Protein AF-0000000080645584 (afdb_homodimer)

Nearest PDB structures (foldseek):
  4xck-assembly1_A  TM=9.547E-01  e=3.231E-33  Vibrio cholerae O395
  1rk2-assembly2_C  TM=9.601E-01  e=2.303E-32  Escherichia coli
  5c3z-assembly1_B  TM=9.159E-01  e=7.939E-29  Homo sapiens
  3go6-assembly1_A  TM=9.053E-01  e=1.710E-26  Mycobacterium tuberculosis
  3kzh-assembly1_A  TM=8.005E-01  e=9.663E-19  Clostridium perfringens

InterPro domains:
  IPR002139 Ribokinase/fructokinase [PR00990] (19-40)
  IPR002139 Ribokinase/fructokinase [PR00990] (46-65)
  IPR002139 Ribokinase/fructokinase [PR00990] (117-130)
  IPR002139 Ribokinase/fructokinase [PR00990] (186-201)
  IPR002139 Ribokinase/fructokinase [PR00990] (230-241)
  IPR011611 Carbohydrate kinase PfkB [PF00294] (16-304)
  IPR011877 Ribokinase [MF_01987] (15-313)
  IPR011877 Ribokinase [cd01174] (16-305)
  IPR029056 Ribokinase-like [G3DSA:3.40.1190.20] (7-315)
  IPR029056 Ribokinase-like [SSF53613] (16-310)

Sequence (634 aa):
MQLNSLLETLTATPGKVAVVGSLNADLTVRTADFPRPGQTVTGQDLVILPGGKSANQAVQAGLLGAHVSMVGAVGRDANGQLLLDSLDQAGVDTAAIERIDTPTGTAIITVNDQGENTIVVSPGANGSVDAATVSKHAHLIEEADALGICLEVSLEAACAAAAIARAAGTVVFFNNSPFRPDLPTELMQNVDVLIVNEHELRDMLAHQDLEFSDWEQAGRALSTLGVARAVITLGAEGSLVLAGEQITKVAPYPVNAVDTTGAGDSFFATLLAATAAGLDLAEGAHVASAVSAFSTQKLGAQASYAEAGTVSAAFCRMQLNSLLETLTATPGKVAVVGSLNADLTVRTADFPRPGQTVTGQDLVILPGGKSANQAVQAGLLGAHVSMVGAVGRDANGQLLLDSLDQAGVDTAAIERIDTPTGTAIITVNDQGENTIVVSPGANGSVDAATVSKHAHLIEEADALGICLEVSLEAACAAAAIARAAGTVVFFNNSPFRPDLPTELMQNVDVLIVNEHELRDMLAHQDLEFSDWEQAGRALSTLGVARAVITLGAEGSLVLAGEQITKVAPYPVNAVDTTGAGDSFFATLLAATAAGLDLA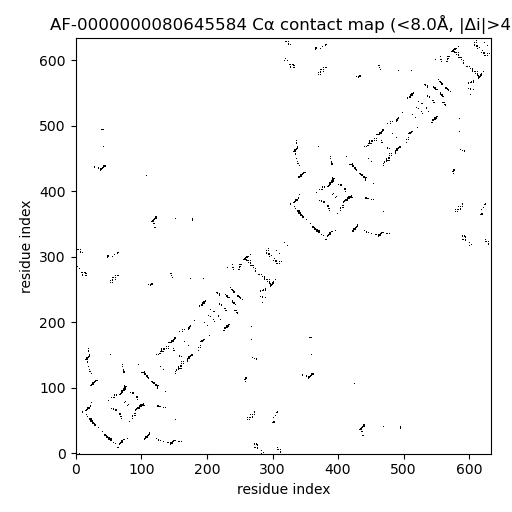EGAHVASAVSAFSTQKLGAQASYAEAGTVSAAFCR

Structure (mmCIF, N/CA/C/O backbone):
data_AF-0000000080645584-model_v1
#
loop_
_entity.id
_entity.type
_entity.pdbx_description
1 polymer Ribokinase
#
loop_
_atom_site.group_PDB
_atom_site.id
_atom_site.type_symbol
_atom_site.label_atom_id
_atom_site.label_alt_id
_atom_site.label_comp_id
_atom_site.label_asym_id
_atom_site.label_entity_id
_atom_site.label_seq_id
_atom_site.pdbx_PDB_ins_code
_atom_site.Cartn_x
_atom_site.Cartn_y
_atom_site.Cartn_z
_atom_site.occupancy
_atom_site.B_iso_or_equiv
_atom_site.auth_seq_id
_atom_site.auth_comp_id
_atom_site.auth_asym_id
_atom_site.auth_atom_id
_atom_site.pdbx_PDB_model_num
ATOM 1 N N . MET A 1 1 ? -16.169 -32.53 -21.201 1 73.31 1 MET A N 1
ATOM 2 C CA . MET A 1 1 ? -16.728 -33.042 -19.953 1 73.31 1 MET A CA 1
ATOM 3 C C . MET A 1 1 ? -17.373 -31.921 -19.146 1 73.31 1 MET A C 1
ATOM 5 O O . MET A 1 1 ? -16.969 -30.761 -19.252 1 73.31 1 MET A O 1
ATOM 9 N N . GLN A 1 2 ? -18.339 -32.294 -18.418 1 90.26 2 GLN A N 1
ATOM 10 C CA . GLN A 1 2 ? -19.037 -31.331 -17.572 1 90.26 2 GLN A CA 1
ATOM 11 C C . GLN A 1 2 ? -18.178 -30.923 -16.379 1 90.26 2 GLN A C 1
ATOM 13 O O . GLN A 1 2 ? -17.352 -31.706 -15.905 1 90.26 2 GLN A O 1
ATOM 18 N N . LEU A 1 3 ? -18.316 -29.758 -15.987 1 95.45 3 LEU A N 1
ATOM 19 C CA . LEU A 1 3 ? -17.523 -29.188 -14.903 1 95.45 3 LEU A CA 1
ATOM 20 C C . LEU A 1 3 ? -17.539 -30.099 -13.68 1 95.45 3 LEU A C 1
ATOM 22 O O . LEU A 1 3 ? -16.494 -30.358 -13.08 1 95.45 3 LEU A O 1
ATOM 26 N N . ASN A 1 4 ? -18.722 -30.637 -13.314 1 95.5 4 ASN A N 1
ATOM 27 C CA . ASN A 1 4 ? -18.852 -31.473 -12.125 1 95.5 4 ASN A CA 1
ATOM 28 C C . ASN A 1 4 ? -17.974 -32.718 -12.216 1 95.5 4 ASN A C 1
ATOM 30 O O . ASN A 1 4 ? -17.319 -33.093 -11.242 1 95.5 4 ASN A O 1
ATOM 34 N N . SER A 1 5 ? -17.961 -33.352 -13.321 1 95.91 5 SER A N 1
ATOM 35 C CA . SER A 1 5 ? -17.157 -34.55 -13.537 1 95.91 5 SER A CA 1
ATOM 36 C C . SER A 1 5 ? -15.667 -34.236 -13.467 1 95.91 5 SER A C 1
ATOM 38 O O . SER A 1 5 ? -14.882 -35.034 -12.951 1 95.91 5 SER A O 1
ATOM 40 N N . LEU A 1 6 ? -15.286 -33.148 -13.959 1 96.31 6 LEU A N 1
ATOM 41 C CA . LEU A 1 6 ? -13.886 -32.736 -13.939 1 96.31 6 LEU A CA 1
ATOM 42 C C . LEU A 1 6 ? -13.425 -32.45 -12.514 1 96.31 6 LEU A C 1
ATOM 44 O O . LEU A 1 6 ? -12.335 -32.867 -12.114 1 96.31 6 LEU A O 1
ATOM 48 N N . LEU A 1 7 ? -14.266 -31.786 -11.757 1 97.11 7 LEU A N 1
ATOM 49 C CA . LEU A 1 7 ? -13.951 -31.494 -10.362 1 97.11 7 LEU A CA 1
ATOM 50 C C . LEU A 1 7 ? -13.846 -32.779 -9.548 1 97.11 7 LEU A C 1
ATOM 52 O O . LEU A 1 7 ? -12.977 -32.9 -8.682 1 97.11 7 LEU A O 1
ATOM 56 N N . GLU A 1 8 ? -14.715 -33.716 -9.828 1 95.96 8 GLU A N 1
ATOM 57 C CA . GLU A 1 8 ? -14.673 -35.009 -9.152 1 95.96 8 GLU A CA 1
ATOM 58 C C . GLU A 1 8 ? -13.38 -35.756 -9.467 1 95.96 8 GLU A C 1
ATOM 60 O O . GLU A 1 8 ? -12.847 -36.47 -8.616 1 95.96 8 GLU A O 1
ATOM 65 N N . THR A 1 9 ? -12.908 -35.611 -10.645 1 96.1 9 THR A N 1
ATOM 66 C CA . THR A 1 9 ? -11.671 -36.266 -11.058 1 96.1 9 THR A CA 1
ATOM 67 C C . THR A 1 9 ? -10.493 -35.772 -10.223 1 96.1 9 THR A C 1
ATOM 69 O O . THR A 1 9 ? -9.594 -36.546 -9.89 1 96.1 9 THR A O 1
ATOM 72 N N . LEU A 1 10 ? -10.405 -34.501 -9.847 1 96.38 10 LEU A N 1
ATOM 73 C CA . LEU A 1 10 ? -9.32 -33.936 -9.052 1 96.38 10 LEU A CA 1
ATOM 74 C C . LEU A 1 10 ? -9.217 -34.634 -7.7 1 96.38 10 LEU A C 1
ATOM 76 O O . LEU A 1 10 ? -8.114 -34.88 -7.206 1 96.38 10 LEU A O 1
ATOM 80 N N . THR A 1 11 ? -10.39 -34.937 -7.137 1 94.42 11 THR A N 1
ATOM 81 C CA . THR A 1 11 ? -10.417 -35.521 -5.801 1 94.42 11 THR A CA 1
ATOM 82 C C . THR A 1 11 ? -10.277 -37.039 -5.871 1 94.42 11 THR A C 1
ATOM 84 O O . THR A 1 11 ? -9.72 -37.659 -4.962 1 94.42 11 THR A O 1
ATOM 87 N N . ALA A 1 12 ? -10.738 -37.622 -6.925 1 94.74 12 ALA A N 1
ATOM 88 C CA . ALA A 1 12 ? -10.765 -39.075 -7.073 1 94.74 12 ALA A CA 1
ATOM 89 C C . ALA A 1 12 ? -9.391 -39.612 -7.465 1 94.74 12 ALA A C 1
ATOM 91 O O . ALA A 1 12 ? -9.026 -40.73 -7.095 1 94.74 12 ALA A O 1
ATOM 92 N N . THR A 1 13 ? -8.597 -38.849 -8.173 1 93.69 13 THR A N 1
ATOM 93 C CA . THR A 1 13 ? -7.284 -39.269 -8.651 1 93.69 13 THR A CA 1
ATOM 94 C C . THR A 1 13 ? -6.239 -38.192 -8.373 1 93.69 13 THR A C 1
ATOM 96 O O . THR A 1 13 ? -5.601 -37.685 -9.298 1 93.69 13 THR A O 1
ATOM 99 N N . PRO A 1 14 ? -6.053 -37.965 -7.138 1 92.72 14 PRO A N 1
ATOM 100 C CA . PRO A 1 14 ? -5.11 -36.895 -6.807 1 92.72 14 PRO A CA 1
ATOM 101 C C . PRO A 1 14 ? -3.673 -37.233 -7.198 1 92.72 14 PRO A C 1
ATOM 103 O O . PRO A 1 14 ? -3.248 -38.383 -7.065 1 92.72 14 PRO A O 1
ATOM 106 N N . GLY A 1 15 ? -3.001 -36.241 -7.771 1 97.61 15 GLY A N 1
ATOM 107 C CA . GLY A 1 15 ? -1.592 -36.381 -8.099 1 97.61 15 GLY A CA 1
ATOM 108 C C . GLY A 1 15 ? -0.684 -35.587 -7.179 1 97.61 15 GLY A C 1
ATOM 109 O O . GLY A 1 15 ? -1.123 -35.097 -6.136 1 97.61 15 GLY A O 1
ATOM 110 N N . LYS A 1 16 ? 0.608 -35.607 -7.526 1 98.73 16 LYS A N 1
ATOM 111 C CA . LYS A 1 16 ? 1.626 -34.913 -6.743 1 98.73 16 LYS A CA 1
ATOM 112 C C . LYS A 1 16 ? 2.026 -33.597 -7.404 1 98.73 16 LYS A C 1
ATOM 114 O O . LYS A 1 16 ? 2.37 -33.571 -8.588 1 98.73 16 LYS A O 1
ATOM 119 N N . VAL A 1 17 ? 1.929 -32.536 -6.669 1 98.85 17 VAL A N 1
ATOM 120 C CA . VAL A 1 17 ? 2.284 -31.202 -7.143 1 98.85 17 VAL A CA 1
ATOM 121 C C . VAL A 1 17 ? 3.423 -30.639 -6.297 1 98.85 17 VAL A C 1
ATOM 123 O O . VAL A 1 17 ? 3.417 -30.769 -5.07 1 98.85 17 VAL A O 1
ATOM 126 N N . ALA A 1 18 ? 4.406 -30.091 -6.893 1 98.9 18 ALA A N 1
ATOM 127 C CA . ALA A 1 18 ? 5.44 -29.313 -6.217 1 98.9 18 ALA A CA 1
ATOM 128 C C . ALA A 1 18 ? 5.361 -27.839 -6.606 1 98.9 18 ALA A C 1
ATOM 130 O O . ALA A 1 18 ? 5.095 -27.51 -7.764 1 98.9 18 ALA A O 1
ATOM 131 N N . VAL A 1 19 ? 5.555 -27.013 -5.67 1 98.85 19 VAL A N 1
ATOM 132 C CA . VAL A 1 19 ? 5.649 -25.579 -5.92 1 98.85 19 VAL A CA 1
ATOM 133 C C . VAL A 1 19 ? 6.927 -25.027 -5.294 1 98.85 19 VAL A C 1
ATOM 135 O O . VAL A 1 19 ? 7.307 -25.424 -4.19 1 98.85 19 VAL A O 1
ATOM 138 N N . VAL A 1 20 ? 7.629 -24.168 -6.025 1 98.65 20 VAL A N 1
ATOM 139 C CA . VAL A 1 20 ? 8.81 -23.459 -5.544 1 98.65 20 VAL A CA 1
ATOM 140 C C . VAL A 1 20 ? 8.558 -21.953 -5.578 1 98.65 20 VAL A C 1
ATOM 142 O O . VAL A 1 20 ? 8.26 -21.391 -6.635 1 98.65 20 VAL A O 1
ATOM 145 N N . GLY A 1 21 ? 8.647 -21.396 -4.349 1 98.06 21 GLY A N 1
ATOM 146 C CA . GLY A 1 21 ? 8.469 -19.963 -4.513 1 98.06 21 GLY A CA 1
ATOM 147 C C . GLY A 1 21 ? 8.153 -19.248 -3.212 1 98.06 21 GLY A C 1
ATOM 148 O O . GLY A 1 21 ? 8.761 -19.532 -2.178 1 98.06 21 GLY A O 1
ATOM 149 N N . SER A 1 22 ? 7.255 -18.339 -3.279 1 98.67 22 SER A N 1
ATOM 150 C CA . SER A 1 22 ? 7.153 -17.288 -2.272 1 98.67 22 SER A CA 1
ATOM 151 C C . SER A 1 22 ? 6.015 -17.565 -1.296 1 98.67 22 SER A C 1
ATOM 153 O O . SER A 1 22 ? 4.999 -18.155 -1.671 1 98.67 22 SER A O 1
ATOM 155 N N . LEU A 1 23 ? 6.211 -17.157 -0.073 1 98.78 23 LEU A N 1
ATOM 156 C CA . LEU A 1 23 ? 5.245 -17.003 1.01 1 98.78 23 LEU A CA 1
ATOM 157 C C . LEU A 1 23 ? 5.24 -15.571 1.535 1 98.78 23 LEU A C 1
ATOM 159 O O . LEU A 1 23 ? 6.281 -15.052 1.943 1 98.78 23 LEU A O 1
ATOM 163 N N . ASN A 1 24 ? 4.095 -14.935 1.509 1 98.68 24 ASN A N 1
ATOM 164 C CA . ASN A 1 24 ? 3.996 -13.55 1.957 1 98.68 24 ASN A CA 1
ATOM 165 C C . ASN A 1 24 ? 2.841 -13.359 2.935 1 98.68 24 ASN A C 1
ATOM 167 O O . ASN A 1 24 ? 1.768 -13.938 2.757 1 98.68 24 ASN A O 1
ATOM 171 N N . ALA A 1 25 ? 3.05 -12.648 3.965 1 98.53 25 ALA A N 1
ATOM 172 C CA . ALA A 1 25 ? 1.913 -12.066 4.674 1 98.53 25 ALA A CA 1
ATOM 173 C C . ALA A 1 25 ? 1.338 -10.878 3.909 1 98.53 25 ALA A C 1
ATOM 175 O O . ALA A 1 25 ? 2.049 -9.911 3.626 1 98.53 25 ALA A O 1
ATOM 176 N N . ASP A 1 26 ? 0.088 -10.966 3.572 1 98.21 26 ASP A N 1
ATOM 177 C CA . ASP A 1 26 ? -0.587 -9.923 2.806 1 98.21 26 ASP A CA 1
ATOM 178 C C . ASP A 1 26 ? -1.152 -8.843 3.727 1 98.21 26 ASP A C 1
ATOM 180 O O . ASP A 1 26 ? -2.087 -9.097 4.489 1 98.21 26 ASP A O 1
ATOM 184 N N . LEU A 1 27 ? -0.568 -7.689 3.677 1 97.69 27 LEU A N 1
ATOM 185 C CA . LEU A 1 27 ? -1.127 -6.511 4.33 1 97.69 27 LEU A CA 1
ATOM 186 C C . LEU A 1 27 ? -2.125 -5.805 3.418 1 97.69 27 LEU A C 1
ATOM 188 O O . LEU A 1 27 ? -1.731 -5.077 2.505 1 97.69 27 LEU A O 1
ATOM 192 N N . THR A 1 28 ? -3.431 -5.979 3.739 1 97.31 28 THR A N 1
ATOM 193 C CA . THR A 1 28 ? -4.467 -5.609 2.781 1 97.31 28 THR A CA 1
ATOM 194 C C . THR A 1 28 ? -5.324 -4.469 3.325 1 97.31 28 THR A C 1
ATOM 196 O O . THR A 1 28 ? -5.773 -4.516 4.473 1 97.31 28 THR A O 1
ATOM 199 N N . VAL A 1 29 ? -5.507 -3.471 2.496 1 96.78 29 VAL A N 1
ATOM 200 C CA . VAL A 1 29 ? -6.418 -2.377 2.816 1 96.78 29 VAL A CA 1
ATOM 201 C C . VAL A 1 29 ? -7.379 -2.147 1.652 1 96.78 29 VAL A C 1
ATOM 203 O O . VAL A 1 29 ? -6.979 -2.209 0.487 1 96.78 29 VAL A O 1
ATOM 206 N N . ARG A 1 30 ? -8.613 -1.933 1.941 1 96.72 30 ARG A N 1
ATOM 207 C CA . ARG A 1 30 ? -9.614 -1.581 0.94 1 96.72 30 ARG A CA 1
ATOM 208 C C . ARG A 1 30 ? -9.846 -0.074 0.905 1 96.72 30 ARG A C 1
ATOM 210 O O . ARG A 1 30 ? -9.827 0.587 1.945 1 96.72 30 ARG A O 1
ATOM 217 N N . THR A 1 31 ? -10.051 0.434 -0.243 1 96 31 THR A N 1
ATOM 218 C CA . THR A 1 31 ? -10.332 1.852 -0.438 1 96 31 THR A CA 1
ATOM 219 C C . THR A 1 31 ? -11.336 2.054 -1.57 1 96 31 THR A C 1
ATOM 221 O O . THR A 1 31 ? -11.584 1.138 -2.357 1 96 31 THR A O 1
ATOM 224 N N . ALA A 1 32 ? -11.97 3.205 -1.598 1 94.24 32 ALA A N 1
ATOM 225 C CA . ALA A 1 32 ? -12.921 3.485 -2.67 1 94.24 32 ALA A CA 1
ATOM 226 C C . ALA A 1 32 ? -12.226 3.507 -4.029 1 94.24 32 ALA A C 1
ATOM 228 O O . ALA A 1 32 ? -12.68 2.86 -4.975 1 94.24 32 ALA A O 1
ATOM 229 N N . ASP A 1 33 ? -11.09 4.25 -4.107 1 92.57 33 ASP A N 1
ATOM 230 C CA . ASP A 1 33 ? -10.256 4.323 -5.303 1 92.57 33 ASP A CA 1
ATOM 231 C C . ASP A 1 33 ? -8.773 4.293 -4.941 1 92.57 33 ASP A C 1
ATOM 233 O O . ASP A 1 33 ? -8.397 4.614 -3.811 1 92.57 33 ASP A O 1
ATOM 237 N N . PHE A 1 34 ? -7.934 3.946 -5.923 1 94.66 34 PHE A N 1
ATOM 238 C CA . PHE A 1 34 ? -6.493 3.982 -5.703 1 94.66 34 PHE A CA 1
ATOM 239 C C . PHE A 1 34 ? -6.008 5.415 -5.522 1 94.66 34 PHE A C 1
ATOM 241 O O . PHE A 1 34 ? -6.477 6.326 -6.208 1 94.66 34 PHE A O 1
ATOM 248 N N . PRO A 1 35 ? -5.038 5.636 -4.611 1 92.65 35 PRO A N 1
ATOM 249 C CA . PRO A 1 35 ? -4.467 6.98 -4.49 1 92.65 35 PRO A CA 1
ATOM 250 C C . PRO A 1 35 ? -3.609 7.366 -5.693 1 92.65 35 PRO A C 1
ATOM 252 O O . PRO A 1 35 ? -2.902 6.521 -6.249 1 92.65 35 PRO A O 1
ATOM 255 N N . ARG A 1 36 ? -3.672 8.595 -6.133 1 91.09 36 ARG A N 1
ATOM 256 C CA . ARG A 1 36 ? -2.739 9.164 -7.101 1 91.09 36 ARG A CA 1
ATOM 257 C C . ARG A 1 36 ? -1.425 9.554 -6.431 1 91.09 36 ARG A C 1
ATOM 259 O O . ARG A 1 36 ? -1.367 9.707 -5.209 1 91.09 36 ARG A O 1
ATOM 266 N N . PRO A 1 37 ? -0.351 9.713 -7.176 1 89.21 37 PRO A N 1
ATOM 267 C CA . PRO A 1 37 ? 0.897 10.189 -6.574 1 89.21 37 PRO A CA 1
ATOM 268 C C . PRO A 1 37 ? 0.713 11.478 -5.776 1 89.21 37 PRO A C 1
ATOM 270 O O . PRO A 1 37 ? 0.1 12.429 -6.266 1 89.21 37 PRO A O 1
ATOM 273 N N . GLY A 1 38 ? 1.131 11.491 -4.545 1 87.99 38 GLY A N 1
ATOM 274 C CA . GLY A 1 38 ? 1.049 12.657 -3.681 1 87.99 38 GLY A CA 1
ATOM 275 C C . GLY A 1 38 ? -0.263 12.748 -2.924 1 87.99 38 GLY A C 1
ATOM 276 O O . GLY A 1 38 ? -0.478 13.687 -2.155 1 87.99 38 GLY A O 1
ATOM 277 N N . GLN A 1 39 ? -1.116 11.751 -3.141 1 90.54 39 GLN A N 1
ATOM 278 C CA . GLN A 1 39 ? -2.443 11.816 -2.536 1 90.54 39 GLN A CA 1
ATOM 279 C C . GLN A 1 39 ? -2.552 10.868 -1.346 1 90.54 39 GLN A C 1
ATOM 281 O O . GLN A 1 39 ? -2.002 9.764 -1.371 1 90.54 39 GLN A O 1
ATOM 286 N N . THR A 1 40 ? -3.262 11.327 -0.342 1 92.39 40 THR A N 1
ATOM 287 C CA . THR A 1 40 ? -3.685 10.502 0.784 1 92.39 40 THR A CA 1
ATOM 288 C C . THR A 1 40 ? -5.179 10.199 0.702 1 92.39 40 THR A C 1
ATOM 290 O O . THR A 1 40 ? -5.994 11.111 0.544 1 92.39 40 THR A O 1
ATOM 293 N N . VAL A 1 41 ? -5.478 8.913 0.775 1 94.48 41 VAL A N 1
ATOM 294 C CA . VAL A 1 41 ? -6.886 8.531 0.788 1 94.48 41 VAL A CA 1
ATOM 295 C C . VAL A 1 41 ? -7.182 7.692 2.029 1 94.48 41 VAL A C 1
ATOM 297 O O . VAL A 1 41 ? -6.278 7.078 2.601 1 94.48 41 VAL A O 1
ATOM 300 N N . THR A 1 42 ? -8.415 7.715 2.44 1 94.99 42 THR A N 1
ATOM 301 C CA . THR A 1 42 ? -8.845 6.904 3.574 1 94.99 42 THR A CA 1
ATOM 302 C C . THR A 1 42 ? -9.263 5.51 3.113 1 94.99 42 THR A C 1
ATOM 304 O O . THR A 1 42 ? -9.996 5.369 2.132 1 94.99 42 THR A O 1
ATOM 307 N N . GLY A 1 43 ? -8.726 4.558 3.8 1 96.13 43 GLY A N 1
ATOM 308 C CA . GLY A 1 43 ? -9.132 3.18 3.575 1 96.13 43 GLY A CA 1
ATOM 309 C C . GLY A 1 43 ? -9.884 2.58 4.748 1 96.13 43 GLY A C 1
ATOM 310 O O . GLY A 1 43 ? -10.163 3.269 5.731 1 96.13 43 GLY A O 1
ATOM 311 N N . GLN A 1 44 ? -10.246 1.296 4.599 1 95.46 44 GLN A N 1
ATOM 312 C CA . GLN A 1 44 ? -10.835 0.504 5.674 1 95.46 44 GLN A CA 1
ATOM 313 C C . GLN A 1 44 ? -9.758 -0.067 6.591 1 95.46 44 GLN A C 1
ATOM 315 O O . GLN A 1 44 ? -8.607 0.373 6.555 1 95.46 44 GLN A O 1
ATOM 320 N N . ASP A 1 45 ? -10.13 -0.977 7.383 1 94.85 45 ASP A N 1
ATOM 321 C CA . ASP A 1 45 ? -9.201 -1.582 8.332 1 94.85 45 ASP A CA 1
ATOM 322 C C . ASP A 1 45 ? -8.136 -2.404 7.61 1 94.85 45 ASP A C 1
ATOM 324 O O . ASP A 1 45 ? -8.433 -3.092 6.631 1 94.85 45 ASP A O 1
ATOM 328 N N . LEU A 1 46 ? -6.929 -2.316 8.164 1 95.97 46 LEU A N 1
ATOM 329 C CA . LEU A 1 46 ? -5.843 -3.166 7.689 1 95.97 46 LEU A CA 1
ATOM 330 C C . LEU A 1 46 ? -6.039 -4.606 8.152 1 95.97 46 LEU A C 1
ATOM 332 O O . LEU A 1 46 ? -6.247 -4.857 9.341 1 95.97 46 LEU A O 1
ATOM 336 N N . VAL A 1 47 ? -5.933 -5.526 7.193 1 95.73 47 VAL A N 1
ATOM 337 C CA . VAL A 1 47 ? -6.047 -6.943 7.519 1 95.73 47 VAL A CA 1
ATOM 338 C C . VAL A 1 47 ? -4.796 -7.683 7.052 1 95.73 47 VAL A C 1
ATOM 340 O O . VAL A 1 47 ? -4.269 -7.404 5.972 1 95.73 47 VAL A O 1
ATOM 343 N N . ILE A 1 48 ? -4.296 -8.551 7.874 1 96.41 48 ILE A N 1
ATOM 344 C CA . ILE A 1 48 ? -3.155 -9.388 7.521 1 96.41 48 ILE A CA 1
ATOM 345 C C . ILE A 1 48 ? -3.634 -10.8 7.191 1 96.41 48 ILE A C 1
ATOM 347 O O . ILE A 1 48 ? -4.243 -11.468 8.03 1 96.41 48 ILE A O 1
ATOM 351 N N . LEU A 1 49 ? -3.428 -11.249 6.021 1 97.89 49 LEU A N 1
ATOM 352 C CA . LEU A 1 49 ? -3.881 -12.544 5.526 1 97.89 49 LEU A CA 1
ATOM 353 C C . LEU A 1 49 ? -2.717 -13.341 4.947 1 97.89 49 LEU A C 1
ATOM 355 O O . LEU A 1 49 ? -1.731 -12.762 4.484 1 97.89 49 LEU A O 1
ATOM 359 N N . PRO A 1 50 ? -2.768 -14.634 4.992 1 98.58 50 PRO A N 1
ATOM 360 C CA . PRO A 1 50 ? -1.731 -15.425 4.325 1 98.58 50 PRO A CA 1
ATOM 361 C C . PRO A 1 50 ? -1.778 -15.297 2.804 1 98.58 50 PRO A C 1
ATOM 363 O O . PRO A 1 50 ? -2.862 -15.218 2.221 1 98.58 50 PRO A O 1
ATOM 366 N N . GLY A 1 51 ? -0.626 -15.19 2.234 1 98.36 51 GLY A N 1
ATOM 367 C CA . GLY A 1 51 ? -0.527 -15.067 0.788 1 98.36 51 GLY A CA 1
ATOM 368 C C . GLY A 1 51 ? 0.83 -15.475 0.246 1 98.36 51 GLY A C 1
ATOM 369 O O . GLY A 1 51 ? 1.488 -16.354 0.804 1 98.36 51 GLY A O 1
ATOM 370 N N . GLY A 1 52 ? 1.181 -14.842 -0.891 1 98.15 52 GLY A N 1
ATOM 371 C CA . GLY A 1 52 ? 2.321 -15.268 -1.687 1 98.15 52 GLY A CA 1
ATOM 372 C C . GLY A 1 52 ? 1.932 -16.134 -2.87 1 98.15 52 GLY A C 1
ATOM 373 O O . GLY A 1 52 ? 1.197 -17.112 -2.715 1 98.15 52 GLY A O 1
ATOM 374 N N . LYS A 1 53 ? 2.455 -15.798 -3.961 1 98.04 53 LYS A N 1
ATOM 375 C CA . LYS A 1 53 ? 2.01 -16.473 -5.177 1 98.04 53 LYS A CA 1
ATOM 376 C C . LYS A 1 53 ? 2.107 -17.989 -5.031 1 98.04 53 LYS A C 1
ATOM 378 O O . LYS A 1 53 ? 1.133 -18.705 -5.271 1 98.04 53 LYS A O 1
ATOM 383 N N . SER A 1 54 ? 3.226 -18.475 -4.663 1 98.7 54 SER A N 1
ATOM 384 C CA . SER A 1 54 ? 3.442 -19.917 -4.602 1 98.7 54 SER A CA 1
ATOM 385 C C . SER A 1 54 ? 2.677 -20.542 -3.44 1 98.7 54 SER A C 1
ATOM 387 O O . SER A 1 54 ? 2.156 -21.652 -3.559 1 98.7 54 SER A O 1
ATOM 389 N N . ALA A 1 55 ? 2.68 -19.835 -2.314 1 98.85 55 ALA A N 1
ATOM 390 C CA . ALA A 1 55 ? 1.882 -20.329 -1.196 1 98.85 55 ALA A CA 1
ATOM 391 C C . ALA A 1 55 ? 0.399 -20.37 -1.556 1 98.85 55 ALA A C 1
ATOM 393 O O . ALA A 1 55 ? -0.316 -21.294 -1.163 1 98.85 55 ALA A O 1
ATOM 394 N N . ASN A 1 56 ? -0.111 -19.356 -2.223 1 98.81 56 ASN A N 1
ATOM 395 C CA . ASN A 1 56 ? -1.479 -19.366 -2.731 1 98.81 56 ASN A CA 1
ATOM 396 C C . ASN A 1 56 ? -1.745 -20.591 -3.601 1 98.81 56 ASN A C 1
ATOM 398 O O . ASN A 1 56 ? -2.769 -21.258 -3.444 1 98.81 56 ASN A O 1
ATOM 402 N N . GLN A 1 57 ? -0.848 -20.838 -4.536 1 98.86 57 GLN A N 1
ATOM 403 C CA . GLN A 1 57 ? -0.979 -21.982 -5.433 1 98.86 57 GLN A CA 1
ATOM 404 C C . GLN A 1 57 ? -1.007 -23.292 -4.652 1 98.86 57 GLN A C 1
ATOM 406 O O . GLN A 1 57 ? -1.834 -24.166 -4.924 1 98.86 57 GLN A O 1
ATOM 411 N N . ALA A 1 58 ? -0.108 -23.395 -3.68 1 98.9 58 ALA A N 1
ATOM 412 C CA . ALA A 1 58 ? -0.043 -24.597 -2.853 1 98.9 58 ALA A CA 1
ATOM 413 C C . ALA A 1 58 ? -1.36 -24.829 -2.118 1 98.9 58 ALA A C 1
ATOM 415 O O . ALA A 1 58 ? -1.894 -25.941 -2.124 1 98.9 58 ALA A O 1
ATOM 416 N N . VAL A 1 59 ? -1.883 -23.789 -1.501 1 98.9 5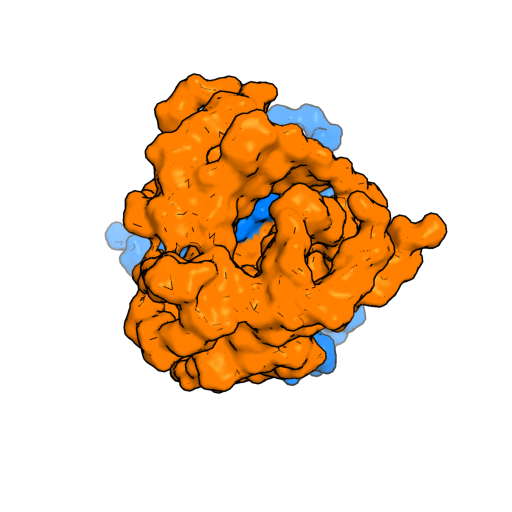9 VAL A N 1
ATOM 417 C CA . VAL A 1 59 ? -3.105 -23.9 -0.711 1 98.9 59 VAL A CA 1
ATOM 418 C C . VAL A 1 59 ? -4.266 -24.316 -1.612 1 98.9 59 VAL A C 1
ATOM 420 O O . VAL A 1 59 ? -4.997 -25.258 -1.297 1 98.9 59 VAL A O 1
ATOM 423 N N . GLN A 1 60 ? -4.447 -23.628 -2.77 1 98.87 60 GLN A N 1
ATOM 424 C CA . GLN A 1 60 ? -5.572 -23.963 -3.636 1 98.87 60 GLN A CA 1
ATOM 425 C C . GLN A 1 60 ? -5.451 -25.388 -4.169 1 98.87 60 GLN A C 1
ATOM 427 O O . GLN A 1 60 ? -6.437 -26.127 -4.209 1 98.87 60 GLN A O 1
ATOM 432 N N . ALA A 1 61 ? -4.265 -25.79 -4.624 1 98.84 61 ALA A N 1
ATOM 433 C CA . ALA A 1 61 ? -4.069 -27.151 -5.115 1 98.84 61 ALA A CA 1
ATOM 434 C C . ALA A 1 61 ? -4.39 -28.176 -4.031 1 98.84 61 ALA A C 1
ATOM 436 O O . ALA A 1 61 ? -5.028 -29.197 -4.302 1 98.84 61 ALA A O 1
ATOM 437 N N . GLY A 1 62 ? -3.933 -27.876 -2.803 1 98.69 62 GLY A N 1
ATOM 438 C CA . GLY A 1 62 ? -4.247 -28.756 -1.689 1 98.69 62 GLY A CA 1
ATOM 439 C C . GLY A 1 62 ? -5.737 -28.892 -1.438 1 98.69 62 GLY A C 1
ATOM 440 O O . GLY A 1 62 ? -6.242 -30.002 -1.257 1 98.69 62 GLY A O 1
ATOM 441 N N . LEU A 1 63 ? -6.458 -27.825 -1.459 1 98.61 63 LEU A N 1
ATOM 442 C CA . LEU A 1 63 ? -7.9 -27.823 -1.239 1 98.61 63 LEU A CA 1
ATOM 443 C C . LEU A 1 63 ? -8.618 -28.61 -2.329 1 98.61 63 LEU A C 1
ATOM 445 O O . LEU A 1 63 ? -9.691 -29.17 -2.093 1 98.61 63 LEU A O 1
ATOM 449 N N . LEU A 1 64 ? -7.991 -28.673 -3.489 1 98.4 64 LEU A N 1
ATOM 450 C CA . LEU A 1 64 ? -8.596 -29.389 -4.607 1 98.4 64 LEU A CA 1
ATOM 451 C C . LEU A 1 64 ? -8.248 -30.873 -4.555 1 98.4 64 LEU A C 1
ATOM 453 O O . LEU A 1 64 ? -8.676 -31.646 -5.415 1 98.4 64 LEU A O 1
ATOM 457 N N . GLY A 1 65 ? -7.369 -31.277 -3.568 1 97.49 65 GLY A N 1
ATOM 458 C CA . GLY A 1 65 ? -7.168 -32.695 -3.316 1 97.49 65 GLY A CA 1
ATOM 459 C C . GLY A 1 65 ? -5.776 -33.174 -3.682 1 97.49 65 GLY A C 1
ATOM 460 O O . GLY A 1 65 ? -5.408 -34.313 -3.386 1 97.49 65 GLY A O 1
ATOM 461 N N . ALA A 1 66 ? -4.936 -32.338 -4.271 1 98.63 66 ALA A N 1
ATOM 462 C CA . ALA A 1 66 ? -3.594 -32.74 -4.684 1 98.63 66 ALA A CA 1
ATOM 463 C C . ALA A 1 66 ? -2.688 -32.955 -3.475 1 98.63 66 ALA A C 1
ATOM 465 O O . ALA A 1 66 ? -2.922 -32.382 -2.407 1 98.63 66 ALA A O 1
ATOM 466 N N . HIS A 1 67 ? -1.735 -33.833 -3.609 1 98.66 67 HIS A N 1
ATOM 467 C CA . HIS A 1 67 ? -0.626 -33.921 -2.667 1 98.66 67 HIS A CA 1
ATOM 468 C C . HIS A 1 67 ? 0.444 -32.878 -2.976 1 98.66 67 HIS A C 1
ATOM 470 O O . HIS A 1 67 ? 1.22 -33.041 -3.919 1 98.66 67 HIS A O 1
ATOM 476 N N . VAL A 1 68 ? 0.517 -31.861 -2.13 1 98.86 68 VAL A N 1
ATOM 477 C CA . VAL A 1 68 ? 1.332 -30.705 -2.49 1 98.86 68 VAL A CA 1
ATOM 478 C C . VAL A 1 68 ? 2.548 -30.623 -1.569 1 98.86 68 VAL A C 1
ATOM 480 O O . VAL A 1 68 ? 2.426 -30.796 -0.354 1 98.86 68 VAL A O 1
ATOM 483 N N . SER A 1 69 ? 3.675 -30.417 -2.149 1 98.79 69 SER A N 1
ATOM 484 C CA . SER A 1 69 ? 4.89 -30.037 -1.436 1 98.79 69 SER A CA 1
AT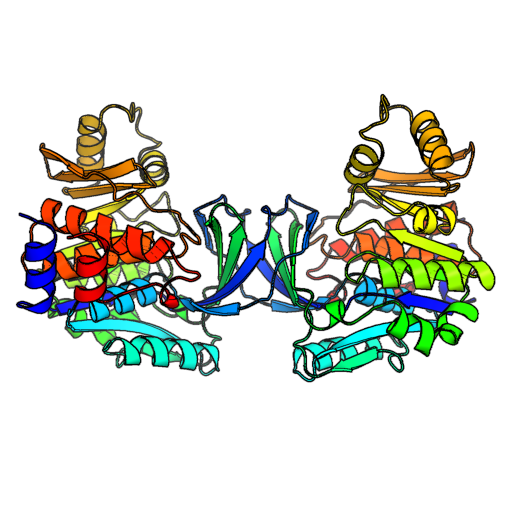OM 485 C C . SER A 1 69 ? 5.365 -28.649 -1.852 1 98.79 69 SER A C 1
ATOM 487 O O . SER A 1 69 ? 5.303 -28.293 -3.03 1 98.79 69 SER A O 1
ATOM 489 N N . MET A 1 70 ? 5.858 -27.897 -0.926 1 98.65 70 MET A N 1
ATOM 490 C CA . MET A 1 70 ? 6.304 -26.54 -1.228 1 98.65 70 MET A CA 1
ATOM 491 C C . MET A 1 70 ? 7.732 -26.315 -0.742 1 98.65 70 MET A C 1
ATOM 493 O O . MET A 1 70 ? 8.075 -26.687 0.382 1 98.65 70 MET A O 1
ATOM 497 N N . VAL A 1 71 ? 8.551 -25.778 -1.597 1 98.79 71 VAL A N 1
ATOM 498 C CA . VAL A 1 71 ? 9.897 -25.324 -1.262 1 98.79 71 VAL A CA 1
ATOM 499 C C . VAL A 1 71 ? 9.91 -23.803 -1.126 1 98.79 71 VAL A C 1
ATOM 501 O O . VAL A 1 71 ? 9.515 -23.088 -2.05 1 98.79 71 VAL A O 1
ATOM 504 N N . GLY A 1 72 ? 10.302 -23.33 -0.016 1 98.67 72 GLY A N 1
ATOM 505 C CA . GLY A 1 72 ? 10.315 -21.896 0.227 1 98.67 72 GLY A CA 1
ATOM 506 C C . GLY A 1 72 ? 10.973 -21.519 1.54 1 98.67 72 GLY A C 1
ATOM 507 O O . GLY A 1 72 ? 11.745 -22.3 2.1 1 98.67 72 GLY A O 1
ATOM 508 N N . ALA A 1 73 ? 10.744 -20.242 2.005 1 98.86 73 ALA A N 1
ATOM 509 C CA . ALA A 1 73 ? 11.332 -19.745 3.246 1 98.86 73 ALA A CA 1
ATOM 510 C C . ALA A 1 73 ? 10.419 -18.719 3.913 1 98.86 73 ALA A C 1
ATOM 512 O O . ALA A 1 73 ? 9.729 -17.957 3.231 1 98.86 73 ALA A O 1
ATOM 513 N N . VAL A 1 74 ? 10.389 -18.731 5.231 1 98.82 74 VAL A N 1
ATOM 514 C CA . VAL A 1 74 ? 9.706 -17.73 6.044 1 98.82 74 VAL A CA 1
ATOM 515 C C . VAL A 1 74 ? 10.621 -17.273 7.178 1 98.82 74 VAL A C 1
ATOM 517 O O . VAL A 1 74 ? 11.621 -17.929 7.48 1 98.82 74 VAL A O 1
ATOM 520 N N . GLY A 1 75 ? 10.363 -16.13 7.715 1 98.69 75 GLY A N 1
ATOM 521 C CA . GLY A 1 75 ? 11.061 -15.688 8.912 1 98.69 75 GLY A CA 1
ATOM 522 C C . GLY A 1 75 ? 10.607 -16.408 10.168 1 98.69 75 GLY A C 1
ATOM 523 O O . GLY A 1 75 ? 9.585 -17.097 10.159 1 98.69 75 GLY A O 1
ATOM 524 N N . ARG A 1 76 ? 11.412 -16.311 11.23 1 98.28 76 ARG A N 1
ATOM 525 C CA . ARG A 1 76 ? 11.014 -16.762 12.559 1 98.28 76 ARG A CA 1
ATOM 526 C C . ARG A 1 76 ? 10.176 -15.704 13.269 1 98.28 76 ARG A C 1
ATOM 528 O O . ARG A 1 76 ? 10.59 -15.162 14.296 1 98.28 76 ARG A O 1
ATOM 535 N N . ASP A 1 77 ? 9.04 -15.382 12.74 1 97.39 77 ASP A N 1
ATOM 536 C CA . ASP A 1 77 ? 8.158 -14.332 13.241 1 97.39 77 ASP A CA 1
ATOM 537 C C . ASP A 1 77 ? 6.692 -14.744 13.125 1 97.39 77 ASP A C 1
ATOM 539 O O . ASP A 1 77 ? 6.388 -15.869 12.724 1 97.39 77 ASP A O 1
ATOM 543 N N . ALA A 1 78 ? 5.795 -13.884 13.546 1 96.65 78 ALA A N 1
ATOM 544 C CA . ALA A 1 78 ? 4.367 -14.191 13.584 1 96.65 78 ALA A CA 1
ATOM 545 C C . ALA A 1 78 ? 3.814 -14.406 12.178 1 96.65 78 ALA A C 1
ATOM 547 O O . ALA A 1 78 ? 2.915 -15.226 11.977 1 96.65 78 ALA A O 1
ATOM 548 N N . ASN A 1 79 ? 4.347 -13.669 11.25 1 97.9 79 ASN A N 1
ATOM 549 C CA . ASN A 1 79 ? 3.899 -13.839 9.872 1 97.9 79 ASN A CA 1
ATOM 550 C C . ASN A 1 79 ? 4.272 -15.214 9.327 1 97.9 79 ASN A C 1
ATOM 552 O O . ASN A 1 79 ? 3.478 -15.846 8.628 1 97.9 79 ASN A O 1
ATOM 556 N N . GLY A 1 80 ? 5.525 -15.581 9.622 1 98.7 80 GLY A N 1
ATOM 557 C CA . GLY A 1 80 ? 5.924 -16.921 9.223 1 98.7 80 GLY A CA 1
ATOM 558 C C . GLY A 1 80 ? 5.007 -18.002 9.764 1 98.7 80 GLY A C 1
ATOM 559 O O . GLY A 1 80 ? 4.618 -18.916 9.033 1 98.7 80 GLY A O 1
ATOM 560 N N . GLN A 1 81 ? 4.642 -17.902 11.04 1 98.66 81 GLN A N 1
ATOM 561 C CA . GLN A 1 81 ? 3.743 -18.876 11.651 1 98.66 81 GLN A CA 1
ATOM 562 C C . GLN A 1 81 ? 2.367 -18.844 10.991 1 98.66 81 GLN A C 1
ATOM 564 O O . GLN A 1 81 ? 1.769 -19.892 10.74 1 98.66 81 GLN A O 1
ATOM 569 N N . LEU A 1 82 ? 1.884 -17.644 10.743 1 98.42 82 LEU A N 1
ATOM 570 C CA . LEU A 1 82 ? 0.608 -17.466 10.059 1 98.42 82 LEU A CA 1
ATOM 571 C C . LEU A 1 82 ? 0.586 -18.232 8.741 1 98.42 82 LEU A C 1
ATOM 573 O O . LEU A 1 82 ? -0.4 -18.902 8.424 1 98.42 82 LEU A O 1
ATOM 577 N N . LEU A 1 83 ? 1.632 -18.116 7.996 1 98.82 83 LEU A N 1
ATOM 578 C CA . LEU A 1 83 ? 1.727 -18.739 6.681 1 98.82 83 LEU A CA 1
ATOM 579 C C . LEU A 1 83 ? 1.804 -20.258 6.803 1 98.82 83 LEU A C 1
ATOM 581 O O . LEU A 1 83 ? 1.13 -20.979 6.063 1 98.82 83 LEU A O 1
ATOM 585 N N . LEU A 1 84 ? 2.608 -20.741 7.708 1 98.82 84 LEU A N 1
ATOM 586 C CA . LEU A 1 84 ? 2.747 -22.179 7.906 1 98.82 84 LEU A CA 1
ATOM 587 C C . LEU A 1 84 ? 1.427 -22.795 8.358 1 98.82 84 LEU A C 1
ATOM 589 O O . LEU A 1 84 ? 1.064 -23.888 7.916 1 98.82 84 LEU A O 1
ATOM 593 N N . ASP A 1 85 ? 0.71 -22.096 9.236 1 98.75 85 ASP A N 1
ATOM 594 C CA . ASP A 1 85 ? -0.589 -22.58 9.693 1 98.75 85 ASP A CA 1
ATOM 595 C C . ASP A 1 85 ? -1.567 -22.712 8.528 1 98.75 85 ASP A C 1
ATOM 597 O O . ASP A 1 85 ? -2.321 -23.684 8.451 1 98.75 85 ASP A O 1
ATOM 601 N N . SER A 1 86 ? -1.581 -21.751 7.658 1 98.71 86 SER A N 1
ATOM 602 C CA . SER A 1 86 ? -2.476 -21.773 6.505 1 98.71 86 SER A CA 1
ATOM 603 C C . SER A 1 86 ? -2.175 -22.959 5.595 1 98.71 86 SER A C 1
ATOM 605 O O . SER A 1 86 ? -3.091 -23.639 5.128 1 98.71 86 SER A O 1
ATOM 607 N N . LEU A 1 87 ? -0.912 -23.162 5.318 1 98.8 87 LEU A N 1
ATOM 608 C CA . LEU A 1 87 ? -0.501 -24.289 4.488 1 98.8 87 LEU A CA 1
ATOM 609 C C . LEU A 1 87 ? -0.894 -25.613 5.136 1 98.8 87 LEU A C 1
ATOM 611 O O . LEU A 1 87 ? -1.407 -26.51 4.463 1 98.8 87 LEU A O 1
ATOM 615 N N . ASP A 1 88 ? -0.681 -25.708 6.416 1 98.37 88 ASP A N 1
ATOM 616 C CA . ASP A 1 88 ? -1.01 -26.923 7.155 1 98.37 88 ASP A CA 1
ATOM 617 C C . ASP A 1 88 ? -2.505 -27.224 7.08 1 98.37 88 ASP A C 1
ATOM 619 O O . ASP A 1 88 ? -2.903 -28.376 6.896 1 98.37 88 ASP A O 1
ATOM 623 N N . GLN A 1 89 ? -3.276 -26.246 7.193 1 98.15 89 GLN A N 1
ATOM 624 C CA . GLN A 1 89 ? -4.726 -26.402 7.152 1 98.15 89 GLN A CA 1
ATOM 625 C C . GLN A 1 89 ? -5.185 -26.921 5.792 1 98.15 89 GLN A C 1
ATOM 627 O O . GLN A 1 89 ? -6.204 -27.608 5.696 1 98.15 89 GLN A O 1
ATOM 632 N N . ALA A 1 90 ? -4.402 -26.642 4.76 1 98.41 90 ALA A N 1
ATOM 633 C CA . ALA A 1 90 ? -4.746 -27.077 3.409 1 98.41 90 ALA A CA 1
ATOM 634 C C . ALA A 1 90 ? -4.1 -28.42 3.083 1 98.41 90 ALA A C 1
ATOM 636 O O . ALA A 1 90 ? -4.206 -28.91 1.956 1 98.41 90 ALA A O 1
ATOM 637 N N . GLY A 1 91 ? -3.317 -28.979 4.01 1 97.97 91 GLY A N 1
ATOM 638 C CA . GLY A 1 91 ? -2.697 -30.282 3.826 1 97.97 91 GLY A CA 1
ATOM 639 C C . GLY A 1 91 ? -1.401 -30.22 3.041 1 97.97 91 GLY A C 1
ATOM 640 O O . GLY A 1 91 ? -0.959 -31.226 2.481 1 97.97 91 GLY A O 1
ATOM 641 N N . VAL A 1 92 ? -0.77 -29.087 2.977 1 98.71 92 VAL A N 1
ATOM 642 C CA . VAL A 1 92 ? 0.465 -28.91 2.221 1 98.71 92 VAL A CA 1
ATOM 643 C C . VAL A 1 92 ? 1.655 -29.366 3.062 1 98.71 92 VAL A C 1
ATOM 645 O O . VAL A 1 92 ? 1.735 -29.061 4.254 1 98.71 92 VAL A O 1
ATOM 648 N N . ASP A 1 93 ? 2.516 -30.16 2.495 1 98.49 93 ASP A N 1
ATOM 649 C CA . ASP A 1 93 ? 3.772 -30.538 3.137 1 98.49 93 ASP A CA 1
ATOM 650 C C . ASP A 1 93 ? 4.728 -29.35 3.214 1 98.49 93 ASP A C 1
ATOM 652 O O . ASP A 1 93 ? 5.189 -28.85 2.185 1 98.49 93 ASP A O 1
ATOM 656 N N . THR A 1 94 ? 5.101 -28.952 4.423 1 98.19 94 THR A N 1
ATOM 657 C CA . THR A 1 94 ? 5.877 -27.734 4.627 1 98.19 94 THR A CA 1
ATOM 658 C C . THR A 1 94 ? 7.291 -28.065 5.096 1 98.19 94 THR A C 1
ATOM 660 O O . THR A 1 94 ? 8.024 -27.182 5.547 1 98.19 94 THR A O 1
ATOM 663 N N . ALA A 1 95 ? 7.713 -29.283 4.965 1 97.47 95 ALA A N 1
ATOM 664 C CA . ALA A 1 95 ? 8.995 -29.731 5.504 1 97.47 95 ALA A CA 1
ATOM 665 C C . ALA A 1 95 ? 10.158 -29.034 4.805 1 97.47 95 ALA A C 1
ATOM 667 O O . ALA A 1 95 ? 11.236 -28.881 5.383 1 97.47 95 ALA A O 1
ATOM 668 N N . ALA A 1 96 ? 9.952 -28.594 3.597 1 98.5 96 ALA A N 1
ATOM 669 C CA . ALA A 1 96 ? 11.022 -27.99 2.807 1 98.5 96 ALA A CA 1
ATOM 670 C C . ALA A 1 96 ? 10.952 -26.466 2.863 1 98.5 96 ALA A C 1
ATOM 672 O O . ALA A 1 96 ? 11.632 -25.779 2.098 1 98.5 96 ALA A O 1
ATOM 673 N N . ILE A 1 97 ? 10.135 -25.925 3.73 1 98.72 97 ILE A N 1
ATOM 674 C CA . ILE A 1 97 ? 10.116 -24.486 3.973 1 98.72 97 ILE A CA 1
ATOM 675 C C . ILE A 1 97 ? 11.088 -24.141 5.099 1 98.72 97 ILE A C 1
ATOM 677 O O . ILE A 1 97 ? 10.899 -24.563 6.242 1 98.72 97 ILE A O 1
ATOM 681 N N . GLU A 1 98 ? 12.049 -23.407 4.785 1 98.5 98 GLU A N 1
ATOM 682 C CA . GLU A 1 98 ? 13.061 -23.032 5.768 1 98.5 98 GLU A CA 1
ATOM 683 C C . GLU A 1 98 ? 12.588 -21.864 6.629 1 98.5 98 GLU A C 1
ATOM 685 O O . GLU A 1 98 ? 11.964 -20.928 6.125 1 98.5 98 GLU A O 1
ATOM 690 N N . ARG A 1 99 ? 12.845 -21.919 7.883 1 98.25 99 ARG A N 1
ATOM 691 C CA . ARG A 1 99 ? 12.659 -20.792 8.791 1 98.25 99 ARG A CA 1
ATOM 692 C C . ARG A 1 99 ? 13.985 -20.095 9.078 1 98.25 99 ARG A C 1
ATOM 694 O O . ARG A 1 99 ? 14.914 -20.709 9.606 1 98.25 99 ARG A O 1
ATOM 701 N N . ILE A 1 100 ? 14.095 -18.828 8.739 1 98.6 100 ILE A N 1
ATOM 702 C CA . ILE A 1 100 ? 15.381 -18.145 8.831 1 98.6 100 ILE A CA 1
ATOM 703 C C . ILE A 1 100 ? 15.224 -16.853 9.63 1 98.6 100 ILE A C 1
ATOM 705 O O . ILE A 1 100 ? 14.111 -16.485 10.014 1 98.6 100 ILE A O 1
ATOM 709 N N . ASP A 1 101 ? 16.326 -16.105 9.877 1 97.92 101 ASP A N 1
ATOM 710 C CA . ASP A 1 101 ? 16.307 -14.93 10.743 1 97.92 101 ASP A CA 1
ATOM 711 C C . ASP A 1 101 ? 15.897 -13.681 9.966 1 97.92 101 ASP A C 1
ATOM 713 O O . ASP A 1 101 ? 15.573 -12.652 10.562 1 97.92 101 ASP A O 1
ATOM 717 N N . THR A 1 102 ? 15.76 -13.785 8.701 1 97.54 102 THR A N 1
ATOM 718 C CA . THR A 1 102 ? 15.239 -12.7 7.878 1 97.54 102 THR A CA 1
ATOM 719 C C . THR A 1 102 ? 13.72 -12.614 7.993 1 97.54 102 THR A C 1
ATOM 721 O O . THR A 1 102 ? 13.033 -13.637 7.987 1 97.54 102 THR A O 1
ATOM 724 N N . PRO A 1 103 ? 13.162 -11.374 8.128 1 97.61 103 PRO A N 1
ATOM 725 C CA . PRO A 1 103 ? 11.707 -11.254 8.254 1 97.61 103 PRO A CA 1
ATOM 726 C C . PRO A 1 103 ? 10.957 -11.952 7.122 1 97.61 103 PRO A C 1
ATOM 728 O O . PRO A 1 103 ? 11.435 -11.978 5.985 1 97.61 103 PRO A O 1
ATOM 731 N N . THR A 1 104 ? 9.822 -12.506 7.433 1 98.55 104 THR A N 1
ATOM 732 C CA . THR A 1 104 ? 8.937 -13.099 6.437 1 98.55 104 THR A CA 1
ATOM 733 C C . THR A 1 104 ? 8.591 -12.087 5.349 1 98.55 104 THR A C 1
ATOM 735 O O . THR A 1 104 ? 8.398 -10.903 5.634 1 98.55 104 THR A O 1
ATOM 738 N N . GLY A 1 105 ? 8.552 -12.555 4.111 1 98.41 105 GLY A N 1
ATOM 739 C CA . GLY A 1 105 ? 8.103 -11.688 3.034 1 98.41 105 GLY A CA 1
ATOM 740 C C . GLY A 1 105 ? 6.716 -11.119 3.265 1 98.41 105 GLY A C 1
ATOM 741 O O . GLY A 1 105 ? 5.863 -11.774 3.867 1 98.41 105 GLY A O 1
ATOM 742 N N . THR A 1 106 ? 6.458 -9.896 2.795 1 98.3 106 THR A N 1
ATOM 743 C CA . THR A 1 106 ? 5.165 -9.232 2.916 1 98.3 106 THR A CA 1
ATOM 744 C C . THR A 1 106 ? 4.736 -8.635 1.579 1 98.3 106 THR A C 1
ATOM 746 O O . THR A 1 106 ? 5.573 -8.381 0.71 1 98.3 106 THR A O 1
ATOM 749 N N . ALA A 1 107 ? 3.474 -8.575 1.405 1 98.11 107 ALA A N 1
ATOM 750 C CA . ALA A 1 107 ? 2.904 -7.882 0.252 1 98.11 107 ALA A CA 1
ATOM 751 C C . ALA A 1 107 ? 1.921 -6.801 0.692 1 98.11 107 ALA A C 1
ATOM 753 O O . ALA A 1 107 ? 1.006 -7.066 1.475 1 98.11 107 ALA A O 1
ATOM 754 N N . ILE A 1 108 ? 2.166 -5.606 0.233 1 97.72 108 ILE A N 1
ATOM 755 C CA . ILE A 1 108 ? 1.2 -4.528 0.416 1 97.72 108 ILE A CA 1
ATOM 756 C C . ILE A 1 108 ? 0.145 -4.588 -0.687 1 97.72 108 ILE A C 1
ATOM 758 O O . ILE A 1 108 ? 0.466 -4.454 -1.87 1 97.72 108 ILE A O 1
ATOM 762 N N . ILE A 1 109 ? -1.082 -4.709 -0.244 1 97.73 109 ILE A N 1
ATOM 763 C CA . ILE A 1 109 ? -2.159 -4.886 -1.212 1 97.73 109 ILE A CA 1
ATOM 764 C C . ILE A 1 109 ? -3.24 -3.833 -0.981 1 97.73 109 ILE A C 1
ATOM 766 O O . ILE A 1 109 ? -3.768 -3.709 0.127 1 97.73 109 ILE A O 1
ATOM 770 N N . THR A 1 110 ? -3.532 -3.078 -1.985 1 96.89 110 THR A N 1
ATOM 771 C CA . THR A 1 110 ? -4.665 -2.16 -1.993 1 96.89 110 THR A CA 1
ATOM 772 C C . THR A 1 110 ? -5.768 -2.67 -2.915 1 96.89 110 THR A C 1
ATOM 774 O O . THR A 1 110 ? -5.511 -3.006 -4.073 1 96.89 110 THR A O 1
ATOM 777 N N . VAL A 1 111 ? -6.944 -2.766 -2.387 1 96.83 111 VAL A N 1
ATOM 778 C CA . VAL A 1 111 ? -8.091 -3.238 -3.155 1 96.83 111 VAL A CA 1
ATOM 779 C C . VAL A 1 111 ? -9.128 -2.123 -3.272 1 96.83 111 VAL A C 1
ATOM 781 O O . VAL A 1 111 ? -9.542 -1.543 -2.265 1 96.83 111 VAL A O 1
ATOM 784 N N . ASN A 1 112 ? -9.584 -1.786 -4.463 1 96.26 112 ASN A N 1
ATOM 785 C CA . ASN A 1 112 ? -10.58 -0.731 -4.615 1 96.26 112 ASN A CA 1
ATOM 786 C C . ASN A 1 112 ? -11.998 -1.296 -4.621 1 96.26 112 ASN A C 1
ATOM 788 O O . ASN A 1 112 ? -12.186 -2.512 -4.568 1 96.26 112 ASN A O 1
ATOM 792 N N . ASP A 1 113 ? -13 -0.527 -4.731 1 94.39 113 ASP A N 1
ATOM 793 C CA . ASP A 1 113 ? -14.399 -0.928 -4.617 1 94.39 113 ASP A CA 1
ATOM 794 C C . ASP A 1 113 ? -14.83 -1.763 -5.82 1 94.39 113 ASP A C 1
ATOM 796 O O . ASP A 1 113 ? -15.852 -2.452 -5.771 1 94.39 113 ASP A O 1
ATOM 800 N N . GLN A 1 114 ? -14.114 -1.74 -6.905 1 92.66 114 GLN A N 1
ATOM 801 C CA . GLN A 1 114 ? -14.43 -2.531 -8.09 1 92.66 114 GLN A CA 1
ATOM 802 C C . GLN A 1 114 ? -13.801 -3.918 -8.009 1 92.66 114 GLN A C 1
ATOM 804 O O . GLN A 1 114 ? -13.965 -4.734 -8.919 1 92.66 114 GLN A O 1
ATOM 809 N N . GLY A 1 115 ? -13.013 -4.099 -6.955 1 92.94 115 GLY A N 1
ATOM 810 C CA . GLY A 1 115 ? -12.43 -5.412 -6.731 1 92.94 115 GLY A CA 1
ATOM 811 C C . GLY A 1 115 ? -11.067 -5.578 -7.374 1 92.94 115 GLY A C 1
ATOM 812 O O . GLY A 1 115 ? -10.492 -6.669 -7.351 1 92.94 115 GLY A O 1
ATOM 813 N N . GLU A 1 116 ? -10.524 -4.544 -7.91 1 93.72 116 GLU A N 1
ATOM 814 C CA . GLU A 1 116 ? -9.177 -4.586 -8.47 1 93.72 116 GLU A CA 1
ATOM 815 C C . GLU A 1 116 ? -8.123 -4.358 -7.39 1 93.72 116 GLU A C 1
ATOM 817 O O . GLU A 1 116 ? -8.394 -3.71 -6.377 1 93.72 116 GLU A O 1
ATOM 822 N N . ASN A 1 117 ? -6.893 -4.882 -7.679 1 95.59 117 ASN A N 1
ATOM 823 C CA . ASN A 1 117 ? -5.862 -4.736 -6.657 1 95.59 117 ASN A CA 1
ATOM 824 C C . ASN A 1 117 ? -4.545 -4.248 -7.255 1 95.59 117 ASN A C 1
ATOM 826 O O . ASN A 1 117 ? -4.345 -4.32 -8.468 1 95.59 117 ASN A O 1
ATOM 830 N N . THR A 1 118 ? -3.699 -3.642 -6.416 1 95.4 118 THR A N 1
ATOM 831 C CA . THR A 1 118 ? -2.279 -3.411 -6.657 1 95.4 118 THR A CA 1
ATOM 832 C C . THR A 1 118 ? -1.431 -4.09 -5.585 1 95.4 118 THR A C 1
ATOM 834 O O . THR A 1 118 ? -1.818 -4.134 -4.416 1 95.4 118 THR A O 1
ATOM 837 N N . ILE A 1 119 ? -0.28 -4.574 -6.04 1 96.41 119 ILE A N 1
ATOM 838 C CA . ILE A 1 119 ? 0.511 -5.342 -5.085 1 96.41 119 ILE A CA 1
ATOM 839 C C . ILE A 1 119 ? 1.977 -4.924 -5.175 1 96.41 119 ILE A C 1
ATOM 841 O O . ILE A 1 119 ? 2.542 -4.851 -6.268 1 96.41 119 ILE A O 1
ATOM 845 N N . VAL A 1 120 ? 2.562 -4.618 -4.074 1 97.29 120 VAL A N 1
ATOM 846 C CA . VAL A 1 120 ? 4.002 -4.43 -3.93 1 97.29 120 VAL A CA 1
ATOM 847 C C . VAL A 1 120 ? 4.563 -5.464 -2.957 1 97.29 120 VAL A C 1
ATOM 849 O O . VAL A 1 120 ? 4.153 -5.518 -1.795 1 97.29 120 VAL A O 1
ATOM 852 N N . VAL A 1 121 ? 5.499 -6.199 -3.407 1 97.88 121 VAL A N 1
ATOM 853 C CA . VAL A 1 121 ? 6.019 -7.304 -2.607 1 97.88 121 VAL A CA 1
ATOM 854 C C . VAL A 1 121 ? 7.376 -6.922 -2.02 1 97.88 121 VAL A C 1
ATOM 856 O O . VAL A 1 121 ? 8.258 -6.447 -2.738 1 97.88 121 VAL A O 1
ATOM 859 N N . SER A 1 122 ? 7.54 -7.067 -0.762 1 97.76 122 SER A N 1
ATOM 860 C CA . SER A 1 122 ? 8.83 -7.088 -0.079 1 97.76 122 SER A CA 1
ATOM 861 C C . SER A 1 122 ? 9.318 -8.517 0.135 1 97.76 122 SER A C 1
ATOM 863 O O . SER A 1 122 ? 8.752 -9.258 0.941 1 97.76 122 SER A O 1
ATOM 865 N N . PRO A 1 123 ? 10.364 -8.878 -0.505 1 97.36 123 PRO A N 1
ATOM 866 C CA . PRO A 1 123 ? 10.7 -10.301 -0.59 1 97.36 123 PRO A CA 1
ATOM 867 C C . PRO A 1 123 ? 11.004 -10.918 0.774 1 97.36 123 PRO A C 1
ATOM 869 O O . PRO A 1 123 ? 10.632 -12.065 1.033 1 97.36 123 PRO A O 1
ATOM 872 N N . GLY A 1 124 ? 11.79 -10.137 1.679 1 97.54 124 GLY A N 1
ATOM 873 C CA . GLY A 1 124 ? 12.2 -10.725 2.945 1 97.54 124 GLY A CA 1
ATOM 874 C C . GLY A 1 124 ? 12.872 -12.076 2.785 1 97.54 124 GLY A C 1
ATOM 875 O O . GLY A 1 124 ? 13.804 -12.221 1.99 1 97.54 124 GLY A O 1
ATOM 876 N N . ALA A 1 125 ? 12.338 -13.049 3.494 1 98.51 125 ALA A N 1
ATOM 877 C CA . ALA A 1 125 ? 12.9 -14.397 3.513 1 98.51 125 ALA A CA 1
ATOM 878 C C . ALA A 1 125 ? 12.872 -15.022 2.121 1 98.51 125 ALA A C 1
ATOM 880 O O . ALA A 1 125 ? 13.714 -15.862 1.794 1 98.51 125 ALA A O 1
ATOM 881 N N . ASN A 1 126 ? 11.902 -14.694 1.285 1 98.51 126 ASN A N 1
ATOM 882 C CA . ASN A 1 126 ? 11.82 -15.237 -0.067 1 98.51 126 ASN A CA 1
ATOM 883 C C . ASN A 1 126 ? 13.098 -14.97 -0.857 1 98.51 126 ASN A C 1
ATOM 885 O O . ASN A 1 126 ? 13.456 -15.745 -1.746 1 98.51 126 ASN A O 1
ATOM 889 N N . GLY A 1 127 ? 13.758 -13.889 -0.514 1 97.29 127 GLY A N 1
ATOM 890 C CA . GLY A 1 127 ? 14.987 -13.522 -1.199 1 97.29 127 GLY A CA 1
ATOM 891 C C . GLY A 1 127 ? 16.109 -14.521 -0.986 1 97.29 127 GLY A C 1
ATOM 892 O O . GLY A 1 127 ? 17.106 -14.507 -1.711 1 97.29 127 GLY A O 1
ATOM 893 N N . SER A 1 128 ? 15.943 -15.374 -0.043 1 97.61 128 SER A N 1
ATOM 894 C CA . SER A 1 128 ? 16.983 -16.343 0.285 1 97.61 128 SER A CA 1
ATOM 895 C C . SER A 1 128 ? 16.786 -17.647 -0.48 1 97.61 128 SER A C 1
ATOM 897 O O . SER A 1 128 ? 17.652 -18.524 -0.457 1 97.61 128 SER A O 1
ATOM 899 N N . VAL A 1 129 ? 15.643 -17.823 -1.148 1 98.35 129 VAL A N 1
ATOM 900 C CA . VAL A 1 129 ? 15.38 -19.03 -1.924 1 98.35 129 VAL A CA 1
ATOM 901 C C . VAL A 1 129 ? 16.143 -18.973 -3.245 1 98.35 129 VAL A C 1
ATOM 903 O O . VAL A 1 129 ? 15.753 -18.247 -4.163 1 98.35 129 VAL A O 1
ATOM 906 N N . ASP A 1 130 ? 17.179 -19.745 -3.309 1 97.64 130 ASP A N 1
ATOM 907 C CA . ASP A 1 130 ? 18.053 -19.748 -4.478 1 97.64 130 ASP A CA 1
ATOM 908 C C . ASP A 1 130 ? 18.227 -21.161 -5.029 1 97.64 130 ASP A C 1
ATOM 910 O O . ASP A 1 130 ? 17.463 -22.065 -4.686 1 97.64 130 ASP A O 1
ATOM 914 N N . ALA A 1 131 ? 19.159 -21.336 -5.954 1 97.95 131 ALA A N 1
ATOM 915 C CA . ALA A 1 131 ? 19.39 -22.628 -6.595 1 97.95 131 ALA A CA 1
ATOM 916 C C . ALA A 1 131 ? 19.787 -23.686 -5.57 1 97.95 131 ALA A C 1
ATOM 918 O O . ALA A 1 131 ? 19.406 -24.853 -5.693 1 97.95 131 ALA A O 1
ATOM 919 N N . ALA A 1 132 ? 20.572 -23.233 -4.58 1 98.06 132 ALA A N 1
ATOM 920 C CA . ALA A 1 132 ? 21.016 -24.171 -3.552 1 98.06 132 ALA A CA 1
ATOM 921 C C . ALA A 1 132 ? 19.836 -24.682 -2.73 1 98.06 132 ALA A C 1
ATOM 923 O O . ALA A 1 132 ? 19.768 -25.869 -2.401 1 98.06 132 ALA A O 1
ATOM 924 N N . THR A 1 133 ? 18.951 -23.805 -2.384 1 97.81 133 THR A N 1
ATOM 925 C CA . THR A 1 133 ? 17.74 -24.181 -1.662 1 97.81 133 THR A CA 1
ATOM 926 C C . THR A 1 133 ? 16.939 -25.212 -2.452 1 97.81 133 THR A C 1
ATOM 928 O O . THR A 1 133 ? 16.48 -26.21 -1.893 1 97.81 133 THR A O 1
ATOM 931 N N . VAL A 1 134 ? 16.756 -24.994 -3.741 1 98.47 134 VAL A N 1
ATOM 932 C CA . VAL A 1 134 ? 15.976 -25.871 -4.609 1 98.47 134 VAL A CA 1
ATOM 933 C C . VAL A 1 134 ? 16.661 -27.231 -4.719 1 98.47 134 VAL A C 1
ATOM 935 O O . VAL A 1 134 ? 16.013 -28.272 -4.591 1 98.47 134 VAL A O 1
ATOM 938 N N . SER A 1 135 ? 17.965 -27.229 -4.86 1 98.22 135 SER A N 1
ATOM 939 C CA . SER A 1 135 ? 18.728 -28.461 -5.033 1 98.22 135 SER A CA 1
ATOM 940 C C . SER A 1 135 ? 18.642 -29.344 -3.792 1 98.22 135 SER A C 1
ATOM 942 O O . SER A 1 135 ? 18.61 -30.571 -3.899 1 98.22 135 SER A O 1
ATOM 944 N N . LYS A 1 136 ? 18.636 -28.69 -2.673 1 98.23 136 LYS A N 1
ATOM 945 C CA . LYS A 1 136 ? 18.537 -29.408 -1.406 1 98.23 136 LYS A CA 1
ATOM 946 C C . LYS A 1 136 ? 17.26 -30.241 -1.345 1 98.23 136 LYS A C 1
ATOM 948 O O . LYS A 1 136 ? 17.223 -31.283 -0.687 1 98.23 136 LYS A O 1
ATOM 953 N N . HIS A 1 137 ? 16.214 -29.825 -2.057 1 98.44 137 HIS A N 1
ATOM 954 C CA . HIS A 1 137 ? 14.92 -30.494 -1.985 1 98.44 137 HIS A CA 1
ATOM 955 C C . HIS A 1 137 ? 14.489 -31.008 -3.355 1 98.44 137 HIS A C 1
ATOM 957 O O . HIS A 1 137 ? 13.294 -31.057 -3.656 1 98.44 137 HIS A O 1
ATOM 963 N N . ALA A 1 138 ? 15.416 -31.363 -4.173 1 98.57 138 ALA A N 1
ATOM 964 C CA . ALA A 1 138 ? 15.197 -31.757 -5.562 1 98.57 138 ALA A CA 1
ATOM 965 C C . ALA A 1 138 ? 14.244 -32.945 -5.652 1 98.57 138 ALA A C 1
ATOM 967 O O . ALA A 1 138 ? 13.458 -33.049 -6.597 1 98.57 138 ALA A O 1
ATOM 968 N N . HIS A 1 139 ? 14.263 -33.823 -4.669 1 98.54 139 HIS A N 1
ATOM 969 C CA . HIS A 1 139 ? 13.467 -35.045 -4.712 1 98.54 139 HIS A CA 1
ATOM 970 C C . HIS A 1 139 ? 11.976 -34.73 -4.756 1 98.54 139 HIS A C 1
ATOM 972 O O . HIS A 1 139 ? 11.204 -35.447 -5.397 1 98.54 139 HIS A O 1
ATOM 978 N N . LEU A 1 140 ? 11.53 -33.689 -4.13 1 98.53 140 LEU A N 1
ATOM 979 C CA . LEU A 1 140 ? 10.126 -33.292 -4.12 1 98.53 140 LEU A CA 1
ATOM 980 C C . LEU A 1 140 ? 9.66 -32.91 -5.521 1 98.53 140 LEU A C 1
ATOM 982 O O . LEU A 1 140 ? 8.508 -33.157 -5.885 1 98.53 140 LEU A O 1
ATOM 986 N N . ILE A 1 141 ? 10.583 -32.282 -6.262 1 98.72 141 ILE A N 1
ATOM 987 C CA . ILE A 1 141 ? 10.291 -31.868 -7.63 1 98.72 141 ILE A CA 1
ATOM 988 C C . ILE A 1 141 ? 10.311 -33.085 -8.552 1 98.72 141 ILE A C 1
ATOM 990 O O . ILE A 1 141 ? 9.416 -33.256 -9.383 1 98.72 141 ILE A O 1
ATOM 994 N N . GLU A 1 142 ? 11.249 -33.971 -8.341 1 98.61 142 GLU A N 1
ATOM 995 C CA . GLU A 1 142 ? 11.441 -35.156 -9.172 1 98.61 142 GLU A CA 1
ATOM 996 C C . GLU A 1 142 ? 10.265 -36.119 -9.04 1 98.61 142 GLU A C 1
ATOM 998 O O . GLU A 1 142 ? 9.923 -36.823 -9.992 1 98.61 142 GLU A O 1
ATOM 1003 N N . GLU A 1 143 ? 9.664 -36.118 -7.915 1 98.16 143 GLU A N 1
ATOM 1004 C CA . GLU A 1 143 ? 8.606 -37.085 -7.636 1 98.16 143 GLU A CA 1
ATOM 1005 C C . GLU A 1 143 ? 7.233 -36.515 -7.981 1 98.16 143 GLU A C 1
ATOM 1007 O O . GLU A 1 143 ? 6.232 -37.233 -7.95 1 98.16 143 GLU A O 1
ATOM 1012 N N . ALA A 1 144 ? 7.166 -35.291 -8.364 1 98.76 144 ALA A N 1
ATOM 1013 C CA . ALA A 1 144 ? 5.888 -34.634 -8.622 1 98.76 144 ALA A CA 1
ATOM 1014 C C . ALA A 1 144 ? 5.417 -34.892 -10.051 1 98.76 144 ALA A C 1
ATOM 1016 O O . ALA A 1 144 ? 6.219 -35.236 -10.923 1 98.76 144 ALA A O 1
ATOM 1017 N N . ASP A 1 145 ? 4.161 -34.762 -10.233 1 98.76 145 ASP A N 1
ATOM 1018 C CA . ASP A 1 145 ? 3.569 -34.836 -11.565 1 98.76 145 ASP A CA 1
ATOM 1019 C C . ASP A 1 145 ? 3.613 -33.478 -12.262 1 98.76 145 ASP A C 1
ATOM 1021 O O . ASP A 1 145 ? 3.687 -33.407 -13.49 1 98.76 145 ASP A O 1
ATOM 1025 N N . ALA A 1 146 ? 3.55 -32.437 -11.516 1 98.82 146 ALA A N 1
ATOM 1026 C CA . ALA A 1 146 ? 3.58 -31.068 -12.024 1 98.82 146 ALA A CA 1
ATOM 1027 C C . ALA A 1 146 ? 4.337 -30.146 -11.072 1 98.82 146 ALA A C 1
ATOM 1029 O O . ALA A 1 146 ? 4.241 -30.29 -9.851 1 98.82 146 ALA A O 1
ATOM 1030 N N . LEU A 1 147 ? 5.077 -29.174 -11.627 1 98.91 147 LEU A N 1
ATOM 1031 C CA . LEU A 1 147 ? 5.82 -28.157 -10.892 1 98.91 147 LEU A CA 1
ATOM 1032 C C . LEU A 1 147 ? 5.318 -26.76 -11.238 1 98.91 147 LEU A C 1
ATOM 1034 O O . LEU A 1 147 ? 5.174 -26.422 -12.416 1 98.91 147 LEU A O 1
ATOM 1038 N N . GLY A 1 148 ? 4.993 -25.993 -10.231 1 98.81 148 GLY A N 1
ATOM 1039 C CA . GLY A 1 148 ? 4.663 -24.589 -10.418 1 98.81 148 GLY A CA 1
ATOM 1040 C C . GLY A 1 148 ? 5.804 -23.655 -10.061 1 98.81 148 GLY A C 1
ATOM 1041 O O . GLY A 1 148 ? 6.404 -23.78 -8.992 1 98.81 148 GLY A O 1
ATOM 1042 N N . ILE A 1 149 ? 6.065 -22.652 -10.955 1 98.3 149 ILE A N 1
ATOM 1043 C CA . ILE A 1 149 ? 7.13 -21.675 -10.758 1 98.3 149 ILE A CA 1
ATOM 1044 C C . ILE A 1 149 ? 6.604 -20.272 -11.053 1 98.3 149 ILE A C 1
ATOM 1046 O O . ILE A 1 149 ? 5.856 -20.072 -12.012 1 98.3 149 ILE A O 1
ATOM 1050 N N . CYS A 1 150 ? 6.943 -19.372 -10.216 1 96.63 150 CYS A N 1
ATOM 1051 C CA . CYS A 1 150 ? 6.79 -17.944 -10.475 1 96.63 150 CYS A CA 1
ATOM 1052 C C . CYS A 1 150 ? 8.062 -17.185 -10.118 1 96.63 150 CYS A C 1
ATOM 1054 O O . CYS A 1 150 ? 9.089 -17.795 -9.813 1 96.63 150 CYS A O 1
ATOM 1056 N N . LEU A 1 151 ? 8.054 -15.83 -10.144 1 96.2 151 LEU A N 1
ATOM 1057 C CA . LEU A 1 151 ? 9.309 -15.092 -10.051 1 96.2 151 LEU A CA 1
ATOM 1058 C C . LEU A 1 151 ? 9.337 -14.226 -8.796 1 96.2 151 LEU A C 1
ATOM 1060 O O . LEU A 1 151 ? 10.006 -13.19 -8.766 1 96.2 151 LEU A O 1
ATOM 1064 N N . GLU A 1 152 ? 8.705 -14.607 -7.78 1 96.01 152 GLU A N 1
ATOM 1065 C CA . GLU A 1 152 ? 8.805 -13.901 -6.506 1 96.01 152 GLU A CA 1
ATOM 1066 C C . GLU A 1 152 ? 9.966 -14.434 -5.67 1 96.01 152 GLU A C 1
ATOM 1068 O O . GLU A 1 152 ? 10.071 -14.13 -4.48 1 96.01 152 GLU A O 1
ATOM 1073 N N . VAL A 1 153 ? 10.765 -15.321 -6.203 1 96.3 153 VAL A N 1
ATOM 1074 C CA . VAL A 1 153 ? 12.057 -15.754 -5.68 1 96.3 153 VAL A CA 1
ATOM 1075 C C . VAL A 1 153 ? 13.142 -15.522 -6.729 1 96.3 153 VAL A C 1
ATOM 1077 O O . VAL A 1 153 ? 12.875 -14.962 -7.794 1 96.3 153 VAL A O 1
ATOM 1080 N N . SER A 1 154 ? 14.349 -15.933 -6.392 1 96 154 SER A N 1
ATOM 1081 C CA . SER A 1 154 ? 15.446 -15.618 -7.301 1 96 154 SER A CA 1
ATOM 1082 C C . SER A 1 154 ? 15.264 -16.311 -8.648 1 96 154 SER A C 1
ATOM 1084 O O . SER A 1 154 ? 14.713 -17.412 -8.716 1 96 154 SER A O 1
ATOM 1086 N N . LEU A 1 155 ? 15.699 -15.647 -9.678 1 96.42 155 LEU A N 1
ATOM 1087 C CA . LEU A 1 155 ? 15.675 -16.228 -11.016 1 96.42 155 LEU A CA 1
ATOM 1088 C C . LEU A 1 155 ? 16.447 -17.542 -11.052 1 96.42 155 LEU A C 1
ATOM 1090 O O . LEU A 1 155 ? 16.069 -18.47 -11.771 1 96.42 155 LEU A O 1
ATOM 1094 N N . GLU A 1 156 ? 17.494 -17.661 -10.262 1 96.74 156 GLU A N 1
ATOM 1095 C CA . GLU A 1 156 ? 18.298 -18.878 -10.191 1 96.74 156 GLU A CA 1
ATOM 1096 C C . GLU A 1 156 ? 17.489 -20.042 -9.625 1 96.74 156 GLU A C 1
ATOM 1098 O O . GLU A 1 156 ? 17.655 -21.186 -10.053 1 96.74 156 GLU A O 1
ATOM 1103 N N . ALA A 1 157 ? 16.685 -19.71 -8.676 1 98.02 157 ALA A N 1
ATOM 1104 C CA . ALA A 1 157 ? 15.818 -20.741 -8.111 1 98.02 157 ALA A CA 1
ATOM 1105 C C . ALA A 1 157 ? 14.856 -21.285 -9.163 1 98.02 157 ALA A C 1
ATOM 1107 O O . ALA A 1 157 ? 14.673 -22.5 -9.276 1 98.02 157 ALA A O 1
ATOM 1108 N N . ALA A 1 158 ? 14.257 -20.393 -9.89 1 98.06 158 ALA A N 1
ATOM 1109 C CA . ALA A 1 158 ? 13.313 -20.775 -10.937 1 98.06 158 ALA A CA 1
ATOM 1110 C C . ALA A 1 158 ? 13.991 -21.637 -11.999 1 98.06 158 ALA A C 1
ATOM 1112 O O . ALA A 1 158 ? 13.456 -22.673 -12.4 1 98.06 158 ALA A O 1
ATOM 1113 N N . CYS A 1 159 ? 15.173 -21.243 -12.4 1 98.14 159 CYS A N 1
ATOM 1114 C CA . CYS A 1 159 ? 15.92 -21.976 -13.415 1 98.14 159 CYS A CA 1
ATOM 1115 C C . CYS A 1 159 ? 16.298 -23.366 -12.917 1 98.14 159 CYS A C 1
ATOM 1117 O O . CYS A 1 159 ? 16.143 -24.353 -13.639 1 98.14 159 CYS A O 1
ATOM 1119 N N . ALA A 1 160 ? 16.774 -23.408 -11.698 1 98.58 160 ALA A N 1
ATOM 1120 C CA . ALA A 1 160 ? 17.179 -24.686 -11.12 1 98.58 160 ALA A CA 1
ATOM 1121 C C . ALA A 1 160 ? 15.992 -25.639 -11.01 1 98.58 160 ALA A C 1
ATOM 1123 O O . ALA A 1 160 ? 16.103 -26.821 -11.343 1 98.58 160 ALA A O 1
ATOM 1124 N N . ALA A 1 161 ? 14.89 -25.138 -10.569 1 98.81 161 ALA A N 1
ATOM 1125 C CA . ALA A 1 161 ? 13.689 -25.954 -10.414 1 98.81 161 ALA A CA 1
ATOM 1126 C C . ALA A 1 161 ? 13.231 -26.517 -11.756 1 98.81 161 ALA A C 1
ATOM 1128 O O . ALA A 1 161 ? 12.912 -27.704 -11.862 1 98.81 161 ALA A O 1
ATOM 1129 N N . ALA A 1 162 ? 13.21 -25.658 -12.743 1 98.46 162 ALA A N 1
ATOM 1130 C CA . ALA A 1 162 ? 12.775 -26.076 -14.073 1 98.46 162 ALA A CA 1
ATOM 1131 C C . ALA A 1 162 ? 13.689 -27.162 -14.633 1 98.46 162 ALA A C 1
ATOM 1133 O O . ALA A 1 162 ? 13.218 -28.128 -15.237 1 98.46 162 ALA A O 1
ATOM 1134 N N . ALA A 1 163 ? 14.957 -26.989 -14.42 1 98.4 163 ALA A N 1
ATOM 1135 C CA . ALA A 1 163 ? 15.93 -27.956 -14.92 1 98.4 163 ALA A CA 1
ATOM 1136 C C . ALA A 1 163 ? 15.751 -29.313 -14.246 1 98.4 163 ALA A C 1
ATOM 1138 O O . ALA A 1 163 ? 15.792 -30.352 -14.909 1 98.4 163 ALA A O 1
ATOM 1139 N N . ILE A 1 164 ? 15.609 -29.323 -12.976 1 98.67 164 ILE A N 1
ATOM 1140 C CA . ILE A 1 164 ? 15.411 -30.549 -12.211 1 98.67 164 ILE A CA 1
ATOM 1141 C C . ILE A 1 164 ? 14.146 -31.257 -12.689 1 98.67 164 ILE A C 1
ATOM 1143 O O . ILE A 1 164 ? 14.148 -32.472 -12.901 1 98.67 164 ILE A O 1
ATOM 1147 N N . ALA A 1 165 ? 13.059 -30.516 -12.843 1 98.66 165 ALA A N 1
ATOM 1148 C CA . ALA A 1 165 ? 11.781 -31.066 -13.289 1 98.66 165 ALA A CA 1
ATOM 1149 C C . ALA A 1 165 ? 11.91 -31.699 -14.672 1 98.66 165 ALA A C 1
ATOM 1151 O O . ALA A 1 165 ? 11.427 -32.81 -14.9 1 98.66 165 ALA A O 1
ATOM 1152 N N . ARG A 1 166 ? 12.526 -30.986 -15.588 1 96.75 166 ARG A N 1
ATOM 1153 C CA . ARG A 1 166 ? 12.712 -31.476 -16.95 1 96.75 166 ARG A CA 1
ATOM 1154 C C . ARG A 1 166 ? 13.446 -32.813 -16.956 1 96.75 166 ARG A C 1
ATOM 1156 O O . ARG A 1 166 ? 13.041 -33.746 -17.652 1 96.75 166 ARG A O 1
ATOM 1163 N N . ALA A 1 167 ? 14.479 -32.891 -16.198 1 97.36 167 ALA A N 1
ATOM 1164 C CA . ALA A 1 167 ? 15.293 -34.101 -16.129 1 97.36 167 ALA A CA 1
ATOM 1165 C C . ALA A 1 167 ? 14.486 -35.275 -15.582 1 97.36 167 ALA A C 1
ATOM 1167 O O . ALA A 1 167 ? 14.717 -36.426 -15.961 1 97.36 167 ALA A O 1
ATOM 1168 N N . ALA A 1 168 ? 13.511 -34.989 -14.792 1 98.24 168 ALA A N 1
ATOM 1169 C CA . ALA A 1 168 ? 12.753 -36.04 -14.118 1 98.24 168 ALA A CA 1
ATOM 1170 C C . ALA A 1 168 ? 11.461 -36.352 -14.867 1 98.24 168 ALA A C 1
ATOM 1172 O O . ALA A 1 168 ? 10.772 -37.325 -14.552 1 98.24 168 ALA A O 1
ATOM 1173 N N . GLY A 1 169 ? 11.096 -35.529 -15.805 1 97.42 169 GLY A N 1
ATOM 1174 C CA . GLY A 1 169 ? 9.864 -35.728 -16.551 1 97.42 169 GLY A CA 1
ATOM 1175 C C . GLY A 1 169 ? 8.66 -35.07 -15.902 1 97.42 169 GLY A C 1
ATOM 1176 O O . GLY A 1 169 ? 7.522 -35.306 -16.311 1 97.42 169 GLY A O 1
ATOM 1177 N N . THR A 1 170 ? 8.881 -34.293 -14.846 1 98.25 170 THR A N 1
ATOM 1178 C CA . THR A 1 170 ? 7.836 -33.498 -14.211 1 98.25 170 THR A CA 1
ATOM 1179 C C . THR A 1 170 ? 7.388 -32.363 -15.127 1 98.25 170 THR A C 1
ATOM 1181 O O . THR A 1 170 ? 8.219 -31.648 -15.69 1 98.25 170 THR A O 1
ATOM 1184 N N . VAL A 1 171 ? 6.065 -32.153 -15.325 1 98.38 171 VAL A N 1
ATOM 1185 C CA . VAL A 1 171 ? 5.546 -31.109 -16.203 1 98.38 171 VAL A CA 1
ATOM 1186 C C . VAL A 1 171 ? 5.738 -29.742 -15.55 1 98.38 171 VAL A C 1
ATOM 1188 O O . VAL A 1 171 ? 5.303 -29.521 -14.418 1 98.38 171 VAL A O 1
ATOM 1191 N N . VAL A 1 172 ? 6.323 -28.765 -16.267 1 98.67 172 VAL A N 1
ATOM 1192 C CA . VAL A 1 172 ? 6.695 -27.476 -15.694 1 98.67 172 VAL A CA 1
ATOM 1193 C C . VAL A 1 172 ? 5.694 -26.408 -16.128 1 98.67 172 VAL A C 1
ATOM 1195 O O . VAL A 1 172 ? 5.535 -26.146 -17.323 1 98.67 172 VAL A O 1
ATOM 1198 N N . PHE A 1 173 ? 5.013 -25.81 -15.177 1 98.79 173 PHE A N 1
ATOM 1199 C CA . PHE A 1 173 ? 4.18 -24.63 -15.377 1 98.79 173 PHE A CA 1
ATOM 1200 C C . PHE A 1 173 ? 4.899 -23.373 -14.903 1 98.79 173 PHE A C 1
ATOM 1202 O O . PHE A 1 173 ? 5.457 -23.347 -13.804 1 98.79 173 PHE A O 1
ATOM 1209 N N . PHE A 1 174 ? 4.837 -22.289 -15.69 1 98.43 174 PHE A N 1
ATOM 1210 C CA . PHE A 1 174 ? 5.555 -21.062 -15.367 1 98.43 174 PHE A CA 1
ATOM 1211 C C . PHE A 1 174 ? 4.658 -19.844 -15.552 1 98.43 174 PHE A C 1
ATOM 1213 O O . PHE A 1 174 ? 3.995 -19.705 -16.582 1 98.43 174 PHE A O 1
ATOM 1220 N N . ASN A 1 175 ? 4.533 -19.12 -14.579 1 97.41 175 ASN A N 1
ATOM 1221 C CA . ASN A 1 175 ? 3.898 -17.807 -14.612 1 97.41 175 ASN A CA 1
ATOM 1222 C C . ASN A 1 175 ? 4.923 -16.685 -14.469 1 97.41 175 ASN A C 1
ATOM 1224 O O . ASN A 1 175 ? 5.554 -16.545 -13.419 1 97.41 175 ASN A O 1
ATOM 1228 N N . ASN A 1 176 ? 5.129 -15.88 -15.537 1 96.1 176 ASN A N 1
ATOM 1229 C CA . ASN A 1 176 ? 6.06 -14.757 -15.508 1 96.1 176 ASN A CA 1
ATOM 1230 C C . ASN A 1 176 ? 5.511 -13.595 -14.687 1 96.1 176 ASN A C 1
ATOM 1232 O O . ASN A 1 176 ? 5.155 -12.552 -15.239 1 96.1 176 ASN A O 1
ATOM 1236 N N . SER A 1 177 ? 5.482 -13.806 -13.41 1 93.21 177 SER A N 1
ATOM 1237 C CA . SER A 1 177 ? 4.987 -12.834 -12.441 1 93.21 177 SER A CA 1
ATOM 1238 C C . SER A 1 177 ? 5.808 -12.868 -11.156 1 93.21 177 SER A C 1
ATOM 1240 O O . SER A 1 177 ? 5.993 -13.93 -10.559 1 93.21 177 SER A O 1
ATOM 1242 N N . PRO A 1 178 ? 6.238 -11.663 -10.644 1 93.48 178 PRO A N 1
ATOM 1243 C CA . PRO A 1 178 ? 6.279 -10.357 -11.306 1 93.48 178 PRO A CA 1
ATOM 1244 C C . PRO A 1 178 ? 6.909 -10.419 -12.695 1 93.48 178 PRO A C 1
ATOM 1246 O O . PRO A 1 178 ? 7.846 -11.191 -12.918 1 93.48 178 PRO A O 1
ATOM 1249 N N . PHE A 1 179 ? 6.496 -9.615 -13.576 1 93.66 179 PHE A N 1
ATOM 1250 C CA . PHE A 1 179 ? 6.858 -9.69 -14.987 1 93.66 179 PHE A CA 1
ATOM 1251 C C . PHE A 1 179 ? 8.313 -9.285 -15.194 1 93.66 179 PHE A C 1
ATOM 1253 O O . PHE A 1 179 ? 8.774 -8.295 -14.622 1 93.66 179 PHE A O 1
ATOM 1260 N N . ARG A 1 180 ? 8.946 -10.057 -15.97 1 92.94 180 ARG A N 1
ATOM 1261 C CA . ARG A 1 180 ? 10.285 -9.756 -16.465 1 92.94 180 ARG A CA 1
ATOM 1262 C C . ARG A 1 180 ? 10.355 -9.907 -17.981 1 92.94 180 ARG A C 1
ATOM 1264 O O . ARG A 1 180 ? 9.977 -10.946 -18.525 1 92.94 180 ARG A O 1
ATOM 1271 N N . PRO A 1 181 ? 10.869 -8.914 -18.6 1 88.5 181 PRO A N 1
ATOM 1272 C CA . PRO A 1 181 ? 10.956 -8.988 -20.061 1 88.5 181 PRO A CA 1
ATOM 1273 C C . PRO A 1 181 ? 12.12 -9.853 -20.539 1 88.5 181 PRO A C 1
ATOM 1275 O O . PRO A 1 181 ? 12.077 -10.396 -21.646 1 88.5 181 PRO A O 1
ATOM 1278 N N . ASP A 1 182 ? 13.189 -9.926 -19.749 1 89.68 182 ASP A N 1
ATOM 1279 C CA . ASP A 1 182 ? 14.412 -10.619 -20.14 1 89.68 182 ASP A CA 1
ATOM 1280 C C . ASP A 1 182 ? 14.556 -11.943 -19.393 1 89.68 182 ASP A C 1
ATOM 1282 O O . ASP A 1 182 ? 15.442 -12.093 -18.549 1 89.68 182 ASP A O 1
ATOM 1286 N N . LEU A 1 183 ? 13.833 -12.909 -19.805 1 93.87 183 LEU A N 1
ATOM 1287 C CA . LEU A 1 183 ? 13.914 -14.233 -19.199 1 93.87 183 LEU A CA 1
ATOM 1288 C C . LEU A 1 183 ? 15.065 -15.036 -19.796 1 93.87 183 LEU A C 1
ATOM 1290 O O . LEU A 1 183 ? 15.31 -14.973 -21.003 1 93.87 183 LEU A O 1
ATOM 1294 N N . PRO A 1 184 ? 15.768 -15.748 -18.99 1 94.43 184 PRO A N 1
ATOM 1295 C CA . PRO A 1 184 ? 16.814 -16.618 -19.532 1 94.43 184 PRO A CA 1
ATOM 1296 C C . PRO A 1 184 ? 16.268 -17.671 -20.493 1 94.43 184 PRO A C 1
ATOM 1298 O O . PRO A 1 184 ? 15.223 -18.271 -20.227 1 94.43 184 PRO A O 1
ATOM 1301 N N . THR A 1 185 ? 16.993 -17.881 -21.544 1 92.93 185 THR A N 1
ATOM 1302 C CA . THR A 1 185 ? 16.623 -18.889 -22.531 1 92.93 185 THR A CA 1
ATOM 1303 C C . THR A 1 185 ? 16.513 -20.266 -21.883 1 92.93 185 THR A C 1
ATOM 1305 O O . THR A 1 185 ? 15.622 -21.048 -22.221 1 92.93 185 THR A O 1
ATOM 1308 N N . GLU A 1 186 ? 17.402 -20.48 -20.997 1 93.16 186 GLU A N 1
ATOM 1309 C CA . GLU A 1 186 ? 17.427 -21.772 -20.319 1 93.16 186 GLU A CA 1
ATOM 1310 C C . GLU A 1 186 ? 16.124 -22.027 -19.567 1 93.16 186 GLU A C 1
ATOM 1312 O O . GLU A 1 186 ? 15.634 -23.157 -19.529 1 93.16 186 GLU A O 1
ATOM 1317 N N . LEU A 1 187 ? 15.584 -21.004 -18.939 1 96.16 187 LEU A N 1
ATOM 1318 C CA . LEU A 1 187 ? 14.309 -21.147 -18.245 1 96.16 187 LEU A CA 1
ATOM 1319 C C . LEU A 1 187 ? 13.186 -21.458 -19.23 1 96.16 187 LEU A C 1
ATOM 1321 O O . LEU A 1 187 ? 12.459 -22.439 -19.059 1 96.16 187 LEU A O 1
ATOM 1325 N N . MET A 1 188 ? 13.126 -20.721 -20.323 1 94.37 188 MET A N 1
ATOM 1326 C CA . MET A 1 188 ? 12.034 -20.836 -21.285 1 94.37 188 MET A CA 1
ATOM 1327 C C . MET A 1 188 ? 12.056 -22.197 -21.972 1 94.37 188 MET A C 1
ATOM 1329 O O . MET A 1 188 ? 11.003 -22.766 -22.266 1 94.37 188 MET A O 1
ATOM 1333 N N . GLN A 1 189 ? 13.177 -22.744 -22.171 1 93.98 189 GLN A N 1
ATOM 1334 C CA . GLN A 1 189 ? 13.319 -24.026 -22.853 1 93.98 189 GLN A CA 1
ATOM 1335 C C . GLN A 1 189 ? 12.867 -25.178 -21.96 1 93.98 189 GLN A C 1
ATOM 1337 O O . GLN A 1 189 ? 12.574 -26.271 -22.448 1 93.98 189 GLN A O 1
ATOM 1342 N N . ASN A 1 190 ? 12.819 -24.907 -20.674 1 96.72 190 ASN A N 1
ATOM 1343 C CA . ASN A 1 190 ? 12.445 -25.958 -19.734 1 96.72 190 ASN A CA 1
ATOM 1344 C C . ASN A 1 190 ? 10.985 -25.834 -19.306 1 96.72 190 ASN A C 1
ATOM 1346 O O . ASN A 1 190 ? 10.502 -26.624 -18.493 1 96.72 190 ASN A O 1
ATOM 1350 N N . VAL A 1 191 ? 10.26 -24.883 -19.831 1 97 191 VAL A N 1
ATOM 1351 C CA . VAL A 1 191 ? 8.862 -24.643 -19.489 1 97 191 VAL A CA 1
ATOM 1352 C C . VAL A 1 191 ? 7.956 -25.445 -20.42 1 97 191 VAL A C 1
ATOM 1354 O O . VAL A 1 191 ? 8.124 -25.41 -21.641 1 97 191 VAL A O 1
ATOM 1357 N N . ASP A 1 192 ? 7.021 -26.17 -19.885 1 97.16 192 ASP A N 1
ATOM 1358 C CA . ASP A 1 192 ? 6.063 -26.924 -20.688 1 97.16 192 ASP A CA 1
ATOM 1359 C C . ASP A 1 192 ? 4.812 -26.095 -20.971 1 97.16 192 ASP A C 1
ATOM 1361 O O . ASP A 1 192 ? 4.245 -26.17 -22.063 1 97.16 192 ASP A O 1
ATOM 1365 N N . VAL A 1 193 ? 4.358 -25.349 -19.98 1 98.07 193 VAL A N 1
ATOM 1366 C CA . VAL A 1 193 ? 3.146 -24.546 -20.105 1 98.07 193 VAL A CA 1
ATOM 1367 C C . VAL A 1 193 ? 3.388 -23.152 -19.533 1 98.07 193 VAL A C 1
ATOM 1369 O O . VAL A 1 193 ? 3.725 -23.007 -18.355 1 98.07 193 VAL A O 1
ATOM 1372 N N . LEU A 1 194 ? 3.242 -22.165 -20.333 1 97.61 194 LEU A N 1
ATOM 1373 C CA . LEU A 1 194 ? 3.326 -20.768 -19.924 1 97.61 194 LEU A CA 1
ATOM 1374 C C . LEU A 1 194 ? 1.946 -20.219 -19.579 1 97.61 194 LEU A C 1
ATOM 1376 O O . LEU A 1 194 ? 0.982 -20.442 -20.315 1 97.61 194 LEU A O 1
ATOM 1380 N N . ILE A 1 195 ? 1.845 -19.587 -18.462 1 97.7 195 ILE A N 1
ATOM 1381 C CA . ILE A 1 195 ? 0.606 -18.923 -18.07 1 97.7 195 ILE A CA 1
ATOM 1382 C C . ILE A 1 195 ? 0.839 -17.417 -17.968 1 97.7 195 ILE A C 1
ATOM 1384 O O . ILE A 1 195 ? 1.674 -16.963 -17.182 1 97.7 195 ILE A O 1
ATOM 1388 N N . VAL A 1 196 ? 0.15 -16.663 -18.718 1 94.99 196 VAL A N 1
ATOM 1389 C CA . VAL A 1 196 ? 0.283 -15.21 -18.707 1 94.99 196 VAL A CA 1
ATOM 1390 C C . VAL A 1 196 ? -1.07 -14.565 -18.998 1 94.99 196 VAL A C 1
ATOM 1392 O O . VAL A 1 196 ? -1.973 -15.215 -19.53 1 94.99 196 VAL A O 1
ATOM 1395 N N . ASN A 1 197 ? -1.179 -13.365 -18.541 1 92.29 197 ASN A N 1
ATOM 1396 C CA . ASN A 1 197 ? -2.335 -12.611 -19.014 1 92.29 197 ASN A CA 1
ATOM 1397 C C . ASN A 1 197 ? -2.042 -11.907 -20.336 1 92.29 197 ASN A C 1
ATOM 1399 O O . ASN A 1 197 ? -0.925 -11.984 -20.851 1 92.29 197 ASN A O 1
ATOM 1403 N N . GLU A 1 198 ? -3.063 -11.278 -20.847 1 89 198 GLU A N 1
ATOM 1404 C CA . GLU A 1 198 ? -2.948 -10.666 -22.167 1 89 198 GLU A CA 1
ATOM 1405 C C . GLU A 1 198 ? -1.855 -9.601 -22.189 1 89 198 GLU A C 1
ATOM 1407 O O . GLU A 1 198 ? -1.045 -9.554 -23.117 1 89 198 GLU A O 1
ATOM 1412 N N . HIS A 1 199 ? -1.761 -8.772 -21.193 1 87.84 199 HIS A N 1
ATOM 1413 C CA . HIS A 1 199 ? -0.787 -7.687 -21.141 1 87.84 199 HIS A CA 1
ATOM 1414 C C . HIS A 1 199 ? 0.635 -8.227 -21.031 1 87.84 199 HIS A C 1
ATOM 1416 O O . HIS A 1 199 ? 1.545 -7.731 -21.698 1 87.84 199 HIS A O 1
ATOM 1422 N N . GLU A 1 200 ? 0.755 -9.193 -20.201 1 90.15 200 GLU A N 1
ATOM 1423 C CA . GLU A 1 200 ? 2.061 -9.824 -20.029 1 90.15 200 GLU A CA 1
ATOM 1424 C C . GLU A 1 200 ? 2.529 -10.484 -21.323 1 90.15 200 GLU A C 1
ATOM 1426 O O . GLU A 1 200 ? 3.71 -10.411 -21.671 1 90.15 200 GLU A O 1
ATOM 1431 N N . LEU A 1 201 ? 1.63 -11.114 -21.955 1 91.2 201 LEU A N 1
ATOM 1432 C CA . LEU A 1 201 ? 1.98 -11.729 -23.23 1 91.2 201 LEU A CA 1
ATOM 1433 C C . LEU A 1 201 ? 2.447 -10.678 -24.231 1 91.2 201 LEU A C 1
ATOM 1435 O O . LEU A 1 201 ? 3.448 -10.874 -24.923 1 91.2 201 LEU A O 1
ATOM 1439 N N . ARG A 1 202 ? 1.69 -9.579 -24.31 1 89.33 202 ARG A N 1
ATOM 1440 C CA . ARG A 1 202 ? 2.051 -8.492 -25.214 1 89.33 202 ARG A CA 1
ATOM 1441 C C . ARG A 1 202 ? 3.435 -7.943 -24.886 1 89.33 202 ARG A C 1
ATOM 1443 O O . ARG A 1 202 ? 4.24 -7.694 -25.787 1 89.33 202 ARG A O 1
ATOM 1450 N N . ASP A 1 203 ? 3.669 -7.812 -23.659 1 89.97 203 ASP A N 1
ATOM 1451 C CA . ASP A 1 203 ? 4.964 -7.297 -23.224 1 89.97 203 ASP A CA 1
ATOM 1452 C C . ASP A 1 203 ? 6.083 -8.284 -23.548 1 89.97 203 ASP A C 1
ATOM 1454 O O . ASP A 1 203 ? 7.186 -7.879 -23.923 1 89.97 203 ASP A O 1
ATOM 1458 N N . MET A 1 204 ? 5.8 -9.535 -23.363 1 90.46 204 MET A N 1
ATOM 1459 C CA . MET A 1 204 ? 6.789 -10.576 -23.627 1 90.46 204 MET A CA 1
ATOM 1460 C C . MET A 1 204 ? 7.148 -10.623 -25.109 1 90.46 204 MET A C 1
ATOM 1462 O O . MET A 1 204 ? 8.277 -10.963 -25.468 1 90.46 204 MET A O 1
ATOM 1466 N N . LEU A 1 205 ? 6.157 -10.235 -25.939 1 89.16 205 LEU A N 1
ATOM 1467 C CA . LEU A 1 205 ? 6.348 -10.359 -27.38 1 89.16 205 LEU A CA 1
ATOM 1468 C C . LEU A 1 205 ? 6.518 -8.988 -28.026 1 89.16 205 LEU A C 1
ATOM 1470 O O . LEU A 1 205 ? 6.328 -8.839 -29.235 1 89.16 205 LEU A O 1
ATOM 1474 N N . ALA A 1 206 ? 6.693 -7.985 -27.205 1 83.9 206 ALA A N 1
ATOM 1475 C CA . ALA A 1 206 ? 6.733 -6.595 -27.655 1 83.9 206 ALA A CA 1
ATOM 1476 C C . ALA A 1 206 ? 7.714 -6.42 -28.81 1 83.9 206 ALA A C 1
ATOM 1478 O O . ALA A 1 206 ? 7.519 -5.563 -29.674 1 83.9 206 ALA A O 1
ATOM 1479 N N . HIS A 1 207 ? 8.695 -7.174 -28.835 1 80.03 207 HIS A N 1
ATOM 1480 C CA . HIS A 1 207 ? 9.717 -7.03 -29.865 1 80.03 207 HIS A CA 1
ATOM 1481 C C . HIS A 1 207 ? 9.276 -7.678 -31.174 1 80.03 207 HIS A C 1
ATOM 1483 O O . HIS A 1 207 ? 9.908 -7.479 -32.213 1 80.03 207 HIS A O 1
ATOM 1489 N N . GLN A 1 208 ? 8.132 -8.313 -30.965 1 77.52 208 GLN A N 1
ATOM 1490 C CA . GLN A 1 208 ? 7.624 -8.966 -32.167 1 77.52 208 GLN A CA 1
ATOM 1491 C C . GLN A 1 208 ? 6.534 -8.128 -32.829 1 77.52 208 GLN A C 1
ATOM 1493 O O . GLN A 1 208 ? 5.781 -7.43 -32.148 1 77.52 208 GLN A O 1
ATOM 1498 N N . ASP A 1 209 ? 6.59 -7.696 -33.978 1 72.41 209 ASP A N 1
ATOM 1499 C CA . ASP A 1 209 ? 5.566 -6.974 -34.728 1 72.41 209 ASP A CA 1
ATOM 1500 C C . ASP A 1 209 ? 4.32 -7.835 -34.924 1 72.41 209 ASP A C 1
ATOM 1502 O O . ASP A 1 209 ? 4.137 -8.439 -35.983 1 72.41 209 ASP A O 1
ATOM 1506 N N . LEU A 1 210 ? 3.585 -7.992 -33.744 1 74.34 210 LEU A N 1
ATOM 1507 C CA . LEU A 1 210 ? 2.437 -8.89 -33.812 1 74.34 210 LEU A CA 1
ATOM 1508 C C . LEU A 1 210 ? 1.134 -8.123 -33.615 1 74.34 210 LEU A C 1
ATOM 1510 O O . LEU A 1 210 ? 1.097 -7.133 -32.88 1 74.34 210 LEU A O 1
ATOM 1514 N N . GLU A 1 211 ? 0.228 -8.487 -34.437 1 74.61 211 GLU A N 1
ATOM 1515 C CA . GLU A 1 211 ? -1.139 -8.065 -34.149 1 74.61 211 GLU A CA 1
ATOM 1516 C C . GLU A 1 211 ? -1.819 -9.023 -33.175 1 74.61 211 GLU A C 1
ATOM 1518 O O . GLU A 1 211 ? -2.063 -10.185 -33.507 1 74.61 211 GLU A O 1
ATOM 1523 N N . PHE A 1 212 ? -2.059 -8.692 -32.01 1 70.18 212 PHE A N 1
ATOM 1524 C CA . PHE A 1 212 ? -2.543 -9.567 -30.949 1 70.18 212 PHE A CA 1
ATOM 1525 C C . PHE A 1 212 ? -4.008 -9.925 -31.168 1 70.18 212 PHE A C 1
ATOM 1527 O O . PHE A 1 212 ? -4.61 -10.625 -30.352 1 70.18 212 PHE A O 1
ATOM 1534 N N . SER A 1 213 ? -4.52 -9.61 -32.212 1 75.84 213 SER A N 1
ATOM 1535 C CA . SER A 1 213 ? -5.835 -10.123 -32.583 1 75.84 213 SER A CA 1
ATOM 1536 C C . SER A 1 213 ? -5.723 -11.47 -33.29 1 75.84 213 SER A C 1
ATOM 1538 O O . SER A 1 213 ? -6.707 -12.205 -33.396 1 75.84 213 SER A O 1
ATOM 1540 N N . ASP A 1 214 ? -4.615 -11.867 -33.568 1 83.96 214 ASP A N 1
ATOM 1541 C CA . ASP A 1 214 ? -4.32 -13.137 -34.224 1 83.96 214 ASP A CA 1
ATOM 1542 C C . ASP A 1 214 ? -3.576 -14.082 -33.282 1 83.96 214 ASP A C 1
ATOM 1544 O O . ASP A 1 214 ? -2.346 -14.05 -33.206 1 83.96 214 ASP A O 1
ATOM 1548 N N . TRP A 1 215 ? -4.282 -14.991 -32.611 1 87.96 215 TRP A N 1
ATOM 1549 C CA . TRP A 1 215 ? -3.734 -15.877 -31.589 1 87.96 215 TRP A CA 1
ATOM 1550 C C . TRP A 1 215 ? -2.837 -16.94 -32.214 1 87.96 215 TRP A C 1
ATOM 1552 O O . TRP A 1 215 ? -1.944 -17.475 -31.553 1 87.96 215 TRP A O 1
ATOM 1562 N N . GLU A 1 216 ? -3.039 -17.181 -33.461 1 87.96 216 GLU A N 1
ATOM 1563 C CA . GLU A 1 216 ? -2.136 -18.085 -34.166 1 87.96 216 GLU A CA 1
ATOM 1564 C C . GLU A 1 216 ? -0.724 -17.51 -34.238 1 87.96 216 GLU A C 1
ATOM 1566 O O . GLU A 1 216 ? 0.258 -18.237 -34.074 1 87.96 216 GLU A O 1
ATOM 1571 N N . GLN A 1 217 ? -0.713 -16.265 -34.48 1 88.14 217 GLN A N 1
ATOM 1572 C CA . GLN A 1 217 ? 0.583 -15.598 -34.536 1 88.14 217 GLN A CA 1
ATOM 1573 C C . GLN A 1 217 ? 1.261 -15.595 -33.169 1 88.14 217 GLN A C 1
ATOM 1575 O O . GLN A 1 217 ? 2.479 -15.763 -33.073 1 88.14 217 GLN A O 1
ATOM 1580 N N . ALA A 1 218 ? 0.461 -15.386 -32.172 1 88.69 218 ALA A N 1
ATOM 1581 C CA . ALA A 1 218 ? 1 -15.416 -30.815 1 88.69 218 ALA A CA 1
ATOM 1582 C C . ALA A 1 218 ? 1.588 -16.786 -30.488 1 88.69 218 ALA A C 1
ATOM 1584 O O . ALA A 1 218 ? 2.665 -16.881 -29.895 1 88.69 218 ALA A O 1
ATOM 1585 N N . GLY A 1 219 ? 0.84 -17.816 -30.887 1 89.7 219 GLY A N 1
ATOM 1586 C CA . GLY A 1 219 ? 1.318 -19.172 -30.668 1 89.7 219 GLY A CA 1
ATOM 1587 C C . GLY A 1 219 ? 2.638 -19.458 -31.359 1 89.7 219 GLY A C 1
ATOM 1588 O O . GLY A 1 219 ? 3.531 -20.073 -30.773 1 89.7 219 GLY A O 1
ATOM 1589 N N . ARG A 1 220 ? 2.729 -18.948 -32.562 1 89.06 220 ARG A N 1
ATOM 1590 C CA . ARG A 1 220 ? 3.963 -19.139 -33.318 1 89.06 220 ARG A CA 1
ATOM 1591 C C . ARG A 1 220 ? 5.126 -18.399 -32.664 1 89.06 220 ARG A C 1
ATOM 1593 O O . ARG A 1 220 ? 6.237 -18.926 -32.585 1 89.06 220 ARG A O 1
ATOM 1600 N N . ALA A 1 221 ? 4.826 -17.257 -32.261 1 89.38 221 ALA A N 1
ATOM 1601 C CA . ALA A 1 221 ? 5.861 -16.456 -31.612 1 89.38 221 ALA A CA 1
ATOM 1602 C C . ALA A 1 221 ? 6.348 -17.124 -30.33 1 89.38 221 ALA A C 1
ATOM 1604 O O . ALA A 1 221 ? 7.549 -17.138 -30.047 1 89.38 221 ALA A O 1
ATOM 1605 N N . LEU A 1 222 ? 5.467 -17.682 -29.562 1 90.13 222 LEU A N 1
ATOM 1606 C CA . LEU A 1 222 ? 5.822 -18.366 -28.323 1 90.13 222 LEU A CA 1
ATOM 1607 C C . LEU A 1 222 ? 6.66 -19.608 -28.609 1 90.13 222 LEU A C 1
ATOM 1609 O O . LEU A 1 222 ? 7.581 -19.927 -27.853 1 90.13 222 LEU A O 1
ATOM 1613 N N . SER A 1 223 ? 6.285 -20.235 -29.698 1 89.28 223 SER A N 1
ATOM 1614 C CA . SER A 1 223 ? 7.046 -21.416 -30.092 1 89.28 223 SER A CA 1
ATOM 1615 C C . SER A 1 223 ? 8.504 -21.067 -30.371 1 89.28 223 SER A C 1
ATOM 1617 O O . SER A 1 223 ? 9.403 -21.863 -30.091 1 89.28 223 SER A O 1
ATOM 1619 N N . THR A 1 224 ? 8.726 -19.909 -30.861 1 88.02 224 THR A N 1
ATOM 1620 C CA . THR A 1 224 ? 10.089 -19.478 -31.152 1 88.02 224 THR A CA 1
ATOM 1621 C C . THR A 1 224 ? 10.864 -19.228 -29.861 1 88.02 224 THR A C 1
ATOM 1623 O O . THR A 1 224 ? 12.096 -19.24 -29.858 1 88.02 224 THR A O 1
ATOM 1626 N N . LEU A 1 225 ? 10.168 -19.033 -28.842 1 87.63 225 LEU A N 1
ATOM 1627 C CA . LEU A 1 225 ? 10.803 -18.828 -27.545 1 87.63 225 LEU A CA 1
ATOM 1628 C C . LEU A 1 225 ? 10.995 -20.155 -26.818 1 87.63 225 LEU A C 1
ATOM 1630 O O . LEU A 1 225 ? 11.518 -20.186 -25.702 1 87.63 225 LEU A O 1
ATOM 1634 N N . GLY A 1 226 ? 10.492 -21.218 -27.415 1 87.84 226 GLY A N 1
ATOM 1635 C CA . GLY A 1 226 ? 10.673 -22.544 -26.846 1 87.84 226 GLY A CA 1
ATOM 1636 C C . GLY A 1 226 ? 9.472 -23.021 -26.051 1 87.84 226 GLY A C 1
ATOM 1637 O O . GLY A 1 226 ? 9.538 -24.049 -25.373 1 87.84 226 GLY A O 1
ATOM 1638 N N . VAL A 1 227 ? 8.395 -22.309 -26.074 1 89.87 227 VAL A N 1
ATOM 1639 C CA . VAL A 1 227 ? 7.196 -22.665 -25.321 1 89.87 227 VAL A CA 1
ATOM 1640 C C . VAL A 1 227 ? 6.151 -23.259 -26.263 1 89.87 227 VAL A C 1
ATOM 1642 O O . VAL A 1 227 ? 5.695 -22.592 -27.194 1 89.87 227 VAL A O 1
ATOM 1645 N N . ALA A 1 228 ? 5.739 -24.463 -26.013 1 88.48 228 ALA A N 1
ATOM 1646 C CA . ALA A 1 228 ? 4.853 -25.167 -26.937 1 88.48 228 ALA A CA 1
ATOM 1647 C C . ALA A 1 228 ? 3.391 -24.983 -26.542 1 88.48 228 ALA A C 1
ATOM 1649 O O . ALA A 1 228 ? 2.494 -25.128 -27.376 1 88.48 228 ALA A O 1
ATOM 1650 N N . ARG A 1 229 ? 3.141 -24.741 -25.248 1 96.48 229 ARG A N 1
ATOM 1651 C CA . ARG A 1 229 ? 1.777 -24.571 -24.756 1 96.48 229 ARG A CA 1
ATOM 1652 C C . ARG A 1 229 ? 1.673 -23.355 -23.841 1 96.48 229 ARG A C 1
ATOM 1654 O O . ARG A 1 229 ? 2.593 -23.07 -23.072 1 96.48 229 ARG A O 1
ATOM 1661 N N . ALA A 1 230 ? 0.554 -22.7 -24.004 1 97.05 230 ALA A N 1
ATOM 1662 C CA . ALA A 1 230 ? 0.333 -21.523 -23.168 1 97.05 230 ALA A CA 1
ATOM 1663 C C . ALA A 1 230 ? -1.147 -21.36 -22.831 1 97.05 230 ALA A C 1
ATOM 1665 O O . ALA A 1 230 ? -2.015 -21.778 -23.601 1 97.05 230 ALA A O 1
ATOM 1666 N N . VAL A 1 231 ? -1.395 -20.88 -21.699 1 97.99 231 VAL A N 1
ATOM 1667 C CA . VAL A 1 231 ? -2.724 -20.414 -21.318 1 97.99 231 VAL A CA 1
ATOM 1668 C C . VAL A 1 231 ? -2.7 -18.903 -21.1 1 97.99 231 VAL A C 1
ATOM 1670 O O . VAL A 1 231 ? -1.921 -18.399 -20.287 1 97.99 231 VAL A O 1
ATOM 1673 N N . ILE A 1 232 ? -3.518 -18.171 -21.82 1 96.45 232 ILE A N 1
ATOM 1674 C CA . ILE A 1 232 ? -3.631 -16.72 -21.73 1 96.45 232 ILE A CA 1
ATOM 1675 C C . ILE A 1 232 ? -4.921 -16.346 -21.003 1 96.45 232 ILE A C 1
ATOM 1677 O O . ILE A 1 232 ? -6.019 -16.616 -21.495 1 96.45 232 ILE A O 1
ATOM 1681 N N . THR A 1 233 ? -4.767 -15.795 -19.854 1 96.15 233 THR A N 1
ATOM 1682 C CA . THR A 1 233 ? -5.956 -15.359 -19.13 1 96.15 233 THR A CA 1
ATOM 1683 C C . THR A 1 233 ? -6.417 -13.99 -19.622 1 96.15 233 THR A C 1
ATOM 1685 O O . THR A 1 233 ? -5.594 -13.119 -19.911 1 96.15 233 THR A O 1
ATOM 1688 N N . LEU A 1 234 ? -7.72 -13.79 -19.742 1 93.65 234 LEU A N 1
ATOM 1689 C CA . LEU A 1 234 ? -8.319 -12.575 -20.283 1 93.65 234 LEU A CA 1
ATOM 1690 C C . LEU A 1 234 ? -9.245 -11.924 -19.262 1 93.65 234 LEU A C 1
ATOM 1692 O O . LEU A 1 234 ? -10.27 -11.343 -19.629 1 93.65 234 LEU A O 1
ATOM 1696 N N . GLY A 1 235 ? -8.945 -12.173 -18.026 1 90.78 235 GLY A N 1
ATOM 1697 C CA . GLY A 1 235 ? -9.777 -11.623 -16.967 1 90.78 235 GLY A CA 1
ATOM 1698 C C . GLY A 1 235 ? -11.211 -12.115 -17.018 1 90.78 235 GLY A C 1
ATOM 1699 O O . GLY A 1 235 ? -11.457 -13.323 -17.055 1 90.78 235 GLY A O 1
ATOM 1700 N N . ALA A 1 236 ? -12.087 -11.146 -17.083 1 92.02 236 ALA A N 1
ATOM 1701 C CA . ALA A 1 236 ? -13.516 -11.447 -17.052 1 92.02 236 ALA A CA 1
ATOM 1702 C C . ALA A 1 236 ? -13.971 -12.087 -18.36 1 92.02 236 ALA A C 1
ATOM 1704 O O . ALA A 1 236 ? -15.073 -12.635 -18.44 1 92.02 236 ALA A O 1
ATOM 1705 N N . GLU A 1 237 ? -13.113 -12.165 -19.341 1 94.01 237 GLU A N 1
ATOM 1706 C CA . GLU A 1 237 ? -13.49 -12.71 -20.641 1 94.01 237 GLU A CA 1
ATOM 1707 C C . GLU A 1 237 ? -13.059 -14.168 -20.774 1 94.01 237 GLU A C 1
ATOM 1709 O O . GLU A 1 237 ? -13.22 -14.774 -21.835 1 94.01 237 GLU A O 1
ATOM 1714 N N . GLY A 1 238 ? -12.474 -14.711 -19.712 1 96.41 238 GLY A N 1
ATOM 1715 C CA . GLY A 1 238 ? -12.075 -16.109 -19.732 1 96.41 238 GLY A CA 1
ATOM 1716 C C . GLY A 1 238 ? -10.601 -16.305 -20.032 1 96.41 238 GLY A C 1
ATOM 1717 O O . GLY A 1 238 ? -9.747 -15.65 -19.43 1 96.41 238 GLY A O 1
ATOM 1718 N N . SER A 1 239 ? -10.316 -17.304 -20.834 1 97.43 239 SER A N 1
ATOM 1719 C CA . SER A 1 239 ? -8.925 -17.613 -21.151 1 97.43 239 SER A CA 1
ATOM 1720 C C . SER A 1 239 ? -8.808 -18.311 -22.501 1 97.43 239 SER A C 1
ATOM 1722 O O . SER A 1 239 ? -9.816 -18.7 -23.095 1 97.43 239 SER A O 1
ATOM 1724 N N . LEU A 1 240 ? -7.634 -18.356 -23.043 1 96.79 240 LEU A N 1
ATOM 1725 C CA . LEU A 1 240 ? -7.263 -19.059 -24.266 1 96.79 240 LEU A CA 1
ATOM 1726 C C . LEU A 1 240 ? -6.177 -20.093 -23.99 1 96.79 240 LEU A C 1
ATOM 1728 O O . LEU A 1 240 ? -5.214 -19.813 -23.273 1 96.79 240 LEU A O 1
ATOM 1732 N N . VAL A 1 241 ? -6.427 -21.308 -24.515 1 97.71 241 VAL A N 1
ATOM 1733 C CA . VAL A 1 241 ? -5.408 -22.35 -24.444 1 97.71 241 VAL A CA 1
ATOM 1734 C C . VAL A 1 241 ? -4.738 -22.511 -25.807 1 97.71 241 VAL A C 1
ATOM 1736 O O . VAL A 1 241 ? -5.406 -22.794 -26.805 1 97.71 241 VAL A O 1
ATOM 1739 N N . LEU A 1 242 ? -3.488 -22.223 -25.838 1 95.47 242 LEU A N 1
ATOM 1740 C CA . LEU A 1 242 ? -2.676 -22.451 -27.028 1 95.47 242 LEU A CA 1
ATOM 1741 C C . LEU A 1 242 ? -1.867 -23.737 -26.897 1 95.47 242 LEU A C 1
ATOM 1743 O O . LEU A 1 242 ? -1.021 -23.855 -26.008 1 95.47 242 LEU A O 1
ATOM 1747 N N . ALA A 1 243 ? -2.094 -24.711 -27.712 1 91.99 243 ALA A N 1
ATOM 1748 C CA . ALA A 1 243 ? -1.361 -25.974 -27.745 1 91.99 243 ALA A CA 1
ATOM 1749 C C . ALA A 1 243 ? -1.02 -26.373 -29.178 1 91.99 243 ALA A C 1
ATOM 1751 O O . ALA A 1 243 ? -1.794 -27.073 -29.835 1 91.99 243 ALA A O 1
ATOM 1752 N N . GLY A 1 244 ? 0.164 -25.961 -29.605 1 82.22 244 GLY A N 1
ATOM 1753 C CA . GLY A 1 244 ? 0.487 -26.138 -31.012 1 82.22 244 GLY A CA 1
ATOM 1754 C C . GLY A 1 244 ? -0.37 -25.29 -31.933 1 82.22 244 GLY A C 1
ATOM 1755 O O . GLY A 1 244 ? -0.442 -24.07 -31.773 1 82.22 244 GLY A O 1
ATOM 1756 N N . GLU A 1 245 ? -1.091 -25.972 -32.777 1 81.97 245 GLU A N 1
ATOM 1757 C CA . GLU A 1 245 ? -1.948 -25.264 -33.723 1 81.97 245 GLU A CA 1
ATOM 1758 C C . GLU A 1 245 ? -3.376 -25.148 -33.196 1 81.97 245 GLU A C 1
ATOM 1760 O O . GLU A 1 245 ? -4.213 -24.473 -33.798 1 81.97 245 GLU A O 1
ATOM 1765 N N . GLN A 1 246 ? -3.571 -25.699 -32.132 1 90.72 246 GLN A N 1
ATOM 1766 C CA . GLN A 1 246 ? -4.92 -25.696 -31.577 1 90.72 246 GLN A CA 1
ATOM 1767 C C . GLN A 1 246 ? -5.117 -24.53 -30.614 1 90.72 246 GLN A C 1
ATOM 1769 O O . GLN A 1 246 ? -4.283 -24.295 -29.736 1 90.72 246 GLN A O 1
ATOM 1774 N N . ILE A 1 247 ? -6.126 -23.843 -30.854 1 94.41 247 ILE A N 1
ATOM 1775 C CA . ILE A 1 247 ? -6.54 -22.745 -29.987 1 94.41 247 ILE A CA 1
ATOM 1776 C C . ILE A 1 247 ? -7.922 -23.039 -29.406 1 94.41 247 ILE A C 1
ATOM 1778 O O . ILE A 1 247 ? -8.884 -23.246 -30.15 1 94.41 247 ILE A O 1
ATOM 1782 N N . THR A 1 248 ? -7.985 -23.142 -28.097 1 96.32 248 THR A N 1
ATOM 1783 C CA . THR A 1 248 ? -9.258 -23.39 -27.429 1 96.32 248 THR A CA 1
ATOM 1784 C C . THR A 1 248 ? -9.66 -22.194 -26.57 1 96.32 248 THR A C 1
ATOM 1786 O O . THR A 1 248 ? -8.896 -21.759 -25.705 1 96.32 248 THR A O 1
ATOM 1789 N N . LYS A 1 249 ? -10.789 -21.673 -26.84 1 95.46 249 LYS A N 1
ATOM 1790 C CA . LYS A 1 249 ? -11.337 -20.614 -25.998 1 95.46 249 LYS A CA 1
ATOM 1791 C C . LYS A 1 249 ? -12.116 -21.194 -24.821 1 95.46 249 LYS A C 1
ATOM 1793 O O . LYS A 1 249 ? -12.929 -22.104 -24.996 1 95.46 249 LYS A O 1
ATOM 1798 N N . VAL A 1 250 ? -11.855 -20.752 -23.666 1 97.55 250 VAL A N 1
ATOM 1799 C CA . VAL A 1 250 ? -12.561 -21.167 -22.459 1 97.55 250 VAL A CA 1
ATOM 1800 C C . VAL A 1 250 ? -13.398 -20.006 -21.925 1 97.55 250 VAL A C 1
ATOM 1802 O O . VAL A 1 250 ? -12.864 -18.94 -21.611 1 97.55 250 VAL A O 1
ATOM 1805 N N . ALA A 1 251 ? -14.704 -20.168 -21.829 1 96.34 251 ALA A N 1
ATOM 1806 C CA . ALA A 1 251 ? -15.62 -19.133 -21.357 1 96.34 251 ALA A CA 1
ATOM 1807 C C . ALA A 1 251 ? -15.437 -18.879 -19.864 1 96.34 251 ALA A C 1
ATOM 1809 O O . ALA A 1 251 ? -15.119 -19.798 -19.106 1 96.34 251 ALA A O 1
ATOM 1810 N N . PRO A 1 252 ? -15.626 -17.628 -19.465 1 96.05 252 PRO A N 1
ATOM 1811 C CA . PRO A 1 252 ? -15.574 -17.323 -18.033 1 96.05 252 PRO A CA 1
ATOM 1812 C C . PRO A 1 252 ? -16.822 -17.789 -17.285 1 96.05 252 PRO A C 1
ATOM 1814 O O . PRO A 1 252 ? -17.828 -18.134 -17.911 1 96.05 252 PRO A O 1
ATOM 1817 N N . TYR A 1 253 ? -16.74 -17.876 -16.039 1 96.23 253 TYR A N 1
ATOM 1818 C CA . TYR A 1 253 ? -17.881 -17.955 -15.133 1 96.23 253 TYR A CA 1
ATOM 1819 C C . TYR A 1 253 ? -18.184 -16.594 -14.518 1 96.23 253 TYR A C 1
ATOM 1821 O O . TYR A 1 253 ? -17.433 -16.108 -13.669 1 96.23 253 TYR A O 1
ATOM 1829 N N . PRO A 1 254 ? -19.253 -15.993 -14.955 1 94.93 254 PRO A N 1
ATOM 1830 C CA . PRO A 1 254 ? -19.552 -14.641 -14.477 1 94.93 254 PRO A CA 1
ATOM 1831 C C . PRO A 1 254 ? -19.847 -14.597 -12.979 1 94.93 254 PRO A C 1
ATOM 1833 O O . PRO A 1 254 ? -20.626 -15.41 -12.475 1 94.93 254 PRO A O 1
ATOM 1836 N N . VAL A 1 255 ? -19.173 -13.687 -12.291 1 96.15 255 VAL A N 1
ATOM 1837 C CA . VAL A 1 255 ? -19.386 -13.474 -10.864 1 96.15 255 VAL A CA 1
ATOM 1838 C C . VAL A 1 255 ? -19.284 -11.985 -10.541 1 96.15 255 VAL A C 1
ATOM 1840 O O . VAL A 1 255 ? -18.806 -11.198 -11.361 1 96.15 255 VAL A O 1
ATOM 1843 N N . ASN A 1 256 ? -19.825 -11.533 -9.434 1 94.99 256 ASN A N 1
ATOM 1844 C CA . ASN A 1 256 ? -19.562 -10.209 -8.88 1 94.99 256 ASN A CA 1
ATOM 1845 C C . ASN A 1 256 ? -18.298 -10.201 -8.025 1 94.99 256 ASN A C 1
ATOM 1847 O O . ASN A 1 256 ? -18.335 -10.575 -6.852 1 94.99 256 ASN A O 1
ATOM 1851 N N . ALA A 1 257 ? -17.256 -9.722 -8.602 1 95.52 257 ALA A N 1
ATOM 1852 C CA . ALA A 1 257 ? -15.955 -9.786 -7.941 1 95.52 257 ALA A CA 1
ATOM 1853 C C . ALA A 1 257 ? -15.878 -8.792 -6.786 1 95.52 257 ALA A C 1
ATOM 1855 O O . ALA A 1 257 ? -16.245 -7.624 -6.937 1 95.52 257 ALA A O 1
ATOM 1856 N N . VAL A 1 258 ? -15.393 -9.23 -5.693 1 96.24 258 VAL A N 1
ATOM 1857 C CA . VAL A 1 258 ? -15.152 -8.429 -4.497 1 96.24 258 VAL A CA 1
ATOM 1858 C C . VAL A 1 258 ? -13.665 -8.1 -4.386 1 96.24 258 VAL A C 1
ATOM 1860 O O . VAL A 1 258 ? -13.296 -6.982 -4.021 1 96.24 258 VAL A O 1
ATOM 1863 N N . ASP A 1 259 ? -12.855 -9.043 -4.717 1 96.65 259 ASP A N 1
ATOM 1864 C CA . ASP A 1 259 ? -11.402 -8.953 -4.617 1 96.65 259 ASP A CA 1
ATOM 1865 C C . ASP A 1 259 ? -10.725 -9.97 -5.533 1 96.65 259 ASP A C 1
ATOM 1867 O O . ASP A 1 259 ? -10.821 -11.178 -5.307 1 96.65 259 ASP A O 1
ATOM 1871 N N . THR A 1 260 ? -9.965 -9.536 -6.437 1 96.37 260 THR A N 1
ATOM 1872 C CA . THR A 1 260 ? -9.371 -10.458 -7.399 1 96.37 260 THR A CA 1
ATOM 1873 C C . THR A 1 260 ? -7.98 -10.891 -6.946 1 96.37 260 THR A C 1
ATOM 1875 O O . THR A 1 260 ? -7.256 -11.552 -7.693 1 96.37 260 THR A O 1
ATOM 1878 N N . THR A 1 261 ? -7.54 -10.466 -5.757 1 96.02 261 THR A N 1
ATOM 1879 C CA . THR A 1 261 ? -6.24 -10.866 -5.23 1 96.02 261 THR A CA 1
ATOM 1880 C C . THR A 1 261 ? -6.105 -12.386 -5.22 1 96.02 261 THR A C 1
ATOM 1882 O O . THR A 1 261 ? -6.952 -13.086 -4.661 1 96.02 261 THR A O 1
ATOM 1885 N N . GLY A 1 262 ? -5.099 -12.87 -5.852 1 96.76 262 GLY A N 1
ATOM 1886 C CA . GLY A 1 262 ? -4.809 -14.295 -5.838 1 96.76 262 GLY A CA 1
ATOM 1887 C C . GLY A 1 262 ? -5.627 -15.08 -6.847 1 96.76 262 GLY A C 1
ATOM 1888 O O . GLY A 1 262 ? -5.486 -16.301 -6.953 1 96.76 262 GLY A O 1
ATOM 1889 N N . ALA A 1 263 ? -6.498 -14.463 -7.645 1 97.07 263 ALA A N 1
ATOM 1890 C CA . ALA A 1 263 ? -7.311 -15.156 -8.64 1 97.07 263 ALA A CA 1
ATOM 1891 C C . ALA A 1 263 ? -6.433 -15.865 -9.668 1 97.07 263 ALA A C 1
ATOM 1893 O O . ALA A 1 263 ? -6.728 -16.991 -10.075 1 97.07 263 ALA A O 1
ATOM 1894 N N . GLY A 1 264 ? -5.382 -15.16 -10.095 1 96.77 264 GLY A N 1
ATOM 1895 C CA . GLY A 1 264 ? -4.44 -15.781 -11.012 1 96.77 264 GLY A CA 1
ATOM 1896 C C . GLY A 1 264 ? -3.732 -16.983 -10.417 1 96.77 264 GLY A C 1
ATOM 1897 O O . GLY A 1 264 ? -3.501 -17.979 -11.106 1 96.77 264 GLY A O 1
ATOM 1898 N N . ASP A 1 265 ? -3.41 -16.89 -9.164 1 98.17 265 ASP A N 1
ATOM 1899 C CA . ASP A 1 265 ? -2.765 -18.005 -8.477 1 98.17 265 ASP A CA 1
ATOM 1900 C C . ASP A 1 265 ? -3.71 -19.198 -8.358 1 98.17 265 ASP A C 1
ATOM 1902 O O . ASP A 1 265 ? -3.282 -20.349 -8.468 1 98.17 265 ASP A O 1
ATOM 1906 N N . SER A 1 266 ? -4.953 -18.906 -8.071 1 98.61 266 SER A N 1
ATOM 1907 C CA . SER A 1 266 ? -5.968 -19.953 -8.012 1 98.61 266 SER A CA 1
ATOM 1908 C C . SER A 1 266 ? -6.118 -20.655 -9.357 1 98.61 266 SER A C 1
ATOM 1910 O O . SER A 1 266 ? -6.215 -21.883 -9.416 1 98.61 266 SER A O 1
ATOM 1912 N N . PHE A 1 267 ? -6.146 -19.879 -10.425 1 98.64 267 PHE A N 1
ATOM 1913 C CA . PHE A 1 267 ? -6.209 -20.409 -11.782 1 98.64 267 PHE A CA 1
ATOM 1914 C C . PHE A 1 267 ? -5.01 -21.304 -12.07 1 98.64 267 PHE A C 1
ATOM 1916 O O . PHE A 1 267 ? -5.171 -22.446 -12.505 1 98.64 267 PHE A O 1
ATOM 1923 N N . PHE A 1 268 ? -3.883 -20.814 -11.733 1 98.63 268 PHE A N 1
ATOM 1924 C CA . PHE A 1 268 ? -2.615 -21.507 -11.921 1 98.63 268 PHE A CA 1
ATOM 1925 C C . PHE A 1 268 ? -2.597 -22.822 -11.15 1 98.63 268 PHE A C 1
ATOM 1927 O O . PHE A 1 268 ? -2.258 -23.869 -11.706 1 98.63 268 PHE A O 1
ATOM 1934 N N . ALA A 1 269 ? -2.959 -22.76 -9.906 1 98.86 269 ALA A N 1
ATOM 1935 C CA . ALA A 1 269 ? -2.972 -23.918 -9.016 1 98.86 269 ALA A CA 1
ATOM 1936 C C . ALA A 1 269 ? -3.893 -25.011 -9.552 1 98.86 269 ALA A C 1
ATOM 1938 O O . ALA A 1 269 ? -3.591 -26.201 -9.432 1 98.86 269 ALA A O 1
ATOM 1939 N N . THR A 1 270 ? -5.011 -24.592 -10.056 1 98.84 270 THR A N 1
ATOM 1940 C CA . THR A 1 270 ? -5.986 -25.537 -10.588 1 98.84 270 THR A CA 1
ATOM 1941 C C . THR A 1 270 ? -5.427 -26.262 -11.809 1 98.84 270 THR A C 1
ATOM 1943 O O . THR A 1 270 ? -5.661 -27.459 -11.987 1 98.84 270 THR A O 1
ATOM 1946 N N . LEU A 1 271 ? -4.724 -25.565 -12.639 1 98.76 271 LEU A N 1
ATOM 1947 C CA . LEU A 1 271 ? -4.062 -26.209 -13.768 1 98.76 271 LEU A CA 1
ATOM 1948 C C . LEU A 1 271 ? -3.067 -27.26 -13.287 1 98.76 271 LEU A C 1
ATOM 1950 O O . LEU A 1 271 ? -2.978 -28.346 -13.864 1 98.76 271 LEU A O 1
ATOM 1954 N N . LEU A 1 272 ? -2.287 -26.915 -12.229 1 98.8 272 LEU A N 1
ATOM 1955 C CA . LEU A 1 272 ? -1.347 -27.871 -11.654 1 98.8 272 LEU A CA 1
ATOM 1956 C C . LEU A 1 272 ? -2.071 -29.129 -11.183 1 98.8 272 LEU A C 1
ATOM 1958 O O . LEU A 1 272 ? -1.686 -30.243 -11.543 1 98.8 272 LEU A O 1
ATOM 1962 N N . ALA A 1 273 ? -3.118 -28.97 -10.403 1 98.8 273 ALA A N 1
ATOM 1963 C CA . ALA A 1 273 ? -3.872 -30.087 -9.84 1 98.8 273 ALA A CA 1
ATOM 1964 C C . ALA A 1 273 ? -4.514 -30.926 -10.941 1 98.8 273 ALA A C 1
ATOM 1966 O O . ALA A 1 273 ? -4.521 -32.157 -10.868 1 98.8 273 ALA A O 1
ATOM 1967 N N . ALA A 1 274 ? -5.108 -30.268 -11.926 1 98.64 274 ALA A N 1
ATOM 1968 C CA . ALA A 1 274 ? -5.761 -30.961 -13.033 1 98.64 274 ALA A CA 1
ATOM 1969 C C . ALA A 1 274 ? -4.762 -31.813 -13.812 1 98.64 274 ALA A C 1
ATOM 1971 O O . ALA A 1 274 ? -5.039 -32.972 -14.128 1 98.64 274 ALA A O 1
ATOM 1972 N N . THR A 1 275 ? -3.61 -31.224 -14.096 1 98.24 275 THR A N 1
ATOM 1973 C CA . THR A 1 275 ? -2.564 -31.96 -14.799 1 98.24 275 THR A CA 1
ATOM 1974 C C . THR A 1 275 ? -2.113 -33.169 -13.984 1 98.24 275 THR A C 1
ATOM 1976 O O . THR A 1 275 ? -1.958 -34.266 -14.524 1 98.24 275 THR A O 1
ATOM 1979 N N . ALA A 1 276 ? -1.921 -32.971 -12.731 1 98.53 276 ALA A N 1
ATOM 1980 C CA . ALA A 1 276 ? -1.493 -34.051 -11.845 1 98.53 276 ALA A CA 1
ATOM 1981 C C . ALA A 1 276 ? -2.537 -35.162 -11.789 1 98.53 276 ALA A C 1
ATOM 1983 O O . ALA A 1 276 ? -2.199 -36.33 -11.585 1 98.53 276 ALA A O 1
ATOM 1984 N N . ALA A 1 277 ? -3.77 -34.794 -11.979 1 97.98 277 ALA A N 1
ATOM 1985 C CA . ALA A 1 277 ? -4.868 -35.756 -11.926 1 97.98 277 ALA A CA 1
ATOM 1986 C C . ALA A 1 277 ? -5.083 -36.418 -13.284 1 97.98 277 ALA A C 1
ATOM 1988 O O . ALA A 1 277 ? -5.959 -37.274 -13.433 1 97.98 277 ALA A O 1
ATOM 1989 N N . GLY A 1 278 ? -4.386 -35.944 -14.3 1 97.47 278 GLY A N 1
ATOM 1990 C CA . GLY A 1 278 ? -4.426 -36.61 -15.592 1 97.47 278 GLY A CA 1
ATOM 1991 C C . GLY A 1 278 ? -5.34 -35.924 -16.589 1 97.47 278 GLY A C 1
ATOM 1992 O O . GLY A 1 278 ? -5.562 -36.434 -17.689 1 97.47 278 GLY A O 1
ATOM 1993 N N . LEU A 1 279 ? -5.862 -34.794 -16.282 1 97.56 279 LEU A N 1
ATOM 1994 C CA . LEU A 1 279 ? -6.692 -34.044 -17.219 1 97.56 279 LEU A CA 1
ATOM 1995 C C . LEU A 1 279 ? -5.83 -33.319 -18.248 1 97.56 279 LEU A C 1
ATOM 1997 O O . LEU A 1 279 ? -4.676 -32.983 -17.972 1 97.56 279 LEU A O 1
ATOM 2001 N N . ASP A 1 280 ? -6.401 -33.065 -19.423 1 96.39 280 ASP A N 1
ATOM 2002 C CA . ASP A 1 280 ? -5.636 -32.298 -20.402 1 96.39 280 ASP A CA 1
ATOM 2003 C C . ASP A 1 280 ? -5.718 -30.801 -20.113 1 96.39 280 ASP A C 1
ATOM 2005 O O . ASP A 1 280 ? -6.42 -30.379 -19.192 1 96.39 280 ASP A O 1
ATOM 2009 N N . LEU A 1 281 ? -4.989 -30.067 -20.863 1 97.69 281 LEU A N 1
ATOM 2010 C CA . LEU A 1 281 ? -4.787 -28.655 -20.557 1 97.69 281 LEU A CA 1
ATOM 2011 C C . LEU A 1 281 ? -6.084 -27.871 -20.729 1 97.69 281 LEU A C 1
ATOM 2013 O O . LEU A 1 281 ? -6.384 -26.978 -19.934 1 97.69 281 LEU A O 1
ATOM 2017 N N . ALA A 1 282 ? -6.889 -28.156 -21.754 1 97.47 282 ALA A N 1
ATOM 2018 C CA . ALA A 1 282 ? -8.149 -27.459 -21.994 1 97.47 282 ALA A CA 1
ATOM 2019 C C . ALA A 1 282 ? -9.166 -27.772 -20.901 1 97.47 282 ALA A C 1
ATOM 2021 O O . ALA A 1 282 ? -9.879 -26.881 -20.433 1 97.47 282 ALA A O 1
ATOM 2022 N N . GLU A 1 283 ? -9.241 -29.05 -20.52 1 97.51 283 GLU A N 1
ATOM 2023 C CA . GLU A 1 283 ? -10.101 -29.433 -19.404 1 97.51 283 GLU A CA 1
ATOM 2024 C C . GLU A 1 283 ? -9.685 -28.726 -18.118 1 97.51 283 GLU A C 1
ATOM 2026 O O . GLU A 1 283 ? -10.534 -28.244 -17.365 1 97.51 283 GLU A O 1
ATOM 2031 N N . GLY A 1 284 ? -8.353 -28.7 -17.882 1 98.23 284 GLY A N 1
ATOM 2032 C CA . GLY A 1 284 ? -7.842 -27.992 -16.719 1 98.23 284 GLY A CA 1
ATOM 2033 C C . GLY A 1 284 ? -8.204 -26.519 -16.711 1 98.23 284 GLY A C 1
ATOM 2034 O O . GLY A 1 284 ? -8.577 -25.972 -15.67 1 98.23 284 GLY A O 1
ATOM 2035 N N . ALA A 1 285 ? -8.109 -25.879 -17.875 1 98.36 285 ALA A N 1
ATOM 2036 C CA . ALA A 1 285 ? -8.434 -24.46 -17.988 1 98.36 285 ALA A CA 1
ATOM 2037 C C . ALA A 1 285 ? -9.917 -24.214 -17.723 1 98.36 285 ALA A C 1
ATOM 2039 O O . ALA A 1 285 ? -10.29 -23.188 -17.149 1 98.36 285 ALA A O 1
ATOM 2040 N N . HIS A 1 286 ? -10.702 -25.128 -18.12 1 97.91 286 HIS A N 1
ATOM 2041 C CA . HIS A 1 286 ? -12.134 -25.036 -17.857 1 97.91 286 HIS A CA 1
ATOM 2042 C C . HIS A 1 286 ? -12.423 -25.076 -16.36 1 97.91 286 HIS A C 1
ATOM 2044 O O . HIS A 1 286 ? -13.183 -24.251 -15.849 1 97.91 286 HIS A O 1
ATOM 2050 N N . VAL A 1 287 ? -11.826 -26.007 -15.688 1 98.26 287 VAL A N 1
ATOM 2051 C CA . VAL A 1 287 ? -11.994 -26.111 -14.242 1 98.26 287 VAL A CA 1
ATOM 2052 C C . VAL A 1 287 ? -11.414 -24.872 -13.564 1 98.26 287 VAL A C 1
ATOM 2054 O O . VAL A 1 287 ? -12.017 -24.324 -12.638 1 98.26 287 VAL A O 1
ATOM 2057 N N . ALA A 1 288 ? -10.241 -24.44 -14.03 1 98.62 288 ALA A N 1
ATOM 2058 C CA . ALA A 1 288 ? -9.552 -23.287 -13.455 1 98.62 288 ALA A CA 1
ATOM 2059 C C . ALA A 1 288 ? -10.412 -22.03 -13.551 1 98.62 288 ALA A C 1
ATOM 2061 O O . ALA A 1 288 ? -10.391 -21.186 -12.652 1 98.62 288 ALA A O 1
ATOM 2062 N N . SER A 1 289 ? -11.141 -21.885 -14.639 1 98.09 289 SER A N 1
ATOM 2063 C CA . SER A 1 289 ? -12.031 -20.743 -14.817 1 98.09 289 SER A CA 1
ATOM 2064 C C . SER A 1 289 ? -13.081 -20.683 -13.712 1 98.09 289 SER A C 1
ATOM 2066 O O . SER A 1 289 ? -13.342 -19.615 -13.154 1 98.09 289 SER A O 1
ATOM 2068 N N . ALA A 1 290 ? -13.608 -21.781 -13.353 1 98.11 290 ALA A N 1
ATOM 2069 C CA . ALA A 1 290 ? -14.635 -21.844 -12.316 1 98.11 290 ALA A CA 1
ATOM 2070 C C . ALA A 1 290 ? -14.035 -21.6 -10.934 1 98.11 290 ALA A C 1
ATOM 2072 O O . ALA A 1 290 ? -14.567 -20.811 -10.15 1 98.11 290 ALA A O 1
ATOM 2073 N N . VAL A 1 291 ? -12.95 -22.275 -10.657 1 98.43 291 VAL A N 1
ATOM 2074 C CA . VAL A 1 291 ? -12.318 -22.206 -9.343 1 98.43 291 VAL A CA 1
ATOM 2075 C C . VAL A 1 291 ? -11.835 -20.783 -9.076 1 98.43 291 VAL A C 1
ATOM 2077 O O . VAL A 1 291 ? -12.051 -20.241 -7.99 1 98.43 291 VAL A O 1
ATOM 2080 N N . SER A 1 292 ? -11.191 -20.208 -10.061 1 98.24 292 SER A N 1
ATOM 2081 C CA . SER A 1 292 ? -10.694 -18.843 -9.921 1 98.24 292 SER A CA 1
ATOM 2082 C C . SER A 1 292 ? -11.842 -17.849 -9.781 1 98.24 292 SER A C 1
ATOM 2084 O O . SER A 1 292 ? -11.764 -16.91 -8.985 1 98.24 292 SER A O 1
ATOM 2086 N N . ALA A 1 293 ? -12.906 -18.008 -10.567 1 98 293 ALA A N 1
ATOM 2087 C CA . ALA A 1 293 ? -14.074 -17.138 -10.452 1 98 293 ALA A CA 1
ATOM 2088 C C . ALA A 1 293 ? -14.655 -17.184 -9.042 1 98 293 ALA A C 1
ATOM 2090 O O . ALA A 1 293 ? -14.999 -16.146 -8.471 1 98 293 ALA A O 1
ATOM 2091 N N . PHE A 1 294 ? -14.723 -18.335 -8.475 1 98.08 294 PHE A N 1
ATOM 2092 C CA . PHE A 1 294 ? -15.242 -18.504 -7.123 1 98.08 294 PHE A CA 1
ATOM 2093 C C . PHE A 1 294 ? -14.409 -17.714 -6.12 1 98.08 294 PHE A C 1
ATOM 2095 O O . PHE A 1 294 ? -14.955 -17.071 -5.221 1 98.08 294 PHE A O 1
ATOM 2102 N N . SER A 1 295 ? -13.109 -17.742 -6.302 1 98.13 295 SER A N 1
ATOM 2103 C CA . SER A 1 295 ? -12.181 -17.147 -5.346 1 98.13 295 SER A CA 1
ATOM 2104 C C . SER A 1 295 ? -12.311 -15.628 -5.321 1 98.13 295 SER A C 1
ATOM 2106 O O . SER A 1 295 ? -11.889 -14.979 -4.361 1 98.13 295 SER A O 1
ATOM 2108 N N . THR A 1 296 ? -12.859 -14.958 -6.327 1 97.7 296 THR A N 1
ATOM 2109 C CA . THR A 1 296 ? -12.894 -13.503 -6.416 1 97.7 296 THR A CA 1
ATOM 2110 C C . THR A 1 296 ? -14.077 -12.941 -5.633 1 97.7 296 THR A C 1
ATOM 2112 O O . THR A 1 296 ? -14.212 -11.724 -5.489 1 97.7 296 THR A O 1
ATOM 2115 N N . GLN A 1 297 ? -14.915 -13.786 -5.081 1 97.04 297 GLN A N 1
ATOM 2116 C CA . GLN A 1 297 ? -16.183 -13.366 -4.494 1 97.04 297 GLN A CA 1
ATOM 2117 C C . GLN A 1 297 ? -16.014 -13.009 -3.02 1 97.04 297 GLN A C 1
ATOM 2119 O O . GLN A 1 297 ? -16.965 -12.57 -2.369 1 97.04 297 GLN A O 1
AT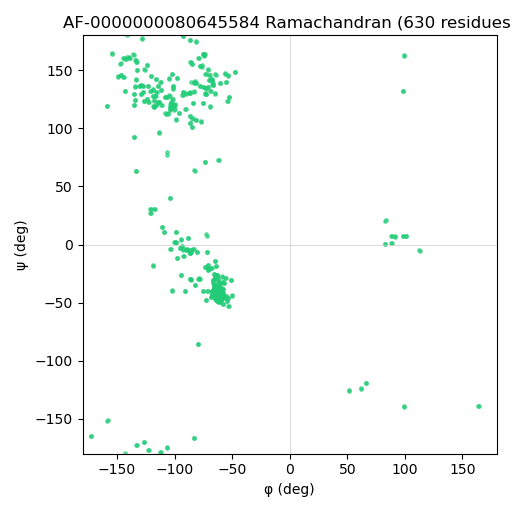OM 2124 N N . LYS A 1 298 ? -14.866 -13.199 -2.485 1 95.37 298 LYS A N 1
ATOM 2125 C CA . LYS A 1 298 ? -14.546 -12.865 -1.101 1 95.37 298 LYS A CA 1
ATOM 2126 C C . LYS A 1 298 ? -13.191 -12.169 -1.001 1 95.37 298 LYS A C 1
ATOM 2128 O O . LYS A 1 298 ? -12.357 -12.293 -1.9 1 95.37 298 LYS A O 1
ATOM 2133 N N . LEU A 1 299 ? -12.969 -11.534 0.102 1 93.89 299 LEU A N 1
ATOM 2134 C CA . LEU A 1 299 ? -11.732 -10.795 0.329 1 93.89 299 LEU A CA 1
ATOM 2135 C C . LEU A 1 299 ? -10.572 -11.747 0.602 1 93.89 299 LEU A C 1
ATOM 2137 O O . LEU A 1 299 ? -10.712 -12.698 1.374 1 93.89 299 LEU A O 1
ATOM 2141 N N . GLY A 1 300 ? -9.458 -11.406 -0.076 1 95.08 300 GLY A N 1
ATOM 2142 C CA . GLY A 1 300 ? -8.229 -12.126 0.217 1 95.08 300 GLY A CA 1
ATOM 2143 C C . GLY A 1 300 ? -7.923 -13.218 -0.791 1 95.08 300 GLY A C 1
ATOM 2144 O O . GLY A 1 300 ? -8.829 -13.734 -1.45 1 95.08 300 GLY A O 1
ATOM 2145 N N . ALA A 1 301 ? -6.684 -13.638 -0.796 1 96.28 301 ALA A N 1
ATOM 2146 C CA . ALA A 1 301 ? -6.268 -14.744 -1.654 1 96.28 301 ALA A CA 1
ATOM 2147 C C . ALA A 1 301 ? -6.661 -16.088 -1.047 1 96.28 301 ALA A C 1
ATOM 2149 O O . ALA A 1 301 ? -7.786 -16.556 -1.235 1 96.28 301 ALA A O 1
ATOM 2150 N N . GLN A 1 302 ? -5.902 -16.662 -0.197 1 98.25 302 GLN A N 1
ATOM 2151 C CA . GLN A 1 302 ? -6.132 -17.99 0.361 1 98.25 302 GLN A CA 1
ATOM 2152 C C . GLN A 1 302 ? -7.456 -18.048 1.117 1 98.25 302 GLN A C 1
ATOM 2154 O O . GLN A 1 302 ? -8.145 -19.07 1.097 1 98.25 302 GLN A O 1
ATOM 2159 N N . ALA A 1 303 ? -7.833 -16.943 1.736 1 95.72 303 ALA A N 1
ATOM 2160 C CA . ALA A 1 303 ? -9.046 -16.889 2.548 1 95.72 303 ALA A CA 1
ATOM 2161 C C . ALA A 1 303 ? -10.288 -17.119 1.693 1 95.72 303 ALA A C 1
ATOM 2163 O O . ALA A 1 303 ? -11.348 -17.48 2.211 1 95.72 303 ALA A O 1
ATOM 2164 N N . SER A 1 304 ? -10.205 -16.958 0.41 1 97.38 304 SER A N 1
ATOM 2165 C CA . SER A 1 304 ? -11.358 -17.068 -0.478 1 97.38 304 SER A CA 1
ATOM 2166 C C . SER A 1 304 ? -11.352 -18.395 -1.229 1 97.38 304 SER A C 1
ATOM 2168 O O . SER A 1 304 ? -12.264 -18.676 -2.01 1 97.38 304 SER A O 1
ATOM 2170 N N . TYR A 1 305 ? -10.311 -19.213 -1.05 1 98.61 305 TYR A N 1
ATOM 2171 C CA . TYR A 1 305 ? -10.144 -20.45 -1.805 1 98.61 305 TYR A CA 1
ATOM 2172 C C . TYR A 1 305 ? -11.077 -21.537 -1.282 1 98.61 305 TYR A C 1
ATOM 2174 O O . TYR A 1 305 ? -11.547 -21.466 -0.144 1 98.61 305 TYR A O 1
ATOM 2182 N N . ALA A 1 306 ? -11.423 -22.486 -2.145 1 97.75 306 ALA A N 1
ATOM 2183 C CA . ALA A 1 306 ? -12.431 -23.473 -1.77 1 97.75 306 ALA A CA 1
ATOM 2184 C C . ALA A 1 306 ? -12.067 -24.858 -2.299 1 97.75 306 ALA A C 1
ATOM 2186 O O . ALA A 1 306 ? -11.283 -24.982 -3.243 1 97.75 306 ALA A O 1
ATOM 2187 N N . GLU A 1 307 ? -12.688 -25.821 -1.709 1 98.06 307 GLU A N 1
ATOM 2188 C CA . GLU A 1 307 ? -12.598 -27.209 -2.153 1 98.06 307 GLU A CA 1
ATOM 2189 C C . GLU A 1 307 ? -13.436 -27.443 -3.407 1 98.06 307 GLU A C 1
ATOM 2191 O O . GLU A 1 307 ? -14.336 -26.658 -3.713 1 98.06 307 GLU A O 1
ATOM 2196 N N . ALA A 1 308 ? -13.135 -28.568 -4.041 1 97.26 308 ALA A N 1
ATOM 2197 C CA . ALA A 1 308 ? -13.801 -28.921 -5.293 1 97.26 308 ALA A CA 1
ATOM 2198 C C . ALA A 1 308 ? -15.311 -29.022 -5.102 1 97.26 308 ALA A C 1
ATOM 2200 O O . ALA A 1 308 ? -16.082 -28.55 -5.94 1 97.26 308 ALA A O 1
ATOM 2201 N N . GLY A 1 309 ? -15.707 -29.575 -4.011 1 96.66 309 GLY A N 1
ATOM 2202 C CA . GLY A 1 309 ? -17.129 -29.733 -3.75 1 96.66 309 GLY A CA 1
ATOM 2203 C C . GLY A 1 309 ? -17.861 -28.411 -3.613 1 96.66 309 GLY A C 1
ATOM 2204 O O . GLY A 1 309 ? -18.994 -28.272 -4.078 1 96.66 309 GLY A O 1
ATOM 2205 N N . THR A 1 310 ? -17.264 -27.456 -2.956 1 97.49 310 THR A N 1
ATOM 2206 C CA . THR A 1 310 ? -17.856 -26.137 -2.76 1 97.49 310 THR A CA 1
ATOM 2207 C C . THR A 1 310 ? -18.016 -25.413 -4.093 1 97.49 310 THR A C 1
ATOM 2209 O O . THR A 1 310 ? -19.041 -24.773 -4.338 1 97.49 310 THR A O 1
ATOM 2212 N N . VAL A 1 311 ? -17.005 -25.544 -4.979 1 97.76 311 VAL A N 1
ATOM 2213 C CA . VAL A 1 311 ? -17.065 -24.922 -6.298 1 97.76 311 VAL A CA 1
ATOM 2214 C C . VAL A 1 311 ? -18.162 -25.581 -7.13 1 97.76 311 VAL A C 1
ATOM 2216 O O . VAL A 1 311 ? -18.928 -24.897 -7.813 1 97.76 311 VAL A O 1
ATOM 2219 N N . SER A 1 312 ? -18.264 -26.866 -7.058 1 96.55 312 SER A N 1
ATOM 2220 C CA . SER A 1 312 ? -19.297 -27.609 -7.772 1 96.55 312 SER A CA 1
ATOM 2221 C C . SER A 1 312 ? -20.692 -27.152 -7.359 1 96.55 312 SER A C 1
ATOM 2223 O O . SER A 1 312 ? -21.557 -26.935 -8.21 1 96.55 312 SER A O 1
ATOM 2225 N N . ALA A 1 313 ? -20.926 -26.95 -6.079 1 96.06 313 ALA A N 1
ATOM 2226 C CA . ALA A 1 313 ? -22.22 -26.526 -5.551 1 96.06 313 ALA A CA 1
ATOM 2227 C C . ALA A 1 313 ? -22.584 -25.129 -6.046 1 96.06 313 ALA A C 1
ATOM 2229 O O . ALA A 1 313 ? -23.762 -24.82 -6.238 1 96.06 313 ALA A O 1
ATOM 2230 N N . ALA A 1 314 ? -21.606 -24.392 -6.308 1 95.63 314 ALA A N 1
ATOM 2231 C CA . ALA A 1 314 ? -21.841 -23.002 -6.689 1 95.63 314 ALA A CA 1
ATOM 2232 C C . ALA A 1 314 ? -22.185 -22.89 -8.171 1 95.63 314 ALA A C 1
ATOM 2234 O O . ALA A 1 314 ? -22.963 -22.02 -8.57 1 95.63 314 ALA A O 1
ATOM 2235 N N . PHE A 1 315 ? -21.569 -23.763 -9.042 1 94.72 315 PHE A N 1
ATOM 2236 C CA . PHE A 1 315 ? -21.655 -23.48 -10.469 1 94.72 315 PHE A CA 1
ATOM 2237 C C . PHE A 1 315 ? -22.366 -24.609 -11.204 1 94.72 315 PHE A C 1
ATOM 2239 O O . PHE A 1 315 ? -22.683 -24.484 -12.389 1 94.72 315 PHE A O 1
ATOM 2246 N N . CYS A 1 316 ? -22.507 -25.798 -10.678 1 88.28 316 CYS A N 1
ATOM 2247 C CA . CYS A 1 316 ? -23.087 -26.943 -11.371 1 88.28 316 CYS A CA 1
ATOM 2248 C C . CYS A 1 316 ? -24.51 -27.207 -10.893 1 88.28 316 CYS A C 1
ATOM 2250 O O . CYS A 1 316 ? -25.101 -28.235 -11.226 1 88.28 316 CYS A O 1
ATOM 2252 N N . ARG A 1 317 ? -25.444 -26.367 -10.62 1 66.3 317 ARG A N 1
ATOM 2253 C CA . ARG A 1 317 ? -26.836 -26.679 -10.315 1 66.3 317 ARG A CA 1
ATOM 2254 C C . ARG A 1 317 ? -27.611 -27.024 -11.582 1 66.3 317 ARG A C 1
ATOM 2256 O O . ARG A 1 317 ? -27.257 -26.575 -12.674 1 66.3 317 ARG A O 1
ATOM 2263 N N . MET B 1 1 ? 13.381 39.183 6.007 1 73.55 1 MET B N 1
ATOM 2264 C CA . MET B 1 1 ? 14.417 38.69 6.91 1 73.55 1 MET B CA 1
ATOM 2265 C C . MET B 1 1 ? 15.115 37.468 6.323 1 73.55 1 MET B C 1
ATOM 2267 O O . MET B 1 1 ? 14.519 36.723 5.544 1 73.55 1 MET B O 1
ATOM 2271 N N . GLN B 1 2 ? 16.309 37.333 6.7 1 90.26 2 GLN B N 1
ATOM 2272 C CA . GLN B 1 2 ? 17.093 36.195 6.231 1 90.26 2 GLN B CA 1
ATOM 2273 C C . GLN B 1 2 ? 16.65 34.903 6.912 1 90.26 2 GLN B C 1
ATOM 2275 O O . GLN B 1 2 ? 16.182 34.926 8.053 1 90.26 2 GLN B O 1
ATOM 2280 N N . LEU B 1 3 ? 16.729 33.878 6.221 1 95.48 3 LEU B N 1
ATOM 2281 C CA . LEU B 1 3 ? 16.284 32.573 6.696 1 95.48 3 LEU B CA 1
ATOM 2282 C C . LEU B 1 3 ? 16.876 32.262 8.067 1 95.48 3 LEU B C 1
ATOM 2284 O O . LEU B 1 3 ? 16.164 31.814 8.969 1 95.48 3 LEU B O 1
ATOM 2288 N N . ASN B 1 4 ? 18.184 32.545 8.264 1 95.56 4 ASN B N 1
ATOM 2289 C CA . ASN B 1 4 ? 18.857 32.23 9.519 1 95.56 4 ASN B CA 1
ATOM 2290 C C . ASN B 1 4 ? 18.22 32.964 10.696 1 95.56 4 ASN B C 1
ATOM 2292 O O . ASN B 1 4 ? 18.021 32.38 11.763 1 95.56 4 ASN B O 1
ATOM 2296 N N . SER B 1 5 ? 17.925 34.188 10.533 1 95.94 5 SER B N 1
ATOM 2297 C CA . SER B 1 5 ? 17.304 34.996 11.578 1 95.94 5 SER B CA 1
ATOM 2298 C C . SER B 1 5 ? 15.902 34.495 11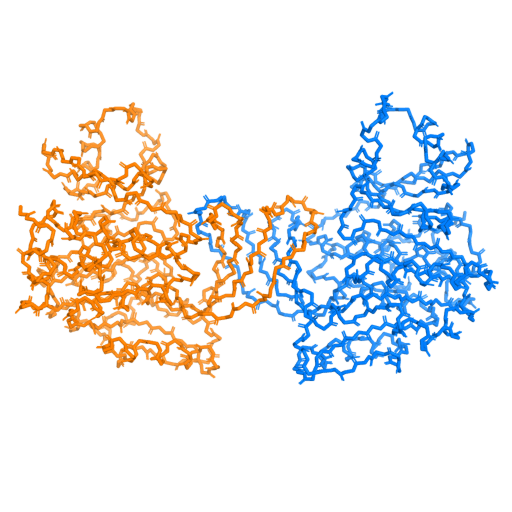.906 1 95.94 5 SER B C 1
ATOM 2300 O O . SER B 1 5 ? 15.491 34.501 13.068 1 95.94 5 SER B O 1
ATOM 2302 N N . LEU B 1 6 ? 15.196 34.079 10.948 1 96.34 6 LEU B N 1
ATOM 2303 C CA . LEU B 1 6 ? 13.845 33.565 11.145 1 96.34 6 LEU B CA 1
ATOM 2304 C C . LEU B 1 6 ? 13.871 32.248 11.912 1 96.34 6 LEU B C 1
ATOM 2306 O O . LEU B 1 6 ? 13.075 32.044 12.832 1 96.34 6 LEU B O 1
ATOM 2310 N N . LEU B 1 7 ? 14.802 31.4 11.564 1 97.12 7 LEU B N 1
ATOM 2311 C CA . LEU B 1 7 ? 14.951 30.125 12.258 1 97.12 7 LEU B CA 1
ATOM 2312 C C . LEU B 1 7 ? 15.35 30.341 13.713 1 97.12 7 LEU B C 1
ATOM 2314 O O . LEU B 1 7 ? 14.873 29.634 14.604 1 97.12 7 LEU B O 1
ATOM 2318 N N . GLU B 1 8 ? 16.207 31.299 13.94 1 95.99 8 GLU B N 1
ATOM 2319 C CA . GLU B 1 8 ? 16.618 31.634 15.3 1 95.99 8 GLU B CA 1
ATOM 2320 C C . GLU B 1 8 ? 15.437 32.141 16.124 1 95.99 8 GLU B C 1
ATOM 2322 O O . GLU B 1 8 ? 15.359 31.887 17.328 1 95.99 8 GLU B O 1
ATOM 2327 N N . THR B 1 9 ? 14.562 32.845 15.508 1 96.15 9 THR B N 1
ATOM 2328 C CA . THR B 1 9 ? 13.384 33.374 16.187 1 96.15 9 THR B CA 1
ATOM 2329 C C . THR B 1 9 ? 12.507 32.24 16.711 1 96.15 9 THR B C 1
ATOM 2331 O O . THR B 1 9 ? 11.923 32.349 17.791 1 96.15 9 THR B O 1
ATOM 2334 N N . LEU B 1 10 ? 12.348 31.116 16.017 1 96.45 10 LEU B N 1
ATOM 2335 C CA . LEU B 1 10 ? 11.531 29.981 16.433 1 96.45 10 LEU B CA 1
ATOM 2336 C C . LEU B 1 10 ? 12.024 29.414 17.76 1 96.45 10 LEU B C 1
ATOM 2338 O O . LEU B 1 10 ? 11.221 29.023 18.61 1 96.45 10 LEU B O 1
ATOM 2342 N N . THR B 1 11 ? 13.36 29.393 17.896 1 94.54 11 THR B N 1
ATOM 2343 C CA . THR B 1 11 ? 13.949 28.786 19.085 1 94.54 11 THR B CA 1
ATOM 2344 C C . THR B 1 11 ? 14.045 29.802 20.22 1 94.54 11 THR B C 1
ATOM 2346 O O . THR B 1 11 ? 13.951 29.439 21.394 1 94.54 11 THR B O 1
ATOM 2349 N N . ALA B 1 12 ? 14.195 31.041 19.885 1 94.93 12 ALA B N 1
ATOM 2350 C CA . ALA B 1 12 ? 14.407 32.1 20.868 1 94.93 12 ALA B CA 1
ATOM 2351 C C . ALA B 1 12 ? 13.091 32.516 21.519 1 94.93 12 ALA B C 1
ATOM 2353 O O . ALA B 1 12 ? 13.066 32.913 22.686 1 94.93 12 ALA B O 1
ATOM 2354 N N . THR B 1 13 ? 11.981 32.413 20.827 1 93.77 13 THR B N 1
ATOM 2355 C CA . THR B 1 13 ? 10.672 32.825 21.321 1 93.77 13 THR B CA 1
ATOM 2356 C C . THR B 1 13 ? 9.627 31.746 21.05 1 93.77 13 THR B C 1
ATOM 2358 O O . THR B 1 13 ? 8.628 31.998 20.373 1 93.77 13 THR B O 1
ATOM 2361 N N . PRO B 1 14 ? 9.848 30.652 21.655 1 92.71 14 PRO B N 1
ATOM 2362 C CA . PRO B 1 14 ? 8.917 29.555 21.38 1 92.71 14 PRO B CA 1
ATOM 2363 C C . PRO B 1 14 ? 7.511 29.828 21.909 1 92.71 14 PRO B C 1
ATOM 2365 O O . PRO B 1 14 ? 7.355 30.406 22.988 1 92.71 14 PRO B O 1
ATOM 2368 N N . GLY B 1 15 ? 6.529 29.5 21.082 1 97.65 15 GLY B N 1
ATOM 2369 C CA . GLY B 1 15 ? 5.138 29.601 21.491 1 97.65 15 GLY B CA 1
ATOM 2370 C C . GLY B 1 15 ? 4.49 28.253 21.744 1 97.65 15 GLY B C 1
ATOM 2371 O O . GLY B 1 15 ? 5.179 27.234 21.831 1 97.65 15 GLY B O 1
ATOM 2372 N N . LYS B 1 16 ? 3.175 28.317 22.004 1 98.74 16 LYS B N 1
ATOM 2373 C CA . LYS B 1 16 ? 2.395 27.116 22.293 1 98.74 16 LYS B CA 1
ATOM 2374 C C . LYS B 1 16 ? 1.581 26.684 21.077 1 98.74 16 LYS B C 1
ATOM 2376 O O . LYS B 1 16 ? 0.85 27.488 20.495 1 98.74 16 LYS B O 1
ATOM 2381 N N . VAL B 1 17 ? 1.758 25.456 20.684 1 98.86 17 VAL B N 1
ATOM 2382 C CA . VAL B 1 17 ? 1.047 24.882 19.546 1 98.86 17 VAL B CA 1
ATOM 2383 C C . VAL B 1 17 ? 0.198 23.7 20.01 1 98.86 17 VAL B C 1
ATOM 2385 O O . VAL B 1 17 ? 0.651 22.878 20.81 1 98.86 17 VAL B O 1
ATOM 2388 N N . ALA B 1 18 ? -1.009 23.633 19.608 1 98.9 18 ALA B N 1
ATOM 2389 C CA . ALA B 1 18 ? -1.856 22.455 19.778 1 98.9 18 ALA B CA 1
ATOM 2390 C C . ALA B 1 18 ? -2.159 21.798 18.435 1 98.9 18 ALA B C 1
ATOM 2392 O O . ALA B 1 18 ? -2.373 22.486 17.434 1 98.9 18 ALA B O 1
ATOM 2393 N N . VAL B 1 19 ? -2.144 20.534 18.422 1 98.85 19 VAL B N 1
ATOM 2394 C CA . VAL B 1 19 ? -2.555 19.772 17.246 1 98.85 19 VAL B CA 1
ATOM 2395 C C . VAL B 1 19 ? -3.61 18.741 17.641 1 98.85 19 VAL B C 1
ATOM 2397 O O . VAL B 1 19 ? -3.512 18.118 18.701 1 98.85 19 VAL B O 1
ATOM 2400 N N . VAL B 1 20 ? -4.657 18.612 16.839 1 98.65 20 VAL B N 1
ATOM 2401 C CA . VAL B 1 20 ? -5.7 17.603 17 1 98.65 20 VAL B CA 1
ATOM 2402 C C . VAL B 1 20 ? -5.731 16.692 15.775 1 98.65 20 VAL B C 1
ATOM 2404 O O . VAL B 1 20 ? -5.921 17.161 14.65 1 98.65 20 VAL B O 1
ATOM 2407 N N . GLY B 1 21 ? -5.468 15.391 16.098 1 98.06 21 GLY B N 1
ATOM 2408 C CA . GLY B 1 21 ? -5.596 14.607 14.879 1 98.06 21 GLY B CA 1
ATOM 2409 C C . GLY B 1 21 ? -4.969 13.23 14.987 1 98.06 21 GLY B C 1
ATOM 2410 O O . GLY B 1 21 ? -5.127 12.548 16.002 1 98.06 21 GLY B O 1
ATOM 2411 N N . SER B 1 22 ? -4.312 12.837 13.96 1 98.67 22 SER B N 1
ATOM 2412 C CA . SER B 1 22 ? -4.041 11.423 13.722 1 98.67 22 SER B CA 1
ATOM 2413 C C . SER B 1 22 ? -2.605 11.066 14.091 1 98.67 22 SER B C 1
ATOM 2415 O O . SER B 1 22 ? -1.7 11.893 13.958 1 98.67 22 SER B O 1
ATOM 2417 N N . LEU B 1 23 ? -2.425 9.857 14.559 1 98.77 23 LEU B N 1
ATOM 2418 C CA . LEU B 1 23 ? -1.182 9.112 14.732 1 98.77 23 LEU B CA 1
ATOM 2419 C C . LEU B 1 23 ? -1.229 7.791 13.971 1 98.77 23 LEU B C 1
ATOM 2421 O O . LEU B 1 23 ? -2.129 6.977 14.189 1 98.77 23 LEU B O 1
ATOM 2425 N N . ASN B 1 24 ? -0.293 7.59 13.086 1 98.68 24 ASN B N 1
ATOM 2426 C CA . ASN B 1 24 ? -0.272 6.373 12.282 1 98.68 24 ASN B CA 1
ATOM 2427 C C . ASN B 1 24 ? 1.103 5.713 12.3 1 98.68 24 ASN B C 1
ATOM 2429 O O . ASN B 1 24 ? 2.126 6.398 12.253 1 98.68 24 ASN B O 1
ATOM 2433 N N . ALA B 1 25 ? 1.153 4.449 12.438 1 98.53 25 ALA B N 1
ATOM 2434 C CA . ALA B 1 25 ? 2.354 3.731 12.019 1 98.53 25 ALA B CA 1
ATOM 2435 C C . ALA B 1 25 ? 2.426 3.622 10.498 1 98.53 25 ALA B C 1
ATOM 2437 O O . ALA B 1 25 ? 1.513 3.088 9.864 1 98.53 25 ALA B O 1
ATOM 2438 N N . ASP B 1 26 ? 3.478 4.133 9.935 1 98.2 26 ASP B N 1
ATOM 2439 C CA . ASP B 1 26 ? 3.667 4.132 8.488 1 98.2 26 ASP B CA 1
ATOM 2440 C C . ASP B 1 26 ? 4.326 2.836 8.021 1 98.2 26 ASP B C 1
ATOM 2442 O O . ASP B 1 26 ? 5.495 2.584 8.321 1 98.2 26 ASP B O 1
ATOM 2446 N N . LEU B 1 27 ? 3.583 2.032 7.338 1 97.65 27 LEU B N 1
ATOM 2447 C CA . LEU B 1 27 ? 4.128 0.871 6.643 1 97.65 27 LEU B CA 1
ATOM 2448 C C . LEU B 1 27 ? 4.616 1.251 5.249 1 97.65 27 LEU B C 1
ATOM 2450 O O . LEU B 1 27 ? 3.815 1.383 4.321 1 97.65 27 LEU B O 1
ATOM 2454 N N . THR B 1 28 ? 5.955 1.354 5.104 1 97.27 28 THR B N 1
ATOM 2455 C CA . THR B 1 28 ? 6.517 1.991 3.917 1 97.27 28 THR B CA 1
ATOM 2456 C C . THR B 1 28 ? 7.306 0.983 3.086 1 97.27 28 THR B C 1
ATOM 2458 O O . THR B 1 28 ? 8.129 0.238 3.621 1 97.27 28 THR B O 1
ATOM 2461 N N . VAL B 1 29 ? 7.025 0.969 1.809 1 96.74 29 VAL B N 1
ATOM 2462 C CA . VAL B 1 29 ? 7.793 0.165 0.863 1 96.74 29 VAL B CA 1
ATOM 2463 C C . VAL B 1 29 ? 8.238 1.034 -0.312 1 96.74 29 VAL B C 1
ATOM 2465 O O . VAL B 1 29 ? 7.474 1.871 -0.797 1 96.74 29 VAL B O 1
ATOM 2468 N N . ARG B 1 30 ? 9.443 0.887 -0.723 1 96.69 30 ARG B N 1
ATOM 2469 C CA . ARG B 1 30 ? 9.962 1.56 -1.909 1 96.69 30 ARG B CA 1
ATOM 2470 C C . ARG B 1 30 ? 9.917 0.639 -3.124 1 96.69 30 ARG B C 1
ATOM 2472 O O . ARG B 1 30 ? 10.152 -0.565 -3.006 1 96.69 30 ARG B O 1
ATOM 2479 N N . THR B 1 31 ? 9.623 1.191 -4.244 1 95.99 31 THR B N 1
ATOM 2480 C CA . THR B 1 31 ? 9.584 0.455 -5.503 1 95.99 31 THR B CA 1
ATOM 2481 C C . THR B 1 31 ? 10.069 1.33 -6.655 1 95.99 31 THR B C 1
ATOM 2483 O O . THR B 1 31 ? 10.17 2.551 -6.515 1 95.99 31 THR B O 1
ATOM 2486 N N . ALA B 1 32 ? 10.46 0.709 -7.74 1 94.23 32 ALA B N 1
ATOM 2487 C CA . ALA B 1 32 ? 10.922 1.478 -8.893 1 94.23 32 ALA B CA 1
ATOM 2488 C C . ALA B 1 32 ? 9.806 2.36 -9.447 1 94.23 32 ALA B C 1
ATOM 2490 O O . ALA B 1 32 ? 10.006 3.555 -9.673 1 94.23 32 ALA B O 1
ATOM 2491 N N . ASP B 1 33 ? 8.606 1.756 -9.648 1 92.64 33 ASP B N 1
ATOM 2492 C CA . ASP B 1 33 ? 7.412 2.464 -10.097 1 92.64 33 ASP B CA 1
ATOM 2493 C C . ASP B 1 33 ? 6.171 1.974 -9.354 1 92.64 33 ASP B C 1
ATOM 2495 O O . ASP B 1 33 ? 6.16 0.865 -8.816 1 92.64 33 ASP B O 1
ATOM 2499 N N . PHE B 1 34 ? 5.11 2.796 -9.37 1 94.63 34 PHE B N 1
ATOM 2500 C CA . PHE B 1 34 ? 3.849 2.375 -8.771 1 94.63 34 PHE B CA 1
ATOM 2501 C C . PHE B 1 34 ? 3.23 1.228 -9.561 1 94.63 34 PHE B C 1
ATOM 2503 O O . PHE B 1 34 ? 3.275 1.221 -10.793 1 94.63 34 PHE B O 1
ATOM 2510 N N . PRO B 1 35 ? 2.622 0.254 -8.855 1 92.62 35 PRO B N 1
ATOM 2511 C CA . PRO B 1 35 ? 1.919 -0.806 -9.582 1 92.62 35 PRO B CA 1
ATOM 2512 C C . PRO B 1 35 ? 0.644 -0.311 -10.26 1 92.62 35 PRO B C 1
ATOM 2514 O O . PRO B 1 35 ? -0.066 0.533 -9.707 1 92.62 35 PRO B O 1
ATOM 2517 N N . ARG B 1 36 ? 0.342 -0.791 -11.447 1 91.05 36 ARG B N 1
ATOM 2518 C CA . ARG B 1 36 ? -0.95 -0.602 -12.099 1 91.05 36 ARG B CA 1
ATOM 2519 C C . ARG B 1 36 ? -1.989 -1.572 -11.546 1 91.05 36 ARG B C 1
ATOM 2521 O O . ARG B 1 36 ? -1.639 -2.587 -10.941 1 91.05 36 ARG B O 1
ATOM 2528 N N . PRO B 1 37 ? -3.263 -1.301 -11.714 1 89.23 37 PRO B N 1
ATOM 2529 C CA . PRO B 1 37 ? -4.28 -2.264 -11.285 1 89.23 37 PRO B CA 1
ATOM 2530 C C . PRO B 1 37 ? -4.043 -3.663 -11.849 1 89.23 37 PRO B C 1
ATOM 2532 O O . PRO B 1 37 ? -3.81 -3.817 -13.051 1 89.23 37 PRO B O 1
ATOM 2535 N N . GLY B 1 38 ? -4 -4.648 -11.009 1 88.08 38 GLY B N 1
ATOM 2536 C CA . GLY B 1 38 ? -3.812 -6.034 -11.408 1 88.08 38 GLY B CA 1
ATOM 2537 C C . GLY B 1 38 ? -2.353 -6.437 -11.498 1 88.08 38 GLY B C 1
ATOM 2538 O O . GLY B 1 38 ? -2.038 -7.583 -11.825 1 88.08 38 GLY B O 1
ATOM 2539 N N . GLN B 1 39 ? -1.475 -5.493 -11.182 1 90.52 39 GLN B N 1
ATOM 2540 C CA . GLN B 1 39 ? -0.051 -5.765 -11.346 1 90.52 39 GLN B CA 1
ATOM 2541 C C . GLN B 1 39 ? 0.619 -6.018 -9.999 1 90.52 39 GLN B C 1
ATOM 2543 O O . GLN B 1 39 ? 0.283 -5.376 -9.002 1 90.52 39 GLN B O 1
ATOM 2548 N N . THR B 1 40 ? 1.544 -6.931 -10.011 1 92.49 40 THR B N 1
ATOM 2549 C CA . THR B 1 40 ? 2.462 -7.165 -8.902 1 92.49 40 THR B CA 1
ATOM 2550 C C . THR B 1 40 ? 3.862 -6.662 -9.242 1 92.49 40 THR B C 1
ATOM 2552 O O . THR B 1 40 ? 4.411 -7.001 -10.292 1 92.49 40 THR B O 1
ATOM 2555 N N . VAL B 1 41 ? 4.368 -5.835 -8.349 1 94.54 41 VAL B N 1
ATOM 2556 C CA . VAL B 1 41 ? 5.733 -5.362 -8.549 1 94.54 41 VAL B CA 1
ATOM 2557 C C . VAL B 1 41 ? 6.578 -5.684 -7.319 1 94.54 41 VAL B C 1
ATOM 2559 O O . VAL B 1 41 ? 6.045 -5.857 -6.22 1 94.54 41 VAL B O 1
ATOM 2562 N N . THR B 1 42 ? 7.853 -5.801 -7.53 1 94.99 42 THR B N 1
ATOM 2563 C CA . THR B 1 42 ? 8.781 -6.042 -6.43 1 94.99 42 THR B CA 1
ATOM 2564 C C . THR B 1 42 ? 9.227 -4.725 -5.801 1 94.99 42 THR B C 1
ATOM 2566 O O . THR B 1 42 ? 9.568 -3.776 -6.51 1 94.99 42 THR B O 1
ATOM 2569 N N . GLY B 1 43 ? 9.142 -4.707 -4.513 1 96.08 43 GLY B N 1
ATOM 2570 C CA . GLY B 1 43 ? 9.657 -3.576 -3.759 1 96.08 43 GLY B CA 1
ATOM 2571 C C . GLY B 1 43 ? 10.859 -3.927 -2.903 1 96.08 43 GLY B C 1
ATOM 2572 O O . GLY B 1 43 ? 11.351 -5.057 -2.948 1 96.08 43 GLY B O 1
ATOM 2573 N N . GLN B 1 44 ? 11.349 -2.93 -2.159 1 95.46 44 GLN B N 1
ATOM 2574 C CA . GLN B 1 44 ? 12.396 -3.111 -1.158 1 95.46 44 GLN B CA 1
ATOM 2575 C C . GLN B 1 44 ? 11.813 -3.595 0.166 1 95.46 44 GLN B C 1
ATOM 2577 O O . GLN B 1 44 ? 10.666 -4.043 0.219 1 95.46 44 GLN B O 1
ATOM 2582 N N . ASP B 1 45 ? 12.584 -3.525 1.166 1 94.77 45 ASP B N 1
ATOM 2583 C CA . ASP B 1 45 ? 12.155 -3.988 2.482 1 94.77 45 ASP B CA 1
ATOM 2584 C C . ASP B 1 45 ? 11.056 -3.091 3.049 1 94.77 45 ASP B C 1
ATOM 2586 O O . ASP B 1 45 ? 11.103 -1.869 2.892 1 94.77 45 ASP B O 1
ATOM 2590 N N . LEU B 1 46 ? 10.124 -3.76 3.722 1 95.93 46 LEU B N 1
ATOM 2591 C CA . LEU B 1 46 ? 9.095 -3.032 4.456 1 95.93 46 LEU B CA 1
ATOM 2592 C C . LEU B 1 46 ? 9.671 -2.405 5.721 1 95.93 46 LEU B C 1
ATOM 2594 O O . LEU B 1 46 ? 10.316 -3.089 6.52 1 95.93 46 LEU B O 1
ATOM 2598 N N . VAL B 1 47 ? 9.392 -1.105 5.879 1 95.71 47 VAL B N 1
ATOM 2599 C CA . VAL B 1 47 ? 9.846 -0.405 7.076 1 95.71 47 VAL B CA 1
ATOM 2600 C C . VAL B 1 47 ? 8.652 0.216 7.796 1 95.71 47 VAL B C 1
ATOM 2602 O O . VAL B 1 47 ? 7.74 0.746 7.157 1 95.71 47 VAL B O 1
ATOM 2605 N N . ILE B 1 48 ? 8.621 0.086 9.087 1 96.36 48 ILE B N 1
ATOM 2606 C CA . ILE B 1 48 ? 7.585 0.705 9.907 1 96.36 48 ILE B CA 1
ATOM 2607 C C . ILE B 1 48 ? 8.145 1.945 10.598 1 96.36 48 ILE B C 1
ATOM 2609 O O . ILE B 1 48 ? 9.111 1.856 11.36 1 96.36 48 ILE B O 1
ATOM 2613 N N . LEU B 1 49 ? 7.628 3.077 10.324 1 97.86 49 LEU B N 1
ATOM 2614 C CA . LEU B 1 49 ? 8.085 4.36 10.846 1 97.86 49 LEU B CA 1
ATOM 2615 C C . LEU B 1 49 ? 6.939 5.117 11.508 1 97.86 49 LEU B C 1
ATOM 2617 O O . LEU B 1 49 ? 5.774 4.923 11.154 1 97.86 49 LEU B O 1
ATOM 2621 N N . PRO B 1 50 ? 7.207 5.923 12.48 1 98.56 50 PRO B N 1
ATOM 2622 C CA . PRO B 1 50 ? 6.146 6.762 13.041 1 98.56 50 PRO B CA 1
ATOM 2623 C C . PRO B 1 50 ? 5.642 7.813 12.055 1 98.56 50 PRO B C 1
ATOM 2625 O O . PRO B 1 50 ? 6.428 8.372 11.286 1 98.56 50 PRO B O 1
ATOM 2628 N N . GLY B 1 51 ? 4.369 7.978 12.057 1 98.37 51 GLY B N 1
ATOM 2629 C CA . GLY B 1 51 ? 3.755 8.953 11.169 1 98.37 51 GLY B CA 1
ATOM 2630 C C . GLY B 1 51 ? 2.38 9.398 11.63 1 98.37 51 GLY B C 1
ATOM 2631 O O . GLY B 1 51 ? 2.105 9.439 12.831 1 98.37 51 GLY B O 1
ATOM 2632 N N . GLY B 1 52 ? 1.553 9.781 10.631 1 98.16 52 GLY B N 1
ATOM 2633 C CA . GLY B 1 52 ? 0.293 10.463 10.882 1 98.16 52 GLY B CA 1
ATOM 2634 C C . GLY B 1 52 ? 0.385 11.968 10.711 1 98.16 52 GLY B C 1
ATOM 2635 O O . GLY B 1 52 ? 1.276 12.608 11.273 1 98.16 52 GLY B O 1
ATOM 2636 N N . LYS B 1 53 ? -0.529 12.474 10.017 1 98.04 53 LYS B N 1
ATOM 2637 C CA . LYS B 1 53 ? -0.425 13.888 9.666 1 98.04 53 LYS B CA 1
ATOM 2638 C C . LYS B 1 53 ? -0.218 14.749 10.909 1 98.04 53 LYS B C 1
ATOM 2640 O O . LYS B 1 53 ? 0.714 15.554 10.964 1 98.04 53 LYS B O 1
ATOM 2645 N N . SER B 1 54 ? -1.046 14.609 11.871 1 98.7 54 SER B N 1
ATOM 2646 C CA . SER B 1 54 ? -0.99 15.465 13.052 1 98.7 54 SER B CA 1
ATOM 2647 C C . SER B 1 54 ? 0.223 15.135 13.916 1 98.7 54 SER B C 1
ATOM 2649 O O . SER B 1 54 ? 0.844 16.032 14.491 1 98.7 54 SER B O 1
ATOM 2651 N N . ALA B 1 55 ? 0.499 13.84 14.035 1 98.85 55 ALA B N 1
ATOM 2652 C CA . ALA B 1 55 ? 1.707 13.464 14.765 1 98.85 55 ALA B CA 1
ATOM 2653 C C . ALA B 1 55 ? 2.956 14 14.072 1 98.85 55 ALA B C 1
ATOM 2655 O O . ALA B 1 55 ? 3.904 14.43 14.733 1 98.85 55 ALA B O 1
ATOM 2656 N N . ASN B 1 56 ? 3.029 13.918 12.762 1 98.81 56 ASN B N 1
ATOM 2657 C CA . ASN B 1 56 ? 4.115 14.526 12.001 1 98.81 56 ASN B CA 1
ATOM 2658 C C . ASN B 1 56 ? 4.258 16.012 12.317 1 98.81 56 ASN B C 1
ATOM 2660 O O . ASN B 1 56 ? 5.368 16.498 12.544 1 98.81 56 ASN B O 1
ATOM 2664 N N . GLN B 1 57 ? 3.143 16.723 12.28 1 98.86 57 GLN B N 1
ATOM 2665 C CA . GLN B 1 57 ? 3.14 18.154 12.566 1 98.86 57 GLN B CA 1
ATOM 2666 C C . GLN B 1 57 ? 3.651 18.434 13.977 1 98.86 57 GLN B C 1
ATOM 2668 O O . GLN B 1 57 ? 4.46 19.342 14.18 1 98.86 57 GLN B O 1
ATOM 2673 N N . ALA B 1 58 ? 3.18 17.626 14.917 1 98.9 58 ALA B N 1
ATOM 2674 C CA . ALA B 1 58 ? 3.606 17.784 16.305 1 98.9 58 ALA B CA 1
ATOM 2675 C C . ALA B 1 58 ? 5.116 17.606 16.44 1 98.9 58 ALA B C 1
ATOM 2677 O O . ALA B 1 58 ? 5.789 18.42 17.076 1 98.9 58 ALA B O 1
ATOM 2678 N N . VAL B 1 59 ? 5.642 16.559 15.839 1 98.9 59 VAL B N 1
ATOM 2679 C CA . VAL B 1 59 ? 7.063 16.245 15.948 1 98.9 59 VAL B CA 1
ATOM 2680 C C . VAL B 1 59 ? 7.889 17.374 15.336 1 98.9 59 VAL B C 1
ATOM 2682 O O . VAL B 1 59 ? 8.829 17.872 15.96 1 98.9 59 VAL B O 1
ATOM 2685 N N . GLN B 1 60 ? 7.535 17.813 14.101 1 98.87 60 GLN B N 1
ATOM 2686 C CA . GLN B 1 60 ? 8.327 18.857 13.459 1 98.87 60 GLN B CA 1
ATOM 2687 C C . GLN B 1 60 ? 8.265 20.16 14.252 1 98.87 60 GLN B C 1
ATOM 2689 O O . GLN B 1 60 ? 9.284 20.83 14.436 1 98.87 60 GLN B O 1
ATOM 2694 N N . ALA B 1 61 ? 7.077 20.561 14.7 1 98.85 61 ALA B N 1
ATOM 2695 C CA . ALA B 1 61 ? 6.95 21.78 15.495 1 98.85 61 ALA B CA 1
ATOM 2696 C C . ALA B 1 61 ? 7.79 21.696 16.766 1 98.85 61 ALA B C 1
ATOM 2698 O O . ALA B 1 61 ? 8.453 22.665 17.144 1 98.85 61 ALA B O 1
ATOM 2699 N N . GLY B 1 62 ? 7.753 20.525 17.405 1 98.7 62 GLY B N 1
ATOM 2700 C CA . GLY B 1 62 ? 8.575 20.323 18.588 1 98.7 62 GLY B CA 1
ATOM 2701 C C . GLY B 1 62 ? 10.06 20.471 18.315 1 98.7 62 GLY B C 1
ATOM 2702 O O . GLY B 1 62 ? 10.77 21.144 19.065 1 98.7 62 GLY B O 1
ATOM 2703 N N . LEU B 1 63 ? 10.543 19.907 17.262 1 98.62 63 LEU B N 1
ATOM 2704 C CA . LEU B 1 63 ? 11.95 19.978 16.885 1 98.62 63 LEU B CA 1
ATOM 2705 C C . LEU B 1 63 ? 12.362 21.417 16.592 1 98.62 63 LEU B C 1
ATOM 2707 O O . LEU B 1 63 ? 13.527 21.781 16.768 1 98.62 63 LEU B O 1
ATOM 2711 N N . LEU B 1 64 ? 11.383 22.211 16.192 1 98.41 64 LEU B N 1
ATOM 2712 C CA . LEU B 1 64 ? 11.669 23.604 15.867 1 98.41 64 LEU B CA 1
ATOM 2713 C C . LEU B 1 64 ? 11.608 24.477 17.116 1 98.41 64 LEU B C 1
ATOM 2715 O O . LEU B 1 64 ? 11.829 25.688 17.044 1 98.41 64 LEU B O 1
ATOM 2719 N N . GLY B 1 65 ? 11.212 23.872 18.293 1 97.5 65 GLY B N 1
ATOM 2720 C CA . GLY B 1 65 ? 11.345 24.579 19.557 1 97.5 65 GLY B CA 1
ATOM 2721 C C . GLY B 1 65 ? 10.01 24.934 20.185 1 97.5 65 GLY B C 1
ATOM 2722 O O . GLY B 1 65 ? 9.959 25.399 21.325 1 97.5 65 GLY B O 1
ATOM 2723 N N . ALA B 1 66 ? 8.889 24.678 19.52 1 98.63 66 ALA B N 1
ATOM 2724 C CA . ALA B 1 66 ? 7.572 25.025 20.048 1 98.63 66 ALA B CA 1
ATOM 2725 C C . ALA B 1 66 ? 7.194 24.12 21.217 1 98.63 66 ALA B C 1
ATOM 2727 O O . ALA B 1 66 ? 7.688 22.995 21.324 1 98.63 66 ALA B O 1
ATOM 2728 N N . HIS B 1 67 ? 6.406 24.638 22.12 1 98.66 67 HIS B N 1
ATOM 2729 C CA . HIS B 1 67 ? 5.727 23.815 23.114 1 98.66 67 HIS B CA 1
ATOM 2730 C C . HIS B 1 67 ? 4.461 23.188 22.538 1 98.66 67 HIS B C 1
ATOM 2732 O O . HIS B 1 67 ? 3.441 23.865 22.39 1 98.66 67 HIS B O 1
ATOM 2738 N N . VAL B 1 68 ? 4.525 21.885 22.29 1 98.87 68 VAL B N 1
ATOM 2739 C CA . VAL B 1 68 ? 3.458 21.265 21.512 1 98.87 68 VAL B CA 1
ATOM 2740 C C . VAL B 1 68 ? 2.643 20.332 22.405 1 98.87 68 VAL B C 1
ATOM 2742 O O . VAL B 1 68 ? 3.206 19.568 23.192 1 98.87 68 VAL B O 1
ATOM 2745 N N . SER B 1 69 ? 1.37 20.446 22.313 1 98.79 69 SER B N 1
ATOM 2746 C CA . SER B 1 69 ? 0.435 19.472 22.865 1 98.79 69 SER B CA 1
ATOM 2747 C C . SER B 1 69 ? -0.377 18.799 21.764 1 98.79 69 SER B C 1
ATOM 2749 O O . SER B 1 69 ? -0.789 19.451 20.802 1 98.79 69 SER B O 1
ATOM 2751 N N . MET B 1 70 ? -0.631 17.538 21.913 1 98.64 70 MET B N 1
ATOM 2752 C CA . MET B 1 70 ? -1.371 16.806 20.889 1 98.64 70 MET B CA 1
ATOM 2753 C C . MET B 1 70 ? -2.557 16.067 21.499 1 98.64 70 MET B C 1
ATOM 2755 O O . MET B 1 70 ? -2.425 15.426 22.544 1 98.64 70 MET B O 1
ATOM 2759 N N . VAL B 1 71 ? -3.697 16.221 20.889 1 98.78 71 VAL B N 1
ATOM 2760 C CA . VAL B 1 71 ? -4.898 15.458 21.213 1 98.78 71 VAL B CA 1
ATOM 2761 C C . VAL B 1 71 ? -5.114 14.367 20.166 1 98.78 71 VAL B C 1
ATOM 2763 O O . VAL B 1 71 ? -5.191 14.653 18.969 1 98.78 71 VAL B O 1
ATOM 2766 N N . GLY B 1 72 ? -5.169 13.169 20.592 1 98.66 72 GLY B N 1
ATOM 2767 C CA . GLY B 1 72 ? -5.334 12.053 19.673 1 98.66 72 GLY B CA 1
ATOM 2768 C C . GLY B 1 72 ? -5.546 10.727 20.378 1 98.66 72 GLY B C 1
ATOM 2769 O O . GLY B 1 72 ? -5.935 10.694 21.547 1 98.66 72 GLY B O 1
ATOM 2770 N N . ALA B 1 73 ? -5.382 9.597 19.611 1 98.86 73 ALA B N 1
ATOM 2771 C CA . ALA B 1 73 ? -5.574 8.257 20.162 1 98.86 73 ALA B CA 1
ATOM 2772 C C . ALA B 1 73 ? -4.671 7.244 19.465 1 98.86 73 ALA B C 1
ATOM 2774 O O . ALA B 1 73 ? -4.401 7.363 18.268 1 98.86 73 ALA B O 1
ATOM 2775 N N . VAL B 1 74 ? -4.19 6.272 20.222 1 98.82 74 VAL B N 1
ATOM 2776 C CA . VAL B 1 74 ? -3.443 5.129 19.708 1 98.82 74 VAL B CA 1
ATOM 2777 C C . VAL B 1 74 ? -3.964 3.842 20.343 1 98.82 74 VAL B C 1
ATOM 2779 O O . VAL B 1 74 ? -4.67 3.883 21.354 1 98.82 74 VAL B O 1
ATOM 2782 N N . GLY B 1 75 ? -3.721 2.739 19.719 1 98.69 75 GLY B N 1
ATOM 2783 C CA . GLY B 1 75 ? -4.02 1.45 20.322 1 98.69 75 GLY B CA 1
ATOM 2784 C C . GLY B 1 75 ? -3.043 1.062 21.416 1 98.69 75 GLY B C 1
ATOM 2785 O O . GLY B 1 75 ? -1.991 1.687 21.567 1 98.69 75 GLY B O 1
ATOM 2786 N N . ARG B 1 76 ? -3.435 0.076 22.222 1 98.3 76 ARG B N 1
ATOM 2787 C CA . ARG B 1 76 ? -2.529 -0.55 23.179 1 98.3 76 ARG B CA 1
ATOM 2788 C C . ARG B 1 76 ? -1.684 -1.629 22.508 1 98.3 76 ARG B C 1
ATOM 2790 O O . ARG B 1 76 ? -1.801 -2.811 22.839 1 98.3 76 ARG B O 1
ATOM 2797 N N . ASP B 1 77 ? -0.865 -1.255 21.585 1 97.38 77 ASP B N 1
ATOM 2798 C CA . ASP B 1 77 ? -0.052 -2.166 20.786 1 97.38 77 ASP B CA 1
ATOM 2799 C C . ASP B 1 77 ? 1.328 -1.573 20.511 1 97.38 77 ASP B C 1
ATOM 2801 O O . ASP B 1 77 ? 1.656 -0.494 21.008 1 97.38 77 ASP B O 1
ATOM 2805 N N . ALA B 1 78 ? 2.158 -2.298 19.794 1 96.65 78 ALA B N 1
ATOM 2806 C CA . ALA B 1 78 ? 3.54 -1.895 19.544 1 96.65 78 ALA B CA 1
ATOM 2807 C C . ALA B 1 78 ? 3.597 -0.621 18.707 1 96.65 78 ALA B C 1
ATOM 2809 O O . ALA B 1 78 ? 4.493 0.207 18.885 1 96.65 78 ALA B O 1
ATOM 2810 N N . ASN B 1 79 ? 2.655 -0.504 17.813 1 97.91 79 ASN B N 1
ATOM 2811 C CA . ASN B 1 79 ? 2.615 0.702 16.993 1 97.91 79 ASN B CA 1
ATOM 2812 C C . ASN B 1 79 ? 2.309 1.94 17.831 1 97.91 79 ASN B C 1
ATOM 2814 O O . ASN B 1 79 ? 2.904 2.999 17.623 1 97.91 79 ASN B O 1
ATOM 2818 N N . GLY B 1 80 ? 1.32 1.757 18.712 1 98.7 80 GLY B N 1
ATOM 2819 C CA . GLY B 1 80 ? 1.032 2.858 19.617 1 98.7 80 GLY B CA 1
ATOM 2820 C C . GLY B 1 80 ? 2.244 3.311 20.41 1 98.7 80 GLY B C 1
ATOM 2821 O O . GLY B 1 80 ? 2.498 4.51 20.534 1 98.7 80 GLY B O 1
ATOM 2822 N N . GLN B 1 81 ? 3.009 2.361 20.935 1 98.66 81 GLN B N 1
ATOM 2823 C CA . GLN B 1 81 ? 4.21 2.689 21.696 1 98.66 81 GLN B CA 1
ATOM 2824 C C . GLN B 1 81 ? 5.245 3.385 20.816 1 98.66 81 GLN B C 1
ATOM 2826 O O . GLN B 1 81 ? 5.88 4.352 21.243 1 98.66 81 GLN B O 1
ATOM 2831 N N . LEU B 1 82 ? 5.411 2.87 19.617 1 98.43 82 LEU B N 1
ATOM 2832 C CA . LEU B 1 82 ? 6.322 3.471 18.649 1 98.43 82 LEU B CA 1
ATOM 2833 C C . LEU B 1 82 ? 6.01 4.952 18.457 1 98.43 82 LEU B C 1
ATOM 2835 O O . LEU B 1 82 ? 6.92 5.784 18.429 1 98.43 82 LEU B O 1
ATOM 2839 N N . LEU B 1 83 ? 4.763 5.254 18.31 1 98.82 83 LEU B N 1
ATOM 2840 C CA . LEU B 1 83 ? 4.319 6.619 18.054 1 98.82 83 LEU B CA 1
ATOM 2841 C C . LEU B 1 83 ? 4.54 7.501 19.279 1 98.82 83 LEU B C 1
ATOM 2843 O O . LEU B 1 83 ? 5.021 8.63 19.158 1 98.82 83 LEU B O 1
ATOM 2847 N N . LEU B 1 84 ? 4.197 7.019 20.434 1 98.81 84 LEU B N 1
ATOM 2848 C CA . LEU B 1 84 ? 4.375 7.783 21.664 1 98.81 84 LEU B CA 1
ATOM 2849 C C . LEU B 1 84 ? 5.852 8.064 21.92 1 98.81 84 LEU B C 1
ATOM 2851 O O . LEU B 1 84 ? 6.214 9.162 22.349 1 98.81 84 LEU B O 1
ATOM 2855 N N . ASP B 1 85 ? 6.698 7.073 21.657 1 98.75 85 ASP B N 1
ATOM 2856 C CA . ASP B 1 85 ? 8.136 7.26 21.826 1 98.75 85 ASP B CA 1
ATOM 2857 C C . ASP B 1 85 ? 8.656 8.369 20.914 1 98.75 85 ASP B C 1
ATOM 2859 O O . ASP B 1 85 ? 9.483 9.184 21.329 1 98.75 85 ASP B O 1
ATOM 2863 N N . SER B 1 86 ? 8.205 8.395 19.699 1 98.71 86 SER B N 1
ATOM 2864 C CA . SER B 1 86 ? 8.635 9.409 18.742 1 98.71 86 SER B CA 1
ATOM 2865 C C . SER B 1 86 ? 8.233 10.807 19.2 1 98.71 86 SER B C 1
ATOM 2867 O O . SER B 1 86 ? 9.027 11.746 19.114 1 98.71 86 SER B O 1
ATOM 2869 N N . LEU B 1 87 ? 7.011 10.932 19.628 1 98.8 87 LEU B N 1
ATOM 2870 C CA . LEU B 1 87 ? 6.526 12.213 20.129 1 98.8 87 LEU B CA 1
ATOM 2871 C C . LEU B 1 87 ? 7.33 12.661 21.344 1 98.8 87 LEU B C 1
ATOM 2873 O O . LEU B 1 87 ? 7.717 13.828 21.442 1 98.8 87 LEU B O 1
ATOM 2877 N N . ASP B 1 88 ? 7.592 11.746 22.218 1 98.39 88 ASP B N 1
ATOM 2878 C CA . ASP B 1 88 ? 8.351 12.045 23.429 1 98.39 88 ASP B CA 1
ATOM 2879 C C . ASP B 1 88 ? 9.754 12.542 23.089 1 98.39 88 ASP B C 1
ATOM 2881 O O . ASP B 1 88 ? 10.246 13.494 23.698 1 98.39 88 ASP B O 1
ATOM 2885 N N . GLN B 1 89 ? 10.347 11.945 22.168 1 98.16 89 GLN B N 1
ATOM 2886 C CA . GLN B 1 89 ? 11.697 12.314 21.754 1 98.16 89 GLN B CA 1
ATOM 2887 C C . GLN B 1 89 ? 11.733 13.735 21.199 1 98.16 89 GLN B C 1
ATOM 2889 O O . GLN B 1 89 ? 12.755 14.418 21.292 1 98.16 89 GLN B O 1
ATOM 2894 N N . ALA B 1 90 ? 10.602 14.192 20.676 1 98.42 90 ALA B N 1
ATOM 2895 C CA . ALA B 1 90 ? 10.521 15.533 20.104 1 98.42 90 ALA B CA 1
ATOM 2896 C C . ALA B 1 90 ? 10.028 16.542 21.137 1 98.42 90 ALA B C 1
ATOM 2898 O O . ALA B 1 90 ? 9.808 17.712 20.816 1 98.42 90 ALA B O 1
ATOM 2899 N N . GLY B 1 91 ? 9.733 16.085 22.359 1 98 91 GLY B N 1
ATOM 2900 C CA . GLY B 1 91 ? 9.308 16.967 23.435 1 98 91 GLY B CA 1
ATOM 2901 C C . GLY B 1 91 ? 7.828 17.293 23.39 1 98 91 GLY B C 1
ATOM 2902 O O . GLY B 1 91 ? 7.388 18.286 23.973 1 98 91 GLY B O 1
ATOM 2903 N N . VAL B 1 92 ? 7.035 16.5 22.726 1 98.72 92 VAL B N 1
ATOM 2904 C CA . VAL B 1 92 ? 5.603 16.741 22.591 1 98.72 92 VAL B CA 1
ATOM 2905 C C . VAL B 1 92 ? 4.871 16.222 23.827 1 98.72 92 VAL B C 1
ATOM 2907 O O . VAL B 1 92 ? 5.168 15.13 24.318 1 98.72 92 VAL B O 1
ATOM 2910 N N . ASP B 1 93 ? 4.01 17.033 24.392 1 98.5 93 ASP B N 1
ATOM 2911 C CA . ASP B 1 93 ? 3.137 16.595 25.477 1 98.5 93 ASP B CA 1
ATOM 2912 C C . ASP B 1 93 ? 2.087 15.608 24.973 1 98.5 93 ASP B C 1
ATOM 2914 O O . ASP B 1 93 ? 1.219 15.971 24.176 1 98.5 93 ASP B O 1
ATOM 2918 N N . THR B 1 94 ? 2.104 14.385 25.499 1 98.19 94 THR B N 1
ATOM 2919 C CA . THR B 1 94 ? 1.26 13.313 24.982 1 98.19 94 THR B CA 1
ATOM 2920 C C . THR B 1 94 ? 0.171 12.949 25.987 1 98.19 94 THR B C 1
ATOM 2922 O O . THR B 1 94 ? -0.495 11.922 25.844 1 98.19 94 THR B O 1
ATOM 2925 N N . ALA B 1 95 ? -0.066 13.768 26.96 1 97.44 95 ALA B N 1
ATOM 2926 C CA . ALA B 1 95 ? -0.988 13.447 28.046 1 97.44 95 ALA B CA 1
ATOM 2927 C C . ALA B 1 95 ? -2.419 13.322 27.532 1 97.44 95 ALA B C 1
ATOM 2929 O O . ALA B 1 95 ? -3.239 12.616 28.125 1 97.44 95 ALA B O 1
ATOM 2930 N N . ALA B 1 96 ? -2.726 13.964 26.45 1 98.5 96 ALA B N 1
ATOM 2931 C CA . ALA B 1 96 ? -4.087 13.981 25.921 1 98.5 96 ALA B CA 1
ATOM 2932 C C . ALA B 1 96 ? -4.253 12.96 24.799 1 98.5 96 ALA B C 1
ATOM 2934 O O . ALA B 1 96 ? -5.26 12.969 24.087 1 98.5 96 ALA B O 1
ATOM 2935 N N . ILE B 1 97 ? -3.292 12.096 24.608 1 98.72 97 ILE B N 1
ATOM 2936 C CA . ILE B 1 97 ? -3.426 10.984 23.672 1 98.72 97 ILE B CA 1
ATOM 2937 C C . ILE B 1 97 ? -3.988 9.764 24.398 1 98.72 97 ILE B C 1
ATOM 2939 O O . ILE B 1 97 ? -3.346 9.219 25.299 1 98.72 97 ILE B O 1
ATOM 2943 N N . GLU B 1 98 ? -5.1 9.375 24.007 1 98.49 98 GLU B N 1
ATOM 2944 C CA . GLU B 1 98 ? -5.754 8.236 24.645 1 98.49 98 GLU B CA 1
ATOM 2945 C C . GLU B 1 98 ? -5.209 6.915 24.108 1 98.49 98 GLU B C 1
ATOM 2947 O O . GLU B 1 98 ? -4.957 6.783 22.909 1 98.49 98 GLU B O 1
ATOM 2952 N N . ARG B 1 99 ? -5.002 5.979 24.949 1 98.27 99 ARG B N 1
ATOM 2953 C CA . ARG B 1 99 ? -4.698 4.603 24.571 1 98.27 99 ARG B CA 1
ATOM 2954 C C . ARG B 1 99 ? -5.935 3.718 24.681 1 98.27 99 ARG B C 1
ATOM 2956 O O . ARG B 1 99 ? -6.507 3.575 25.764 1 98.27 99 ARG B O 1
ATOM 2963 N N . ILE B 1 100 ? -6.355 3.123 23.605 1 98.59 100 ILE B N 1
ATOM 2964 C CA . ILE B 1 100 ? -7.622 2.401 23.599 1 98.59 100 ILE B CA 1
ATOM 2965 C C . ILE B 1 100 ? -7.412 0.994 23.044 1 98.59 100 ILE B C 1
ATOM 2967 O O . ILE B 1 100 ? -6.312 0.652 22.604 1 98.59 100 ILE B O 1
ATOM 2971 N N . ASP B 1 101 ? -8.475 0.14 23.003 1 97.92 101 ASP B N 1
ATOM 2972 C CA . ASP B 1 101 ? -8.35 -1.264 22.622 1 97.92 101 ASP B CA 1
ATOM 2973 C C . ASP B 1 101 ? -8.447 -1.433 21.108 1 97.92 101 ASP B C 1
ATOM 2975 O O . ASP B 1 101 ? -8.11 -2.491 20.573 1 97.92 101 ASP B O 1
ATOM 2979 N N . THR B 1 102 ? -8.747 -0.402 20.425 1 97.54 102 THR B N 1
ATOM 2980 C CA . THR B 1 102 ? -8.731 -0.412 18.966 1 97.54 102 THR B CA 1
ATOM 2981 C C . THR B 1 102 ? -7.302 -0.306 18.441 1 97.54 102 THR B C 1
ATOM 2983 O O . THR B 1 102 ? -6.501 0.474 18.959 1 97.54 102 THR B O 1
ATOM 2986 N N . PRO B 1 103 ? -6.941 -1.12 17.397 1 97.58 103 PRO B N 1
ATOM 2987 C CA . PRO B 1 103 ? -5.573 -1.055 16.876 1 97.58 103 PRO B CA 1
ATOM 2988 C C . PRO B 1 103 ? -5.158 0.361 16.484 1 97.58 103 PRO B C 1
ATOM 2990 O O . PRO B 1 103 ? -5.989 1.145 16.018 1 97.58 103 PRO B O 1
ATOM 2993 N N . THR B 1 104 ? -3.915 0.676 16.674 1 98.55 104 THR B N 1
ATOM 2994 C CA . THR B 1 104 ? -3.346 1.946 16.236 1 98.55 104 THR B CA 1
ATOM 2995 C C . THR B 1 104 ? -3.568 2.152 14.741 1 98.55 104 THR B C 1
ATOM 2997 O O . THR B 1 104 ? -3.483 1.203 13.959 1 98.55 104 THR B O 1
ATOM 3000 N N . GLY B 1 105 ? -3.885 3.382 14.368 1 98.41 105 GLY B N 1
ATOM 3001 C CA . GLY B 1 105 ? -3.987 3.694 12.951 1 98.41 105 GLY B CA 1
ATOM 3002 C C . GLY B 1 105 ? -2.721 3.378 12.178 1 98.41 105 GLY B C 1
ATOM 3003 O O . GLY B 1 105 ? -1.615 3.496 12.712 1 98.41 105 GLY B O 1
ATOM 3004 N N . THR B 1 106 ? -2.847 2.979 10.911 1 98.28 106 THR B N 1
ATOM 3005 C CA . THR B 1 106 ? -1.722 2.663 10.039 1 98.28 106 THR B CA 1
ATOM 3006 C C . THR B 1 106 ? -1.888 3.332 8.677 1 98.28 106 THR B C 1
ATOM 3008 O O . THR B 1 106 ? -3.004 3.667 8.276 1 98.28 106 THR B O 1
ATOM 3011 N N . ALA B 1 107 ? -0.797 3.628 8.103 1 98.12 107 ALA B N 1
ATOM 3012 C CA . ALA B 1 107 ? -0.785 4.127 6.73 1 98.12 107 ALA B CA 1
ATOM 3013 C C . ALA B 1 107 ? 0.097 3.258 5.838 1 98.12 107 ALA B C 1
ATOM 3015 O O . ALA B 1 107 ? 1.26 3.006 6.162 1 98.12 107 ALA B O 1
ATOM 3016 N N . ILE B 1 108 ? -0.484 2.786 4.775 1 97.72 108 ILE B N 1
ATOM 3017 C CA . ILE B 1 108 ? 0.291 2.105 3.743 1 97.72 108 ILE B CA 1
ATOM 3018 C C . ILE B 1 108 ? 0.889 3.133 2.784 1 97.72 108 ILE B C 1
ATOM 3020 O O . ILE B 1 108 ? 0.157 3.871 2.121 1 97.72 108 ILE B O 1
ATOM 3024 N N . ILE B 1 109 ? 2.195 3.076 2.701 1 97.7 109 ILE B N 1
ATOM 3025 C CA . ILE B 1 109 ? 2.878 4.086 1.9 1 97.7 109 ILE B CA 1
ATOM 3026 C C . ILE B 1 109 ? 3.782 3.407 0.874 1 97.7 109 ILE B C 1
ATOM 3028 O O . ILE B 1 109 ? 4.641 2.598 1.233 1 97.7 109 ILE B O 1
ATOM 3032 N N . THR B 1 110 ? 3.577 3.706 -0.362 1 96.85 110 THR B N 1
ATOM 3033 C CA . THR B 1 110 ? 4.466 3.299 -1.445 1 96.85 110 THR B CA 1
ATOM 3034 C C . THR B 1 110 ? 5.248 4.494 -1.981 1 96.85 110 THR B C 1
ATOM 3036 O O . THR B 1 110 ? 4.664 5.53 -2.307 1 96.85 110 THR B O 1
ATOM 3039 N N . VAL B 1 111 ? 6.536 4.357 -2.03 1 96.82 111 VAL B N 1
ATOM 3040 C CA . VAL B 1 111 ? 7.404 5.421 -2.523 1 96.82 111 VAL B CA 1
ATOM 3041 C C . VAL B 1 111 ? 8.134 4.952 -3.78 1 96.82 111 VAL B C 1
ATOM 3043 O O . VAL B 1 111 ? 8.767 3.893 -3.779 1 96.82 111 VAL B O 1
ATOM 3046 N N . ASN B 1 112 ? 8.087 5.687 -4.865 1 96.21 112 ASN B N 1
ATOM 3047 C CA . ASN B 1 112 ? 8.777 5.277 -6.083 1 96.21 112 ASN B CA 1
ATOM 3048 C C . ASN B 1 112 ? 10.179 5.876 -6.161 1 96.21 112 ASN B C 1
ATOM 3050 O O . ASN B 1 112 ? 10.575 6.655 -5.293 1 96.21 112 ASN B O 1
ATOM 3054 N N . ASP B 1 113 ? 10.937 5.629 -7.15 1 94.37 113 ASP B N 1
ATOM 3055 C CA . ASP B 1 113 ? 12.334 6.031 -7.276 1 94.37 113 ASP B CA 1
ATOM 3056 C C . ASP B 1 113 ? 12.455 7.538 -7.49 1 94.37 113 ASP B C 1
ATOM 3058 O O . ASP B 1 113 ? 13.529 8.113 -7.302 1 94.37 113 ASP B O 1
ATOM 3062 N N . GLN B 1 114 ? 11.404 8.223 -7.873 1 92.53 114 GLN B N 1
ATOM 3063 C CA . GLN B 1 114 ? 11.417 9.669 -8.069 1 92.53 114 GLN B CA 1
ATOM 3064 C C . GLN B 1 114 ? 11.095 10.404 -6.771 1 92.53 114 GLN B C 1
ATOM 3066 O O . GLN B 1 114 ? 11.071 11.636 -6.739 1 92.53 114 GLN B O 1
ATOM 3071 N N . GLY B 1 115 ? 10.77 9.608 -5.763 1 92.84 115 GLY B N 1
ATOM 3072 C CA . GLY B 1 115 ? 10.526 10.195 -4.455 1 92.84 115 GLY B CA 1
ATOM 3073 C C . GLY B 1 115 ? 9.072 10.56 -4.226 1 92.84 115 GLY B C 1
ATOM 3074 O O . GLY B 1 115 ? 8.729 11.155 -3.202 1 92.84 115 GLY B O 1
ATOM 3075 N N . GLU B 1 116 ? 8.218 10.196 -5.113 1 93.6 116 GLU B N 1
ATOM 3076 C CA . GLU B 1 116 ? 6.787 10.421 -4.933 1 93.6 11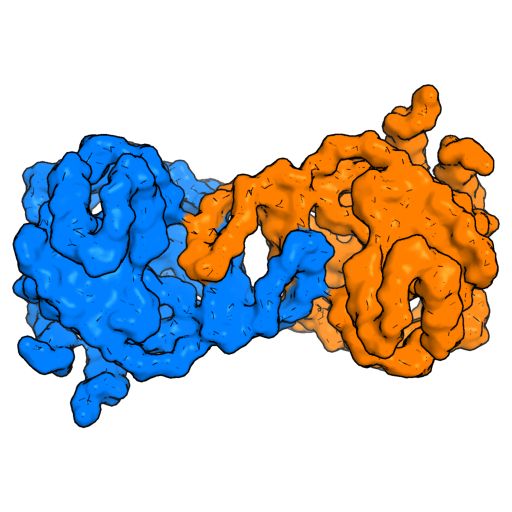6 GLU B CA 1
ATOM 3077 C C . GLU B 1 116 ? 6.15 9.3 -4.117 1 93.6 116 GLU B C 1
ATOM 3079 O O . GLU B 1 116 ? 6.644 8.171 -4.112 1 93.6 116 GLU B O 1
ATOM 3084 N N . ASN B 1 117 ? 5.004 9.659 -3.463 1 95.46 117 ASN B N 1
ATOM 3085 C CA . ASN B 1 117 ? 4.383 8.637 -2.627 1 95.46 117 ASN B CA 1
ATOM 3086 C C . ASN B 1 117 ? 2.881 8.544 -2.877 1 95.46 117 ASN B C 1
ATOM 3088 O O . ASN B 1 117 ? 2.286 9.457 -3.452 1 95.46 117 ASN B O 1
ATOM 3092 N N . THR B 1 118 ? 2.29 7.387 -2.549 1 95.32 118 THR B N 1
ATOM 3093 C CA . THR B 1 118 ? 0.857 7.181 -2.365 1 95.32 118 THR B CA 1
ATOM 3094 C C . THR B 1 118 ? 0.559 6.688 -0.952 1 95.32 118 THR B C 1
ATOM 3096 O O . THR B 1 118 ? 1.329 5.909 -0.385 1 95.32 118 THR B O 1
ATOM 3099 N N . ILE B 1 119 ? -0.584 7.151 -0.456 1 96.35 119 ILE B N 1
ATOM 3100 C CA . ILE B 1 119 ? -0.853 6.813 0.937 1 96.35 119 ILE B CA 1
ATOM 3101 C C . ILE B 1 119 ? -2.305 6.364 1.088 1 96.35 119 ILE B C 1
ATOM 3103 O O . ILE B 1 119 ? -3.221 7.031 0.6 1 96.35 119 ILE B O 1
ATOM 3107 N N . VAL B 1 120 ? -2.511 5.256 1.699 1 97.25 120 VAL B N 1
ATOM 3108 C CA . VAL B 1 120 ? -3.819 4.791 2.148 1 97.25 120 VAL B CA 1
ATOM 3109 C C . VAL B 1 120 ? -3.826 4.654 3.669 1 97.25 120 VAL B C 1
ATOM 3111 O O . VAL B 1 120 ? -3.028 3.903 4.235 1 97.25 120 VAL B O 1
ATOM 3114 N N . VAL B 1 121 ? -4.736 5.31 4.279 1 97.87 121 VAL B N 1
ATOM 3115 C CA . VAL B 1 121 ? -4.757 5.35 5.738 1 97.87 121 VAL B CA 1
ATOM 3116 C C . VAL B 1 121 ? -5.867 4.442 6.264 1 97.87 121 VAL B C 1
ATOM 3118 O O . VAL B 1 121 ? -7.009 4.518 5.804 1 97.87 121 VAL B O 1
ATOM 3121 N N . SER B 1 122 ? -5.554 3.581 7.152 1 97.74 122 SER B N 1
ATOM 3122 C CA . SER B 1 122 ? -6.501 2.877 8.011 1 97.74 122 SER B CA 1
ATOM 3123 C C . SER B 1 122 ? -6.639 3.567 9.364 1 97.74 122 SER B C 1
ATOM 3125 O O . SER B 1 122 ? -5.714 3.539 10.178 1 97.74 122 SER B O 1
ATOM 3127 N N . PRO B 1 123 ? -7.768 4.111 9.624 1 97.36 123 PRO B N 1
ATOM 3128 C CA . PRO B 1 123 ? -7.869 5.045 10.747 1 97.36 123 PRO B CA 1
ATOM 3129 C C . PRO B 1 123 ? -7.579 4.385 12.093 1 97.36 123 PRO B C 1
ATOM 3131 O O . PRO B 1 123 ? -6.954 4.996 12.963 1 97.36 123 PRO B O 1
ATOM 3134 N N . GLY B 1 124 ? -8.118 3.074 12.31 1 97.52 124 GLY B N 1
ATOM 3135 C CA . GLY B 1 124 ? -7.963 2.452 13.615 1 97.52 124 GLY B CA 1
ATOM 3136 C C . GLY B 1 124 ? -8.418 3.34 14.758 1 97.52 124 GLY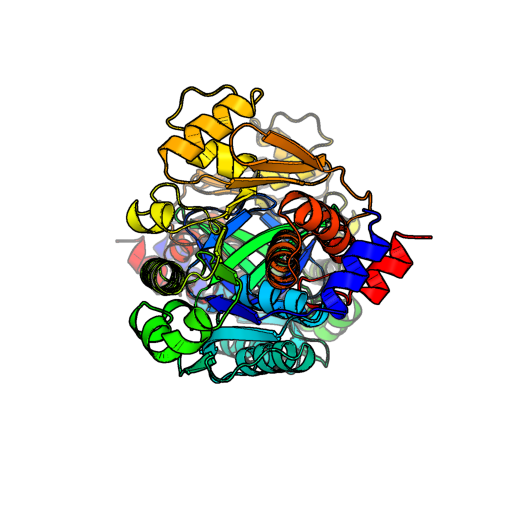 B C 1
ATOM 3137 O O . GLY B 1 124 ? -9.529 3.873 14.732 1 97.52 124 GLY B O 1
ATOM 3138 N N . ALA B 1 125 ? -7.519 3.543 15.706 1 98.5 125 ALA B N 1
ATOM 3139 C CA . ALA B 1 125 ? -7.809 4.316 16.912 1 98.5 125 ALA B CA 1
ATOM 3140 C C . ALA B 1 125 ? -8.165 5.759 16.565 1 98.5 125 ALA B C 1
ATOM 3142 O O . ALA B 1 125 ? -8.923 6.409 17.29 1 98.5 125 ALA B O 1
ATOM 3143 N N . ASN B 1 126 ? -7.605 6.321 15.504 1 98.51 126 ASN B N 1
ATOM 3144 C CA . ASN B 1 126 ? -7.912 7.689 15.099 1 98.51 126 ASN B CA 1
ATOM 3145 C C . ASN B 1 126 ? -9.41 7.889 14.891 1 98.51 126 ASN B C 1
ATOM 3147 O O . ASN B 1 126 ? -9.926 8.991 15.083 1 98.51 126 ASN B O 1
ATOM 3151 N N . GLY B 1 127 ? -10.075 6.821 14.518 1 97.26 127 GLY B N 1
ATOM 3152 C CA . GLY B 1 127 ? -11.508 6.887 14.278 1 97.26 127 GLY B CA 1
ATOM 3153 C C . GLY B 1 127 ? -12.309 7.193 15.529 1 97.26 127 GLY B C 1
ATOM 3154 O O . GLY B 1 127 ? -13.484 7.558 15.447 1 97.26 127 GLY B O 1
ATOM 3155 N N . SER B 1 128 ? -11.694 7.079 16.645 1 97.6 128 SER B N 1
ATOM 3156 C CA . SER B 1 128 ? -12.384 7.295 17.913 1 97.6 128 SER B CA 1
ATOM 3157 C C . SER B 1 128 ? -12.252 8.742 18.375 1 97.6 128 SER B C 1
ATOM 3159 O O . SER B 1 128 ? -12.897 9.152 19.342 1 97.6 128 SER B O 1
ATOM 3161 N N . VAL B 1 129 ? -11.403 9.538 17.721 1 98.34 129 VAL B N 1
ATOM 3162 C CA . VAL B 1 129 ? -11.235 10.942 18.081 1 98.34 129 VAL B CA 1
ATOM 3163 C C . VAL B 1 129 ? -12.411 11.756 17.546 1 98.34 129 VAL B C 1
ATOM 3165 O O . VAL B 1 129 ? -12.492 12.027 16.345 1 98.34 129 VAL B O 1
ATOM 3168 N N . ASP B 1 130 ? -13.258 12.137 18.444 1 97.62 130 ASP B N 1
ATOM 3169 C CA . ASP B 1 130 ? -14.473 12.862 18.082 1 97.62 130 ASP B CA 1
ATOM 3170 C C . ASP B 1 130 ? -14.593 14.162 18.873 1 97.62 130 ASP B C 1
ATOM 3172 O O . ASP B 1 130 ? -13.62 14.622 19.474 1 97.62 130 ASP B O 1
ATOM 3176 N N . ALA B 1 131 ? -15.749 14.815 18.797 1 97.95 131 ALA B N 1
ATOM 3177 C CA . ALA B 1 131 ? -15.974 16.094 19.465 1 97.95 131 ALA B CA 1
ATOM 3178 C C . ALA B 1 131 ? -15.809 15.96 20.976 1 97.95 131 ALA B C 1
ATOM 3180 O O . ALA B 1 131 ? -15.309 16.874 21.637 1 97.95 131 ALA B O 1
ATOM 3181 N N . ALA B 1 132 ? -16.253 14.8 21.48 1 98.03 132 ALA B N 1
ATOM 3182 C CA . ALA B 1 132 ? -16.152 14.577 22.92 1 98.03 132 ALA B CA 1
ATOM 3183 C C . ALA B 1 132 ? -14.693 14.493 23.361 1 98.03 132 ALA B C 1
ATOM 3185 O O . ALA B 1 132 ? -14.321 15.033 24.405 1 98.03 132 ALA B O 1
ATOM 3186 N N . THR B 1 133 ? -13.899 13.812 22.598 1 97.79 133 THR B N 1
ATOM 3187 C CA . THR B 1 133 ? -12.469 13.721 22.87 1 97.79 133 THR B CA 1
ATOM 3188 C C . THR B 1 133 ? -11.835 15.108 22.901 1 97.79 133 THR B C 1
ATOM 3190 O O . THR B 1 133 ? -11.051 15.418 23.801 1 97.79 133 THR B O 1
ATOM 3193 N N . VAL B 1 134 ? -12.157 15.951 21.938 1 98.47 134 VAL B N 1
ATOM 3194 C CA . VAL B 1 134 ? -11.598 17.294 21.818 1 98.47 134 VAL B CA 1
ATOM 3195 C C . VAL B 1 134 ? -12.045 18.148 23.001 1 98.47 134 VAL B C 1
ATOM 3197 O O . VAL B 1 134 ? -11.232 18.841 23.618 1 98.47 134 VAL B O 1
ATOM 3200 N N . SER B 1 135 ? -13.291 18.032 23.373 1 98.21 135 SER B N 1
ATOM 3201 C CA . SER B 1 135 ? -13.854 18.836 24.453 1 98.21 135 SER B CA 1
ATOM 3202 C C . SER B 1 135 ? -13.194 18.507 25.788 1 98.21 135 SER B C 1
ATOM 3204 O O . SER B 1 135 ? -12.999 19.392 26.625 1 98.21 135 SER B O 1
ATOM 3206 N N . LYS B 1 136 ? -12.905 17.255 25.945 1 98.22 136 LYS B N 1
ATOM 3207 C CA . LYS B 1 136 ? -12.254 16.8 27.17 1 98.22 136 LYS B CA 1
ATOM 3208 C C . LYS B 1 136 ? -10.917 17.507 27.377 1 98.22 136 LYS B C 1
ATOM 3210 O O . LYS B 1 136 ? -10.483 17.705 28.514 1 98.22 136 LYS B O 1
ATOM 3215 N N . HIS B 1 137 ? -10.27 17.939 26.294 1 98.43 137 HIS B N 1
ATOM 3216 C CA . HIS B 1 137 ? -8.94 18.533 26.379 1 98.43 137 HIS B CA 1
ATOM 3217 C C . HIS B 1 137 ? -8.934 19.953 25.826 1 98.43 137 HIS B C 1
ATOM 3219 O O . HIS B 1 137 ? -7.929 20.404 25.272 1 98.43 137 HIS B O 1
ATOM 3225 N N . ALA B 1 138 ? -10.017 20.636 25.938 1 98.56 138 ALA B N 1
ATOM 3226 C CA . ALA B 1 138 ? -10.233 21.958 25.356 1 98.56 138 ALA B CA 1
ATOM 3227 C C . ALA B 1 138 ? -9.189 22.953 25.854 1 98.56 138 ALA B C 1
ATOM 3229 O O . ALA B 1 138 ? -8.774 23.85 25.116 1 98.56 138 ALA B O 1
ATOM 3230 N N . HIS B 1 139 ? -8.72 22.797 27.07 1 98.54 139 HIS B N 1
ATOM 3231 C CA . HIS B 1 139 ? -7.799 23.753 27.675 1 98.54 139 HIS B CA 1
ATOM 3232 C C . HIS B 1 139 ? -6.49 23.824 26.896 1 98.54 139 HIS B C 1
ATOM 3234 O O . HIS B 1 139 ? -5.881 24.892 26.794 1 98.54 139 HIS B O 1
ATOM 3240 N N . LEU B 1 140 ? -6.038 22.756 26.325 1 98.52 140 LEU B N 1
ATOM 3241 C CA . LEU B 1 140 ? -4.803 22.72 25.548 1 98.52 140 LEU B CA 1
ATOM 3242 C C . LEU B 1 140 ? -4.922 23.587 24.3 1 98.52 140 LEU B C 1
ATOM 3244 O O . LEU B 1 140 ? -3.945 24.208 23.875 1 98.52 140 LEU B O 1
ATOM 3248 N N . ILE B 1 141 ? -6.133 23.576 23.739 1 98.72 141 ILE B N 1
ATOM 3249 C CA . ILE B 1 141 ? -6.408 24.371 22.547 1 98.72 141 ILE B CA 1
ATOM 3250 C C . ILE B 1 141 ? -6.547 25.843 22.929 1 98.72 141 ILE B C 1
ATOM 3252 O O . ILE B 1 141 ? -5.98 26.718 22.27 1 98.72 141 ILE B O 1
ATOM 3256 N N . GLU B 1 142 ? -7.192 26.109 24.031 1 98.62 142 GLU B N 1
ATOM 3257 C CA . GLU B 1 142 ? -7.464 27.464 24.501 1 98.62 142 GLU B CA 1
ATOM 3258 C C . GLU B 1 142 ? -6.175 28.185 24.885 1 98.62 142 GLU B C 1
ATOM 3260 O O . GLU B 1 142 ? -6.076 29.406 24.745 1 98.62 142 GLU B O 1
ATOM 3265 N N . GLU B 1 143 ? -5.232 27.441 25.323 1 98.16 143 GLU B N 1
ATOM 3266 C CA . GLU B 1 143 ? -4 28.035 25.833 1 98.16 143 GLU B CA 1
ATOM 3267 C C . GLU B 1 143 ? -2.945 28.146 24.735 1 98.16 143 GLU B C 1
ATOM 3269 O O . GLU B 1 143 ? -1.891 28.753 24.939 1 98.16 143 GLU B O 1
ATOM 3274 N N . ALA B 1 144 ? -3.219 27.651 23.578 1 98.75 144 ALA B N 1
ATOM 3275 C CA . ALA B 1 144 ? -2.236 27.624 22.498 1 98.75 144 ALA B CA 1
ATOM 3276 C C . ALA B 1 144 ? -2.256 28.929 21.706 1 98.75 144 ALA B C 1
ATOM 3278 O O . ALA B 1 144 ? -3.242 29.668 21.74 1 98.75 144 ALA B O 1
ATOM 3279 N N . ASP B 1 145 ? -1.176 29.184 21.066 1 98.76 145 ASP B N 1
ATOM 3280 C CA . ASP B 1 145 ? -1.081 30.317 20.151 1 98.76 145 ASP B CA 1
ATOM 3281 C C . ASP B 1 145 ? -1.588 29.943 18.76 1 98.76 145 ASP B C 1
ATOM 3283 O O . ASP B 1 145 ? -2.095 30.795 18.028 1 98.76 145 ASP B O 1
ATOM 3287 N N . ALA B 1 146 ? -1.451 28.719 18.393 1 98.82 146 ALA B N 1
ATOM 3288 C CA . ALA B 1 146 ? -1.879 28.2 17.097 1 98.82 146 ALA B CA 1
ATOM 3289 C C . ALA B 1 146 ? -2.398 26.77 17.223 1 98.82 146 ALA B C 1
ATOM 3291 O O . ALA B 1 146 ? -1.861 25.974 17.996 1 98.82 146 ALA B O 1
ATOM 3292 N N . LEU B 1 147 ? -3.429 26.429 16.443 1 98.91 147 LEU B N 1
ATOM 3293 C CA . LEU B 1 147 ? -4.027 25.1 16.369 1 98.91 147 LEU B CA 1
ATOM 3294 C C . LEU B 1 147 ? -3.913 24.53 14.96 1 98.91 147 LEU B C 1
ATOM 3296 O O . LEU B 1 147 ? -4.242 25.206 13.983 1 98.91 147 LEU B O 1
ATOM 3300 N N . GLY B 1 148 ? -3.387 23.331 14.859 1 98.81 148 GLY B N 1
ATOM 3301 C CA . GLY B 1 148 ? -3.377 22.61 13.597 1 98.81 148 GLY B CA 1
ATOM 3302 C C . GLY B 1 148 ? -4.46 21.551 13.507 1 98.81 148 GLY B C 1
ATOM 3303 O O . GLY B 1 148 ? -4.628 20.747 14.426 1 98.81 148 GLY B O 1
ATOM 3304 N N . ILE B 1 149 ? -5.169 21.52 12.341 1 98.33 149 ILE B N 1
ATOM 3305 C CA . ILE B 1 149 ? -6.243 20.563 12.098 1 98.33 149 ILE B CA 1
ATOM 3306 C C . ILE B 1 149 ? -6.089 19.956 10.706 1 98.33 149 ILE B C 1
ATOM 3308 O O . ILE B 1 149 ? -5.764 20.66 9.747 1 98.33 149 ILE B O 1
ATOM 3312 N N . CYS B 1 150 ? -6.265 18.691 10.633 1 96.64 150 CYS B N 1
ATOM 3313 C CA . CYS B 1 150 ? -6.451 17.984 9.371 1 96.64 150 CYS B CA 1
ATOM 3314 C C . CYS B 1 150 ? -7.626 17.017 9.455 1 96.64 150 CYS B C 1
ATOM 3316 O O . CYS B 1 150 ? -8.357 17.007 10.447 1 96.64 150 CYS B O 1
ATOM 3318 N N . LEU B 1 151 ? -7.858 16.162 8.431 1 96.17 151 LEU B N 1
ATOM 3319 C CA . LEU B 1 151 ? -9.103 15.404 8.375 1 96.17 151 LEU B CA 1
ATOM 3320 C C . LEU B 1 151 ? -8.832 13.906 8.461 1 96.17 151 LEU B C 1
ATOM 3322 O O . LEU B 1 151 ? -9.604 13.1 7.936 1 96.17 151 LEU B O 1
ATOM 3326 N N . GLU B 1 152 ? -7.828 13.506 9.11 1 95.97 152 GLU B N 1
ATOM 3327 C CA . GLU B 1 152 ? -7.594 12.086 9.354 1 95.97 152 GLU B CA 1
ATOM 3328 C C . GLU B 1 152 ? -8.291 11.624 10.631 1 95.97 152 GLU B C 1
ATOM 3330 O O . GLU B 1 152 ? -8.025 10.527 11.127 1 95.97 152 GLU B O 1
ATOM 3335 N N . VAL B 1 153 ? -9.06 12.465 11.257 1 96.25 153 VAL B N 1
ATOM 3336 C CA . VAL B 1 153 ? -10 12.149 12.328 1 96.25 153 VAL B CA 1
ATOM 3337 C C . VAL B 1 153 ? -11.405 12.597 11.931 1 96.25 153 VAL B C 1
ATOM 3339 O O . VAL B 1 153 ? -11.622 13.062 10.81 1 96.25 153 VAL B O 1
ATOM 3342 N N . SER B 1 154 ? -12.345 12.423 12.858 1 95.96 154 SER B N 1
ATOM 3343 C CA . SER B 1 154 ? -13.726 12.709 12.484 1 95.96 154 SER B CA 1
ATOM 3344 C C . SER B 1 154 ? -13.916 14.188 12.162 1 95.96 154 SER B C 1
ATOM 3346 O O . SER B 1 154 ? -13.253 15.046 12.748 1 95.96 154 SER B O 1
ATOM 3348 N N . LEU B 1 155 ? -14.789 14.443 11.229 1 96.39 155 LEU B N 1
ATOM 3349 C CA . LEU B 1 155 ? -15.141 15.816 10.884 1 96.39 155 LEU B CA 1
ATOM 3350 C C . LEU B 1 155 ? -15.65 16.571 12.108 1 96.39 155 LEU B C 1
ATOM 3352 O O . LEU B 1 155 ? -15.399 17.769 12.252 1 96.39 155 LEU B O 1
ATOM 3356 N N . GLU B 1 156 ? -16.317 15.896 13.013 1 96.73 156 GLU B N 1
ATOM 3357 C CA . GLU B 1 156 ? -16.834 16.503 14.236 1 96.73 156 GLU B CA 1
ATOM 3358 C C . GLU B 1 156 ? -15.699 16.972 15.142 1 96.73 156 GLU B C 1
ATOM 3360 O O . GLU B 1 156 ? -15.811 18.008 15.8 1 96.73 156 GLU B O 1
ATOM 3365 N N . ALA B 1 157 ? -14.679 16.183 15.158 1 98.01 157 ALA B N 1
ATOM 3366 C CA . ALA B 1 157 ? -13.513 16.575 15.945 1 98.01 157 ALA B CA 1
ATOM 3367 C C . ALA B 1 157 ? -12.9 17.867 15.411 1 98.01 157 ALA B C 1
ATOM 3369 O O . ALA B 1 157 ? -12.568 18.77 16.183 1 98.01 157 ALA B O 1
ATOM 3370 N N . ALA B 1 158 ? -12.753 17.922 14.128 1 98.08 158 ALA B N 1
ATOM 3371 C CA . ALA B 1 158 ? -12.183 19.101 13.481 1 98.08 158 ALA B CA 1
ATOM 3372 C C . ALA B 1 158 ? -13.035 20.339 13.748 1 98.08 158 ALA B C 1
ATOM 3374 O O . ALA B 1 158 ? -12.51 21.398 14.097 1 98.08 158 ALA B O 1
ATOM 3375 N N . CYS B 1 159 ? -14.327 20.189 13.638 1 98.16 159 CYS B N 1
ATOM 3376 C CA . CYS B 1 159 ? -15.25 21.297 13.861 1 98.16 159 CYS B CA 1
ATOM 3377 C C . CYS B 1 159 ? -15.196 21.769 15.309 1 98.16 159 CYS B C 1
ATOM 3379 O O . CYS B 1 159 ? -15.143 22.971 15.573 1 98.16 159 CYS B O 1
ATOM 3381 N N . ALA B 1 160 ? -15.198 20.807 16.206 1 98.59 160 ALA B N 1
ATOM 3382 C CA . ALA B 1 160 ? -15.159 21.143 17.627 1 98.59 160 ALA B CA 1
ATOM 3383 C C . ALA B 1 160 ? -13.869 21.876 17.983 1 98.59 160 ALA B C 1
ATOM 3385 O O . ALA B 1 160 ? -13.893 22.872 18.708 1 98.59 160 ALA B O 1
ATOM 3386 N N . ALA B 1 161 ? -12.784 21.407 17.47 1 98.81 161 ALA B N 1
ATOM 3387 C CA . ALA B 1 161 ? -11.488 22.02 17.745 1 98.81 161 ALA B CA 1
ATOM 3388 C C . ALA B 1 161 ? -11.44 23.456 17.233 1 98.81 161 ALA B C 1
ATOM 3390 O O . ALA B 1 161 ? -10.987 24.36 17.94 1 98.81 161 ALA B O 1
ATOM 3391 N N . ALA B 1 162 ? -11.909 23.634 16.027 1 98.47 162 ALA B N 1
ATOM 3392 C CA . ALA B 1 162 ? -11.903 24.963 15.423 1 98.47 162 ALA B CA 1
ATOM 3393 C C . ALA B 1 162 ? -12.764 25.935 16.226 1 98.47 162 ALA B C 1
ATOM 3395 O O . ALA B 1 162 ? -12.382 27.09 16.429 1 98.47 162 ALA B O 1
ATOM 3396 N N . ALA B 1 163 ? -13.883 25.454 16.664 1 98.41 163 ALA B N 1
ATOM 3397 C CA . ALA B 1 163 ? -14.798 26.294 17.433 1 98.41 163 ALA B CA 1
ATOM 3398 C C . ALA B 1 163 ? -14.176 26.707 18.764 1 98.41 163 ALA B C 1
ATOM 3400 O O . ALA B 1 163 ? -14.278 27.867 19.17 1 98.41 163 ALA B O 1
ATOM 3401 N N . ILE B 1 164 ? -13.599 25.796 19.445 1 98.67 164 ILE B N 1
ATOM 3402 C CA . ILE B 1 164 ? -12.95 26.061 20.724 1 98.67 164 ILE B CA 1
ATOM 3403 C C . ILE B 1 164 ? -11.832 27.084 20.533 1 98.67 164 ILE B C 1
ATOM 3405 O O . ILE B 1 164 ? -11.707 28.029 21.316 1 98.67 164 ILE B O 1
ATOM 3409 N N . ALA B 1 165 ? -11.01 26.903 19.515 1 98.67 165 ALA B N 1
ATOM 3410 C CA . ALA B 1 165 ? -9.898 27.803 19.22 1 98.67 165 ALA B CA 1
ATOM 3411 C C . ALA B 1 165 ? -10.396 29.217 18.939 1 98.67 165 ALA B C 1
ATOM 3413 O O . ALA B 1 165 ? -9.847 30.191 19.461 1 98.67 165 ALA B O 1
ATOM 3414 N N . ARG B 1 166 ? -11.399 29.332 18.109 1 96.77 166 ARG B N 1
ATOM 3415 C CA . ARG B 1 166 ? -11.969 30.629 17.756 1 96.77 166 ARG B CA 1
ATOM 3416 C C . ARG B 1 166 ? -12.428 31.382 19 1 96.77 166 ARG B C 1
ATOM 3418 O O . ARG B 1 166 ? -12.148 32.573 19.15 1 96.77 166 ARG B O 1
ATOM 3425 N N . ALA B 1 167 ? -13.092 30.695 19.849 1 97.37 167 ALA B N 1
ATOM 3426 C CA . ALA B 1 167 ? -13.621 31.297 21.07 1 97.37 167 ALA B CA 1
ATOM 3427 C C . ALA B 1 167 ? -12.493 31.789 21.973 1 97.37 167 ALA B C 1
ATOM 3429 O O . ALA B 1 167 ? -12.652 32.778 22.692 1 97.37 167 ALA B O 1
ATOM 3430 N N . ALA B 1 168 ? -11.367 31.185 21.872 1 98.25 168 ALA B N 1
ATOM 3431 C CA . ALA B 1 168 ? -10.259 31.496 22.771 1 98.25 168 ALA B CA 1
ATOM 3432 C C . ALA B 1 168 ? -9.278 32.465 22.119 1 98.25 168 ALA B C 1
ATOM 3434 O O . ALA B 1 168 ? -8.373 32.98 22.779 1 98.25 168 ALA B O 1
ATOM 3435 N N . GLY B 1 169 ? -9.409 32.683 20.842 1 97.45 169 GLY B N 1
ATOM 3436 C CA . GLY B 1 169 ? -8.5 33.567 20.129 1 97.45 169 GLY B CA 1
ATOM 3437 C C . GLY B 1 169 ? -7.269 32.857 19.6 1 97.45 169 GLY B C 1
ATOM 3438 O O . GLY B 1 169 ? -6.319 33.501 19.151 1 97.45 169 GLY B O 1
ATOM 3439 N N . THR B 1 170 ? -7.232 31.519 19.706 1 98.26 170 THR B N 1
ATOM 3440 C CA . THR B 1 170 ? -6.174 30.703 19.121 1 98.26 170 THR B CA 1
ATOM 3441 C C . THR B 1 170 ? -6.261 30.714 17.598 1 98.26 170 THR B C 1
ATOM 3443 O O . THR B 1 170 ? -7.34 30.527 17.031 1 98.26 170 THR B O 1
ATOM 3446 N N . VAL B 1 171 ? -5.142 30.945 16.868 1 98.41 171 VAL B N 1
ATOM 3447 C CA . VAL B 1 171 ? -5.136 30.999 15.409 1 98.41 171 VAL B CA 1
ATOM 3448 C C . VAL B 1 171 ? -5.309 29.594 14.839 1 98.41 171 VAL B C 1
ATOM 3450 O O . VAL B 1 171 ? -4.55 28.682 15.176 1 98.41 171 VAL B O 1
ATOM 3453 N N . VAL B 1 172 ? -6.256 29.396 13.91 1 98.68 172 VAL B N 1
ATOM 3454 C CA . VAL B 1 172 ? -6.609 28.071 13.413 1 98.68 172 VAL B CA 1
ATOM 3455 C C . VAL B 1 172 ? -6.009 27.863 12.024 1 98.68 172 VAL B C 1
ATOM 3457 O O . VAL B 1 172 ? -6.32 28.606 11.089 1 98.68 172 VAL B O 1
ATOM 3460 N N . PHE B 1 173 ? -5.147 26.88 11.889 1 98.8 173 PHE B N 1
ATOM 3461 C CA . PHE B 1 173 ? -4.643 26.395 10.609 1 98.8 173 PHE B CA 1
ATOM 3462 C C . PHE B 1 173 ? -5.35 25.108 10.202 1 98.8 173 PHE B C 1
ATOM 3464 O O . PHE B 1 173 ? -5.489 24.188 11.01 1 98.8 173 PHE B O 1
ATOM 3471 N N . PHE B 1 174 ? -5.741 24.996 8.924 1 98.42 174 PHE B N 1
ATOM 3472 C CA . PHE B 1 174 ? -6.496 23.841 8.451 1 98.42 174 PHE B CA 1
ATOM 3473 C C . PHE B 1 174 ? -5.931 23.329 7.132 1 98.42 174 PHE B C 1
ATOM 3475 O O . PHE B 1 174 ? -5.696 24.109 6.207 1 98.42 174 PHE B O 1
ATOM 3482 N N . ASN B 1 175 ? -5.606 22.154 7.109 1 97.39 175 ASN B N 1
ATOM 3483 C CA . ASN B 1 175 ? -5.246 21.424 5.898 1 97.39 175 ASN B CA 1
ATOM 3484 C C . ASN B 1 175 ? -6.326 20.42 5.506 1 97.39 175 ASN B C 1
ATOM 3486 O O . ASN B 1 175 ? -6.567 19.448 6.225 1 97.39 175 ASN B O 1
ATOM 3490 N N . ASN B 1 176 ? -7.015 20.647 4.367 1 96.08 176 ASN B N 1
ATOM 3491 C CA . ASN B 1 176 ? -8.049 19.742 3.877 1 96.08 176 ASN B CA 1
ATOM 3492 C C . ASN B 1 176 ? -7.448 18.465 3.297 1 96.08 176 ASN B C 1
ATOM 3494 O O . ASN B 1 176 ? -7.484 18.253 2.084 1 96.08 176 ASN B O 1
ATOM 3498 N N . SER B 1 177 ? -6.94 17.656 4.173 1 93.2 177 SER B N 1
ATOM 3499 C CA . SER B 1 177 ? -6.308 16.384 3.837 1 93.2 177 SER B CA 1
ATOM 3500 C C . SER B 1 177 ? -6.616 15.32 4.885 1 93.2 177 SER B C 1
ATOM 3502 O O . SER B 1 177 ? -6.4 15.536 6.079 1 93.2 177 SER B O 1
ATOM 3504 N N . PRO B 1 178 ? -7.03 14.088 4.432 1 93.55 178 PRO B N 1
ATOM 3505 C CA . PRO B 1 178 ? -7.521 13.72 3.102 1 93.55 178 PRO B CA 1
ATOM 3506 C C . PRO B 1 178 ? -8.577 14.689 2.574 1 93.55 178 PRO B C 1
ATOM 3508 O O . PRO B 1 178 ? -9.387 15.206 3.347 1 93.55 178 PRO B O 1
ATOM 3511 N N . PHE B 1 179 ? -8.641 14.888 1.325 1 93.63 179 PHE B N 1
ATOM 3512 C CA . PHE B 1 179 ? -9.455 15.922 0.696 1 93.63 179 PHE B CA 1
ATOM 3513 C C . PHE B 1 179 ? -10.936 15.575 0.786 1 93.63 179 PHE B C 1
ATOM 3515 O O . PHE B 1 179 ? -11.327 14.431 0.545 1 93.63 179 PHE B O 1
ATOM 3522 N N . ARG B 1 180 ? -11.664 16.552 1.133 1 92.94 180 ARG B N 1
ATOM 3523 C CA . ARG B 1 180 ? -13.122 16.504 1.095 1 92.94 180 ARG B CA 1
ATOM 3524 C C . ARG B 1 180 ? -13.691 17.708 0.352 1 92.94 180 ARG B C 1
ATOM 3526 O O . ARG B 1 180 ? -13.36 18.852 0.67 1 92.94 180 ARG B O 1
ATOM 3533 N N . PRO B 1 181 ? -14.543 17.427 -0.556 1 88.52 181 PRO B N 1
ATOM 3534 C CA . PRO B 1 181 ? -15.121 18.538 -1.315 1 88.52 181 PRO B CA 1
ATOM 3535 C C . PRO B 1 181 ? -16.213 19.275 -0.543 1 88.52 181 PRO B C 1
ATOM 3537 O O . PRO B 1 181 ? -16.462 20.457 -0.795 1 88.52 181 PRO B O 1
ATOM 3540 N N . ASP B 1 182 ? -16.916 18.569 0.345 1 89.61 182 ASP B N 1
ATOM 3541 C CA . ASP B 1 182 ? -18.058 19.123 1.066 1 89.61 182 ASP B CA 1
ATOM 3542 C C . ASP B 1 182 ? -17.704 19.401 2.525 1 89.61 182 ASP B C 1
ATOM 3544 O O . ASP B 1 182 ? -18.172 18.703 3.427 1 89.61 182 ASP B O 1
ATOM 3548 N N . LEU B 1 183 ? -17.053 20.466 2.757 1 93.9 183 LEU B N 1
ATOM 3549 C CA . LEU B 1 183 ? -16.696 20.862 4.115 1 93.9 183 LEU B CA 1
ATOM 3550 C C . LEU B 1 183 ? -17.83 21.641 4.771 1 93.9 183 LEU B C 1
ATOM 3552 O O . LEU B 1 183 ? -18.487 22.456 4.119 1 93.9 183 LEU B O 1
ATOM 3556 N N . PRO B 1 184 ? -18.08 21.395 5.998 1 94.49 184 PRO B N 1
ATOM 3557 C CA . PRO B 1 184 ? -19.088 22.195 6.697 1 94.49 184 PRO B CA 1
ATOM 3558 C C . PRO B 1 184 ? -18.741 23.681 6.733 1 94.49 184 PRO B C 1
ATOM 3560 O O . PRO B 1 184 ? -17.586 24.044 6.967 1 94.49 184 PRO B O 1
ATOM 3563 N N . THR B 1 185 ? -19.739 24.48 6.536 1 93.03 185 THR B N 1
ATOM 3564 C CA . THR B 1 185 ? -19.572 25.929 6.584 1 93.03 185 THR B CA 1
ATOM 3565 C C . THR B 1 185 ? -19.014 26.365 7.935 1 93.03 185 THR B C 1
ATOM 3567 O O . THR B 1 185 ? -18.178 27.268 8.005 1 93.03 185 THR B O 1
ATOM 3570 N N . GLU B 1 186 ? -19.489 25.71 8.915 1 93.34 186 GLU B N 1
ATOM 3571 C CA . GLU B 1 186 ? -19.061 26.049 10.269 1 93.34 186 GLU B CA 1
ATOM 3572 C C . GLU B 1 186 ? -17.555 25.868 10.433 1 93.34 186 GLU B C 1
ATOM 3574 O O . GLU B 1 186 ? -16.9 26.66 11.114 1 93.34 186 GLU B O 1
ATOM 3579 N N . LEU B 1 187 ? -17.015 24.815 9.859 1 96.26 187 LEU B N 1
ATOM 3580 C CA . LEU B 1 187 ? -15.573 24.598 9.916 1 96.26 187 LEU B CA 1
ATOM 3581 C C . LEU B 1 187 ? -14.827 25.711 9.188 1 96.26 187 LEU B C 1
ATOM 3583 O O . LEU B 1 187 ? -13.931 26.339 9.756 1 96.26 187 LEU B O 1
ATOM 3587 N N . MET B 1 188 ? -15.278 26.055 7.99 1 94.49 188 MET B N 1
ATOM 3588 C CA . MET B 1 188 ? -14.585 27.019 7.14 1 94.49 188 MET B CA 1
ATOM 3589 C C . MET B 1 188 ? -14.616 28.412 7.76 1 94.49 188 MET B C 1
ATOM 3591 O O . MET B 1 188 ? -13.651 29.169 7.644 1 94.49 188 MET B O 1
ATOM 3595 N N . GLN B 1 189 ? -15.621 28.733 8.447 1 94.13 189 GLN B N 1
ATOM 3596 C CA . GLN B 1 189 ? -15.775 30.051 9.053 1 94.13 189 GLN B CA 1
ATOM 3597 C C . GLN B 1 189 ? -14.857 30.212 10.261 1 94.13 189 GLN B C 1
ATOM 3599 O O . GLN B 1 189 ? -14.57 31.333 10.685 1 94.13 189 GLN B O 1
ATOM 3604 N N . ASN B 1 190 ? -14.418 29.093 10.791 1 96.79 190 ASN B N 1
ATOM 3605 C CA . ASN B 1 190 ? -13.57 29.14 11.978 1 96.79 190 ASN B CA 1
ATOM 3606 C C . ASN B 1 190 ? -12.095 28.981 11.62 1 96.79 190 ASN B C 1
ATOM 3608 O O . ASN B 1 190 ? -11.236 28.966 12.503 1 96.79 190 ASN B O 1
ATOM 3612 N N . VAL B 1 191 ? -11.763 28.864 10.353 1 97.03 191 VAL B N 1
ATOM 3613 C CA . VAL B 1 191 ? -10.394 28.683 9.883 1 97.03 191 VAL B CA 1
ATOM 3614 C C . VAL B 1 191 ? -9.751 30.044 9.626 1 97.03 191 VAL B C 1
ATOM 3616 O O . VAL B 1 191 ? -10.338 30.898 8.956 1 97.03 191 VAL B O 1
ATOM 3619 N N . ASP B 1 192 ? -8.586 30.277 10.151 1 97.19 192 ASP B N 1
ATOM 3620 C CA . ASP B 1 192 ? -7.858 31.52 9.912 1 97.19 192 ASP B CA 1
ATOM 3621 C C . ASP B 1 192 ? -6.937 31.394 8.701 1 97.19 192 ASP B C 1
ATOM 3623 O O . ASP B 1 192 ? -6.782 32.343 7.93 1 97.19 192 ASP B O 1
ATOM 3627 N N . VAL B 1 193 ? -6.293 30.245 8.558 1 98.09 193 VAL B N 1
ATOM 3628 C CA . VAL B 1 193 ? -5.35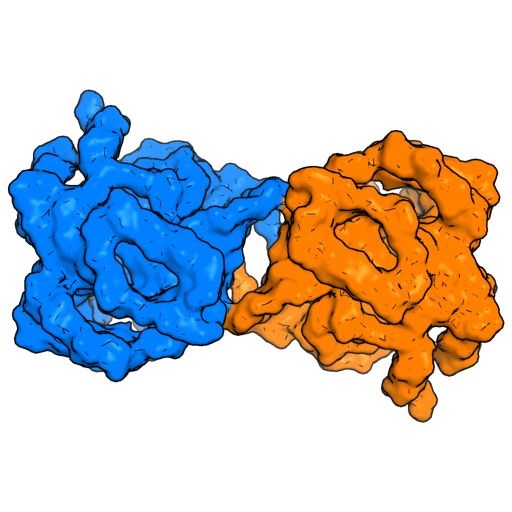1 30.012 7.469 1 98.09 193 VAL B CA 1
ATOM 3629 C C . VAL B 1 193 ? -5.603 28.639 6.851 1 98.09 193 VAL B C 1
ATOM 3631 O O . VAL B 1 193 ? -5.523 27.618 7.539 1 98.09 193 VAL B O 1
ATOM 3634 N N . LEU B 1 194 ? -5.911 28.612 5.609 1 97.64 194 LEU B N 1
ATOM 3635 C CA . LEU B 1 194 ? -6.072 27.384 4.839 1 97.64 194 LEU B CA 1
ATOM 3636 C C . LEU B 1 194 ? -4.766 26.998 4.153 1 97.64 194 LEU B C 1
ATOM 3638 O O . LEU B 1 194 ? -4.098 27.846 3.558 1 97.64 194 LEU B O 1
ATOM 3642 N N . ILE B 1 195 ? -4.386 25.779 4.29 1 97.7 195 ILE B N 1
ATOM 3643 C CA . ILE B 1 195 ? -3.216 25.258 3.592 1 97.7 195 ILE B CA 1
ATOM 3644 C C . ILE B 1 195 ? -3.641 24.162 2.618 1 97.7 195 ILE B C 1
ATOM 3646 O O . ILE B 1 195 ? -4.209 23.146 3.027 1 97.7 195 ILE B O 1
ATOM 3650 N N . VAL B 1 196 ? -3.386 24.33 1.386 1 94.94 196 VAL B N 1
ATOM 3651 C CA . VAL B 1 196 ? -3.747 23.352 0.364 1 94.94 196 VAL B CA 1
ATOM 3652 C C . VAL B 1 196 ? -2.709 23.369 -0.756 1 94.94 196 VAL B C 1
ATOM 3654 O O . VAL B 1 196 ? -1.963 24.339 -0.905 1 94.94 196 VAL B O 1
ATOM 3657 N N . ASN B 1 197 ? -2.653 22.267 -1.408 1 92.12 197 ASN B N 1
ATOM 3658 C CA . ASN B 1 197 ? -1.877 22.309 -2.643 1 92.12 197 ASN B CA 1
ATOM 3659 C C . ASN B 1 197 ? -2.723 22.78 -3.822 1 92.12 197 ASN B C 1
ATOM 3661 O O . ASN B 1 197 ? -3.921 23.029 -3.671 1 92.12 197 ASN B O 1
ATOM 3665 N N . GLU B 1 198 ? -2.056 22.917 -4.931 1 88.85 198 GLU B N 1
ATOM 3666 C CA . GLU B 1 198 ? -2.723 23.478 -6.102 1 88.85 198 GLU B CA 1
ATOM 3667 C C . GLU B 1 198 ? -3.913 22.621 -6.523 1 88.85 198 GLU B C 1
ATOM 3669 O O . GLU B 1 198 ? -4.992 23.144 -6.807 1 88.85 198 GLU B O 1
ATOM 3674 N N . HIS B 1 199 ? -3.785 21.328 -6.539 1 87.56 199 HIS B N 1
ATOM 3675 C CA . HIS B 1 199 ? -4.843 20.424 -6.974 1 87.56 199 HIS B CA 1
ATOM 3676 C C . HIS B 1 199 ? -6.029 20.461 -6.016 1 87.56 199 HIS B C 1
ATOM 3678 O O . HIS B 1 199 ? -7.183 20.48 -6.451 1 87.56 199 HIS B O 1
ATOM 3684 N N . GLU B 1 200 ? -5.702 20.454 -4.782 1 90.02 200 GLU B N 1
ATOM 3685 C CA . GLU B 1 200 ? -6.744 20.524 -3.761 1 90.02 200 GLU B CA 1
ATOM 3686 C C . GLU B 1 200 ? -7.517 21.837 -3.851 1 90.02 200 GLU B C 1
ATOM 3688 O O . GLU B 1 200 ? -8.74 21.855 -3.693 1 90.02 200 GLU B O 1
ATOM 3693 N N . LEU B 1 201 ? -6.804 22.866 -4.059 1 91.17 201 LEU B N 1
ATOM 3694 C CA . LEU B 1 201 ? -7.47 24.155 -4.212 1 91.17 201 LEU B CA 1
ATOM 3695 C C . LEU B 1 201 ? -8.422 24.137 -5.404 1 91.17 201 LEU B C 1
ATOM 3697 O O . LEU B 1 201 ? -9.555 24.613 -5.306 1 91.17 201 LEU B O 1
ATOM 3701 N N . ARG B 1 202 ? -7.93 23.603 -6.528 1 89.35 202 ARG B N 1
ATOM 3702 C CA . ARG B 1 202 ? -8.757 23.507 -7.727 1 89.35 202 ARG B CA 1
ATOM 3703 C C . ARG B 1 202 ? -10.011 22.68 -7.462 1 89.35 202 ARG B C 1
ATOM 3705 O O . ARG B 1 202 ? -11.107 23.051 -7.887 1 89.35 202 ARG B O 1
ATOM 3712 N N . ASP B 1 203 ? -9.824 21.651 -6.78 1 89.96 203 ASP B N 1
ATOM 3713 C CA . ASP B 1 203 ? -10.952 20.783 -6.459 1 89.96 203 ASP B CA 1
ATOM 3714 C C . ASP B 1 203 ? -11.935 21.483 -5.523 1 89.96 203 ASP B C 1
ATOM 3716 O O . ASP B 1 203 ? -13.15 21.319 -5.655 1 89.96 203 ASP B O 1
ATOM 3720 N N . MET B 1 204 ? -11.398 22.212 -4.58 1 90.51 204 MET B N 1
ATOM 3721 C CA . MET B 1 204 ? -12.231 22.924 -3.615 1 90.51 204 MET B CA 1
ATOM 3722 C C . MET B 1 204 ? -13.069 23.995 -4.306 1 90.51 204 MET B C 1
ATOM 3724 O O . MET B 1 204 ? -14.18 24.298 -3.867 1 90.51 204 MET B O 1
ATOM 3728 N N . LEU B 1 205 ? -12.508 24.514 -5.418 1 89.14 205 LEU B N 1
ATOM 3729 C CA . LEU B 1 205 ? -13.165 25.631 -6.089 1 89.14 205 LEU B CA 1
ATOM 3730 C C . LEU B 1 205 ? -13.776 25.186 -7.413 1 89.14 205 LEU B C 1
ATOM 3732 O O . LEU B 1 205 ? -14.051 26.014 -8.285 1 89.14 205 LEU B O 1
ATOM 3736 N N . ALA B 1 206 ? -13.818 23.897 -7.631 1 83.84 206 ALA B N 1
ATOM 3737 C CA . ALA B 1 206 ? -14.244 23.316 -8.902 1 83.84 206 ALA B CA 1
ATOM 3738 C C . ALA B 1 206 ? -15.584 23.895 -9.347 1 83.84 206 ALA B C 1
ATOM 3740 O O . ALA B 1 206 ? -15.852 24.005 -10.546 1 83.84 206 ALA B O 1
ATOM 3741 N N . HIS B 1 207 ? -16.371 24.245 -8.447 1 79.98 207 HIS B N 1
ATOM 3742 C CA . HIS B 1 207 ? -17.699 24.746 -8.784 1 79.98 207 HIS B CA 1
ATOM 3743 C C . HIS B 1 207 ? -17.644 26.21 -9.208 1 79.98 207 HIS B C 1
ATOM 3745 O O . HIS B 1 207 ? -18.625 26.747 -9.727 1 79.98 207 HIS B O 1
ATOM 3751 N N . GLN B 1 208 ? -16.41 26.659 -9.014 1 77.47 208 GLN B N 1
ATOM 3752 C CA . GLN B 1 208 ? -16.255 28.058 -9.398 1 77.47 208 GLN B CA 1
ATOM 3753 C C . GLN B 1 208 ? -15.621 28.182 -10.78 1 77.47 208 GLN B C 1
ATOM 3755 O O . GLN B 1 208 ? -14.794 27.354 -11.166 1 77.47 208 GLN B O 1
ATOM 3760 N N . ASP B 1 209 ? -16.15 28.737 -11.737 1 71.83 209 ASP B N 1
ATOM 3761 C CA . ASP B 1 209 ? -15.59 28.993 -13.061 1 71.83 209 ASP B CA 1
ATOM 3762 C C . ASP B 1 209 ? -14.363 29.898 -12.972 1 71.83 209 ASP B C 1
ATOM 3764 O O . ASP B 1 209 ? -14.464 31.111 -13.172 1 71.83 209 ASP B O 1
ATOM 3768 N N . LEU B 1 210 ? -13.255 29.244 -12.455 1 74.08 210 LEU B N 1
ATOM 3769 C CA . LEU B 1 210 ? -12.067 30.061 -12.232 1 74.08 210 LEU B CA 1
ATOM 3770 C C . LEU B 1 210 ? -10.929 29.628 -13.15 1 74.08 210 LEU B C 1
ATOM 3772 O O . LEU B 1 210 ? -10.805 28.446 -13.477 1 74.08 210 LEU B O 1
ATOM 3776 N N . GLU B 1 211 ? -10.322 30.622 -13.669 1 73.86 211 GLU B N 1
ATOM 3777 C CA . GLU B 1 211 ? -9.033 30.358 -14.3 1 73.86 211 GLU B CA 1
ATOM 3778 C C . GLU B 1 211 ? -7.903 30.372 -13.275 1 73.86 211 GLU B C 1
ATOM 3780 O O . GLU B 1 211 ? -7.605 31.413 -12.685 1 73.86 211 GLU B O 1
ATOM 3785 N N . PHE B 1 212 ? -7.337 29.337 -12.934 1 69.67 212 PHE B N 1
ATOM 3786 C CA . PHE B 1 212 ? -6.371 29.2 -11.851 1 69.67 212 PHE B CA 1
ATOM 3787 C C . PHE B 1 212 ? -5.041 29.843 -12.226 1 69.67 212 PHE B C 1
ATOM 3789 O O . PHE B 1 212 ? -4.094 29.827 -11.437 1 69.67 212 PHE B O 1
ATOM 3796 N N . SER B 1 213 ? -4.974 30.482 -13.243 1 75.41 213 SER B N 1
ATOM 3797 C CA . SER B 1 213 ? -3.806 31.306 -13.533 1 75.41 213 SER B CA 1
ATOM 3798 C C . SER B 1 213 ? -3.932 32.687 -12.898 1 75.41 213 SER B C 1
ATOM 3800 O O . SER B 1 213 ? -2.939 33.404 -12.757 1 75.41 213 SER B O 1
ATOM 3802 N N . ASP B 1 214 ? -4.983 32.977 -12.365 1 83.92 214 ASP B N 1
ATOM 3803 C CA . ASP B 1 214 ? -5.272 34.242 -11.696 1 83.92 214 ASP B CA 1
ATOM 3804 C C . ASP B 1 214 ? -5.473 34.037 -10.196 1 83.92 214 ASP B C 1
ATOM 3806 O O . ASP B 1 214 ? -6.587 33.759 -9.746 1 83.92 214 ASP B O 1
ATOM 3810 N N . TRP B 1 215 ? -4.437 34.248 -9.383 1 87.94 215 TRP B N 1
ATOM 3811 C CA . TRP B 1 215 ? -4.44 33.98 -7.948 1 87.94 215 TRP B CA 1
ATOM 3812 C C . TRP B 1 215 ? -5.314 34.987 -7.208 1 87.94 215 TRP B C 1
ATOM 3814 O O . TRP B 1 215 ? -5.824 34.696 -6.124 1 87.94 215 TRP B O 1
ATOM 3824 N N . GLU B 1 216 ? -5.519 36.097 -7.824 1 87.94 216 GLU B N 1
ATOM 3825 C CA . GLU B 1 216 ? -6.451 37.06 -7.245 1 87.94 216 GLU B CA 1
ATOM 3826 C C . GLU B 1 216 ? -7.872 36.506 -7.219 1 87.94 216 GLU B C 1
ATOM 3828 O O . GLU B 1 216 ? -8.602 36.7 -6.244 1 87.94 216 GLU B O 1
ATOM 3833 N N . GLN B 1 217 ? -8.177 35.87 -8.264 1 88.12 217 GLN B N 1
ATOM 3834 C CA . GLN B 1 217 ? -9.502 35.263 -8.337 1 88.12 217 GLN B CA 1
ATOM 3835 C C . GLN B 1 217 ? -9.65 34.14 -7.315 1 88.12 217 GLN B C 1
ATOM 3837 O O . GLN B 1 217 ? -10.712 33.979 -6.711 1 88.12 217 GLN B O 1
ATOM 3842 N N . ALA B 1 218 ? -8.597 33.406 -7.18 1 88.72 218 ALA B N 1
ATOM 3843 C CA . ALA B 1 218 ? -8.614 32.333 -6.189 1 88.72 218 ALA B CA 1
ATOM 3844 C C . ALA B 1 218 ? -8.818 32.889 -4.783 1 88.72 218 ALA B C 1
ATOM 3846 O O . ALA B 1 218 ? -9.588 32.334 -3.995 1 88.72 218 ALA B O 1
ATOM 3847 N N . GLY B 1 219 ? -8.1 33.98 -4.509 1 89.71 219 GLY B N 1
ATOM 3848 C CA . GLY B 1 219 ? -8.241 34.623 -3.212 1 89.71 219 GLY B CA 1
ATOM 3849 C C . GLY B 1 219 ? -9.653 35.104 -2.936 1 89.71 219 GLY B C 1
ATOM 3850 O O . GLY B 1 219 ? -10.17 34.926 -1.831 1 89.71 219 GLY B O 1
ATOM 3851 N N . ARG B 1 220 ? -10.238 35.639 -3.972 1 89.04 220 ARG B N 1
ATOM 3852 C CA . ARG B 1 220 ? -11.609 36.121 -3.834 1 89.04 220 ARG B CA 1
ATOM 3853 C C . ARG B 1 220 ? -12.575 34.964 -3.6 1 89.04 220 ARG B C 1
ATOM 3855 O O . ARG B 1 220 ? -13.484 35.065 -2.774 1 89.04 220 ARG B O 1
ATOM 3862 N N . ALA B 1 221 ? -12.342 33.974 -4.317 1 89.4 221 ALA B N 1
ATOM 3863 C CA . ALA B 1 221 ? -13.2 32.801 -4.176 1 89.4 221 ALA B CA 1
ATOM 3864 C C . ALA B 1 221 ? -13.093 32.207 -2.774 1 89.4 221 ALA B C 1
ATOM 3866 O O . ALA B 1 221 ? -14.099 31.808 -2.184 1 89.4 221 ALA B O 1
ATOM 3867 N N . LEU B 1 222 ? -11.927 32.157 -2.229 1 90.19 222 LEU B N 1
ATOM 3868 C CA . LEU B 1 222 ? -11.711 31.627 -0.887 1 90.19 222 LEU B CA 1
ATOM 3869 C C . LEU B 1 222 ? -12.383 32.51 0.16 1 90.19 222 LEU B C 1
ATOM 3871 O O . LEU B 1 222 ? -12.918 32.007 1.151 1 90.19 222 LEU B O 1
ATOM 3875 N N . SER B 1 223 ? -12.311 33.785 -0.137 1 89.42 223 SER B N 1
ATOM 3876 C CA . SER B 1 223 ? -12.959 34.722 0.775 1 89.42 223 SER B CA 1
ATOM 3877 C C . SER B 1 223 ? -14.458 34.459 0.864 1 89.42 223 SER B C 1
ATOM 3879 O O . SER B 1 223 ? -15.059 34.618 1.929 1 89.42 223 SER B O 1
ATOM 3881 N N . THR B 1 224 ? -15.031 34.035 -0.197 1 88.14 224 THR B N 1
ATOM 3882 C CA . THR B 1 224 ? -16.461 33.744 -0.209 1 88.14 224 THR B CA 1
ATOM 3883 C C . THR B 1 224 ? -16.766 32.497 0.615 1 88.14 224 THR B C 1
ATOM 3885 O O . THR B 1 224 ? -17.9 32.301 1.059 1 88.14 224 THR B O 1
ATOM 3888 N N . LEU B 1 225 ? -15.795 31.723 0.809 1 87.83 225 LEU B N 1
ATOM 3889 C CA . LEU B 1 225 ? -15.96 30.523 1.623 1 87.83 225 LEU B CA 1
ATOM 3890 C C . LEU B 1 225 ? -15.665 30.817 3.09 1 87.83 225 LEU B C 1
ATOM 3892 O O . LEU B 1 225 ? -15.755 29.924 3.936 1 87.83 225 LEU B O 1
ATOM 3896 N N . GLY B 1 226 ? -15.237 32.041 3.364 1 88.03 226 GLY B N 1
ATOM 3897 C CA . GLY B 1 226 ? -14.988 32.452 4.737 1 88.03 226 GLY B CA 1
ATOM 3898 C C . GLY B 1 226 ? -13.524 32.373 5.126 1 88.03 226 GLY B C 1
ATOM 3899 O O . GLY B 1 226 ? -13.179 32.531 6.299 1 88.03 226 GLY B O 1
ATOM 3900 N N . VAL B 1 227 ? -12.653 32.108 4.205 1 90.11 227 VAL B N 1
ATOM 3901 C CA . VAL B 1 227 ? -11.227 31.98 4.483 1 90.11 227 VAL B CA 1
ATOM 3902 C C . VAL B 1 227 ? -10.494 33.236 4.018 1 90.11 227 VAL B C 1
ATOM 3904 O O . VAL B 1 227 ? -10.51 33.567 2.83 1 90.11 227 VAL B O 1
ATOM 3907 N N . ALA B 1 228 ? -9.826 33.904 4.907 1 88.5 228 ALA B N 1
ATOM 3908 C CA . ALA B 1 228 ? -9.216 35.192 4.588 1 88.5 228 ALA B CA 1
ATOM 3909 C C . ALA B 1 228 ? -7.758 35.02 4.169 1 88.5 228 ALA B C 1
ATOM 3911 O O . ALA B 1 228 ? -7.196 35.88 3.486 1 88.5 228 ALA B O 1
ATOM 3912 N N . ARG B 1 229 ? -7.112 33.94 4.65 1 96.49 229 ARG B N 1
ATOM 3913 C CA . ARG B 1 229 ? -5.71 33.689 4.333 1 96.49 229 ARG B CA 1
ATOM 3914 C C . ARG B 1 229 ? -5.492 32.236 3.925 1 96.49 229 ARG B C 1
ATOM 3916 O O . ARG B 1 229 ? -6.117 31.329 4.479 1 96.49 229 ARG B O 1
ATOM 3923 N N . ALA B 1 230 ? -4.62 32.113 2.959 1 97.07 230 ALA B N 1
ATOM 3924 C CA . ALA B 1 230 ? -4.315 30.763 2.492 1 97.07 230 ALA B CA 1
ATOM 3925 C C . ALA B 1 230 ? -2.86 30.652 2.047 1 97.07 230 ALA B C 1
ATOM 3927 O O . ALA B 1 230 ? -2.261 31.638 1.608 1 97.07 230 ALA B O 1
ATOM 3928 N N . VAL B 1 231 ? -2.316 29.546 2.259 1 97.99 231 VAL B N 1
ATOM 3929 C CA . VAL B 1 231 ? -1.033 29.179 1.668 1 97.99 231 VAL B CA 1
ATOM 3930 C C . VAL B 1 231 ? -1.227 28.028 0.683 1 97.99 231 VAL B C 1
ATOM 3932 O O . VAL B 1 231 ? -1.739 26.968 1.051 1 97.99 231 VAL B O 1
ATOM 3935 N N . ILE B 1 232 ? -0.844 28.218 -0.564 1 96.42 232 ILE B N 1
ATOM 3936 C CA . ILE B 1 232 ? -0.947 27.224 -1.627 1 96.42 232 ILE B CA 1
ATOM 3937 C C . ILE B 1 232 ? 0.436 26.652 -1.935 1 96.42 232 ILE B C 1
ATOM 3939 O O . ILE B 1 232 ? 1.325 27.374 -2.393 1 96.42 232 ILE B O 1
ATOM 3943 N N . THR B 1 233 ? 0.591 25.416 -1.631 1 96.12 233 THR B N 1
ATOM 3944 C CA . THR B 1 233 ? 1.869 24.789 -1.951 1 96.12 233 THR B CA 1
ATOM 3945 C C . THR B 1 233 ? 1.898 24.333 -3.407 1 96.12 233 THR B C 1
ATOM 3947 O O . THR B 1 233 ? 0.895 23.842 -3.929 1 96.12 233 THR B O 1
ATOM 3950 N N . LEU B 1 234 ? 3.032 24.517 -4.08 1 93.58 234 LEU B N 1
ATOM 3951 C CA . LEU B 1 234 ? 3.195 24.222 -5.499 1 93.58 234 LEU B CA 1
ATOM 3952 C C . LEU B 1 234 ? 4.299 23.193 -5.718 1 93.58 234 LEU B C 1
ATOM 3954 O O . LEU B 1 234 ? 5.016 23.248 -6.719 1 93.58 234 LEU B O 1
ATOM 3958 N N . GLY B 1 235 ? 4.498 22.389 -4.709 1 90.61 235 GLY B N 1
ATOM 3959 C CA . GLY B 1 235 ? 5.546 21.384 -4.797 1 90.61 235 GLY B CA 1
ATOM 3960 C C . GLY B 1 235 ? 6.93 21.98 -4.967 1 90.61 235 GLY B C 1
ATOM 3961 O O . GLY B 1 235 ? 7.343 22.839 -4.184 1 90.61 235 GLY B O 1
ATOM 3962 N N . ALA B 1 236 ? 7.567 21.546 -6.028 1 91.87 236 ALA B N 1
ATOM 3963 C CA . ALA B 1 236 ? 8.944 21.956 -6.289 1 91.87 236 ALA B CA 1
ATOM 3964 C C . ALA B 1 236 ? 9.008 23.416 -6.729 1 91.87 236 ALA B C 1
ATOM 3966 O O . ALA B 1 236 ? 10.085 24.016 -6.757 1 91.87 236 ALA B O 1
ATOM 3967 N N . GLU B 1 237 ? 7.884 24.044 -6.93 1 93.95 237 GLU B N 1
ATOM 3968 C CA . GLU B 1 237 ? 7.864 25.423 -7.409 1 93.95 237 GLU B CA 1
ATOM 3969 C C . GLU B 1 237 ? 7.661 26.404 -6.258 1 93.95 237 GLU B C 1
ATOM 3971 O O . GLU B 1 237 ? 7.543 27.611 -6.477 1 93.95 237 GLU B O 1
ATOM 3976 N N . GLY B 1 238 ? 7.573 25.879 -5.038 1 96.39 238 GLY B N 1
ATOM 3977 C CA . GLY B 1 238 ? 7.429 26.742 -3.877 1 96.39 238 GLY B CA 1
ATOM 3978 C C . GLY B 1 238 ? 5.998 26.849 -3.386 1 96.39 238 GLY B C 1
ATOM 3979 O O . GLY B 1 238 ? 5.316 25.835 -3.217 1 96.39 238 GLY B O 1
ATOM 3980 N N . SER B 1 239 ? 5.614 28.036 -3.014 1 97.41 239 SER B N 1
ATOM 3981 C CA . SER B 1 239 ? 4.272 28.244 -2.479 1 97.41 239 SER B CA 1
ATOM 3982 C C . SER B 1 239 ? 3.807 29.68 -2.697 1 97.41 239 SER B C 1
ATOM 3984 O O . SER B 1 239 ? 4.592 30.538 -3.107 1 97.41 239 SER B O 1
ATOM 3986 N N . LEU B 1 240 ? 2.554 29.923 -2.559 1 96.77 240 LEU B N 1
ATOM 3987 C CA . LEU B 1 240 ? 1.9 31.226 -2.613 1 96.77 240 LEU B CA 1
ATOM 3988 C C . LEU B 1 240 ? 1.164 31.518 -1.309 1 96.77 240 LEU B C 1
ATOM 3990 O O . LEU B 1 240 ? 0.483 30.646 -0.767 1 96.77 240 LEU B O 1
ATOM 3994 N N . VAL B 1 241 ? 1.403 32.733 -0.804 1 97.7 241 VAL B N 1
ATOM 3995 C CA . VAL B 1 241 ? 0.66 33.194 0.365 1 97.7 241 VAL B CA 1
ATOM 3996 C C . VAL B 1 241 ? -0.409 34.197 -0.065 1 97.7 241 VAL B C 1
ATOM 3998 O O . VAL B 1 241 ? -0.096 35.229 -0.663 1 97.7 241 VAL B O 1
ATOM 4001 N N . LEU B 1 242 ? -1.614 33.834 0.149 1 95.47 242 LEU B N 1
ATOM 4002 C CA . LEU B 1 242 ? -2.742 34.729 -0.083 1 95.47 242 LEU B CA 1
ATOM 4003 C C . LEU B 1 242 ? -3.232 35.337 1.228 1 95.47 242 LEU B C 1
ATOM 4005 O O . LEU B 1 242 ? -3.682 34.617 2.121 1 95.47 242 LEU B O 1
ATOM 4009 N N . ALA B 1 243 ? -3.144 36.604 1.398 1 92.06 243 ALA B N 1
ATOM 4010 C CA . ALA B 1 243 ? -3.625 37.334 2.568 1 92.06 243 ALA B CA 1
ATOM 4011 C C . ALA B 1 243 ? -4.374 38.598 2.156 1 92.06 243 ALA B C 1
ATOM 4013 O O . ALA B 1 243 ? -3.775 39.667 2.024 1 92.06 243 ALA B O 1
ATOM 4014 N N . GLY B 1 244 ? -5.684 38.457 2.021 1 82.34 244 GLY B N 1
ATOM 4015 C CA . GLY B 1 244 ? -6.444 39.558 1.452 1 82.34 244 GLY B CA 1
ATOM 4016 C C . GLY B 1 244 ? -6.115 39.821 -0.005 1 82.34 244 GLY B C 1
ATOM 4017 O O . GLY B 1 244 ? -6.191 38.915 -0.838 1 82.34 244 GLY B O 1
ATOM 4018 N N . GLU B 1 245 ? -5.632 40.999 -0.244 1 82.05 245 GLU B N 1
ATOM 4019 C CA . GLU B 1 245 ? -5.289 41.372 -1.613 1 82.05 245 GLU B CA 1
ATOM 4020 C C . GLU B 1 245 ? -3.807 41.141 -1.894 1 82.05 245 GLU B C 1
ATOM 4022 O O . GLU B 1 245 ? -3.357 41.278 -3.033 1 82.05 245 GLU B O 1
ATOM 4027 N N . GLN B 1 246 ? -3.169 40.761 -0.945 1 90.78 246 GLN B N 1
ATOM 4028 C CA . GLN B 1 246 ? -1.73 40.572 -1.099 1 90.78 246 GLN B CA 1
ATOM 4029 C C . GLN B 1 246 ? -1.402 39.129 -1.475 1 90.78 246 GLN B C 1
ATOM 4031 O O . GLN B 1 246 ? -1.903 38.191 -0.853 1 90.78 246 GLN B O 1
ATOM 4036 N N . ILE B 1 247 ? -0.663 39.025 -2.469 1 94.42 247 ILE B N 1
ATOM 4037 C CA . ILE B 1 247 ? -0.157 37.735 -2.926 1 94.42 247 ILE B CA 1
ATOM 4038 C C . ILE B 1 247 ? 1.368 37.724 -2.853 1 94.42 247 ILE B C 1
ATOM 4040 O O . ILE B 1 247 ? 2.031 38.568 -3.46 1 94.42 247 ILE B O 1
ATOM 4044 N N . THR B 1 248 ? 1.904 36.835 -2.052 1 96.33 248 THR B N 1
ATOM 4045 C CA . THR B 1 248 ? 3.352 36.71 -1.927 1 96.33 248 THR B CA 1
ATOM 4046 C C . THR B 1 248 ? 3.827 35.361 -2.46 1 96.33 248 THR B C 1
ATOM 4048 O O . THR B 1 248 ? 3.35 34.312 -2.022 1 96.33 248 THR B O 1
ATOM 4051 N N . LYS B 1 249 ? 4.69 35.404 -3.384 1 95.49 249 LYS B N 1
ATOM 4052 C CA . LYS B 1 249 ? 5.317 34.181 -3.877 1 95.49 249 LYS B CA 1
ATOM 4053 C C . LYS B 1 249 ? 6.539 33.813 -3.04 1 95.49 249 LYS B C 1
ATOM 4055 O O . LYS B 1 249 ? 7.376 34.669 -2.745 1 95.49 249 LYS B O 1
ATOM 4060 N N . VAL B 1 250 ? 6.629 32.627 -2.619 1 97.54 250 VAL B N 1
ATOM 4061 C CA . VAL B 1 250 ? 7.769 32.119 -1.863 1 97.54 250 VAL B CA 1
ATOM 4062 C C . VAL B 1 250 ? 8.539 31.106 -2.708 1 97.54 250 VAL B C 1
ATOM 4064 O O . VAL B 1 250 ? 7.981 30.092 -3.133 1 97.54 250 VAL B O 1
ATOM 4067 N N . ALA B 1 251 ? 9.801 31.355 -2.987 1 96.32 251 ALA B N 1
ATOM 4068 C CA . ALA B 1 251 ? 10.644 30.482 -3.801 1 96.32 251 ALA B CA 1
ATOM 4069 C C . ALA B 1 251 ? 10.951 29.179 -3.069 1 96.32 251 ALA B C 1
ATOM 4071 O O . ALA B 1 251 ? 11.074 29.162 -1.842 1 96.32 251 ALA B O 1
ATOM 4072 N N . PRO B 1 252 ? 11.06 28.097 -3.835 1 96.08 252 PRO B N 1
ATOM 4073 C CA . PRO B 1 252 ? 11.462 26.828 -3.222 1 96.08 252 PRO B CA 1
ATOM 4074 C C . PRO B 1 252 ? 12.95 26.783 -2.882 1 96.08 252 PRO B C 1
ATOM 4076 O O . PRO B 1 252 ? 13.717 27.636 -3.334 1 96.08 252 PRO B O 1
ATOM 4079 N N . TYR B 1 253 ? 13.322 25.911 -2.074 1 96.24 253 TYR B N 1
ATOM 4080 C CA . TYR B 1 253 ? 14.703 25.48 -1.891 1 96.24 253 TYR B CA 1
ATOM 4081 C C . TYR B 1 253 ? 14.976 24.187 -2.65 1 96.24 253 TYR B C 1
ATOM 4083 O O . TYR B 1 253 ? 14.503 23.118 -2.258 1 96.24 253 TYR B O 1
ATOM 4091 N N . PRO B 1 254 ? 15.713 24.288 -3.711 1 94.92 254 PRO B N 1
ATOM 4092 C CA . PRO B 1 254 ? 15.934 23.102 -4.542 1 94.92 254 PRO B CA 1
ATOM 4093 C C . PRO B 1 254 ? 16.722 22.012 -3.817 1 94.92 254 PRO B C 1
ATOM 4095 O O . PRO B 1 254 ? 17.753 22.297 -3.201 1 94.92 254 PRO B O 1
ATOM 4098 N N . VAL B 1 255 ? 16.185 20.796 -3.869 1 96.1 255 VAL B N 1
ATOM 4099 C CA . VAL B 1 255 ? 16.846 19.637 -3.279 1 96.1 255 VAL B CA 1
ATOM 4100 C C . VAL B 1 255 ? 16.624 18.411 -4.162 1 96.1 255 VAL B C 1
ATOM 4102 O O . VAL B 1 255 ? 15.772 18.426 -5.053 1 96.1 255 VAL B O 1
ATOM 4105 N N . ASN B 1 256 ? 17.441 17.388 -4.035 1 94.92 256 ASN B N 1
ATOM 4106 C CA . ASN B 1 256 ? 17.176 16.072 -4.605 1 94.92 256 ASN B CA 1
ATOM 4107 C C . ASN B 1 256 ? 16.302 15.227 -3.682 1 94.92 256 ASN B C 1
ATOM 4109 O O . ASN B 1 256 ? 16.802 14.611 -2.74 1 94.92 256 ASN B O 1
ATOM 4113 N N . ALA B 1 257 ? 15.063 15.179 -4.015 1 95.48 257 ALA B N 1
ATOM 4114 C CA . ALA B 1 257 ? 14.101 14.519 -3.137 1 95.48 257 ALA B CA 1
ATOM 4115 C C . ALA B 1 257 ? 14.268 13.003 -3.181 1 95.48 257 ALA B C 1
ATOM 4117 O O . ALA B 1 257 ? 14.372 12.415 -4.26 1 95.48 257 ALA B O 1
ATOM 4118 N N . VAL B 1 258 ? 14.264 12.396 -2.051 1 96.16 258 VAL B N 1
ATOM 4119 C CA . VAL B 1 258 ? 14.324 10.949 -1.873 1 96.16 258 VAL B CA 1
ATOM 4120 C C . VAL B 1 258 ? 12.934 10.412 -1.539 1 96.16 258 VAL B C 1
ATOM 4122 O O . VAL B 1 258 ? 12.535 9.355 -2.034 1 96.16 258 VAL B O 1
ATOM 4125 N N . ASP B 1 259 ? 12.229 11.132 -0.746 1 96.52 259 ASP B N 1
ATOM 4126 C CA . ASP B 1 259 ? 10.905 10.765 -0.252 1 96.52 259 ASP B CA 1
ATOM 4127 C C . ASP B 1 259 ? 10.132 11.997 0.214 1 96.52 259 ASP B C 1
ATOM 4129 O O . ASP B 1 259 ? 10.501 12.629 1.206 1 96.52 259 ASP B O 1
ATOM 4133 N N . THR B 1 260 ? 9.041 12.267 -0.367 1 96.31 260 THR B N 1
ATOM 4134 C CA . THR B 1 260 ? 8.314 13.484 -0.024 1 96.31 260 THR B CA 1
ATOM 4135 C C . THR B 1 260 ? 7.256 13.201 1.039 1 96.31 260 THR B C 1
ATOM 4137 O O . THR B 1 260 ? 6.431 14.064 1.346 1 96.31 260 THR B O 1
ATOM 4140 N N . THR B 1 261 ? 7.201 11.969 1.56 1 95.93 261 THR B N 1
ATOM 4141 C CA . THR B 1 261 ? 6.251 11.625 2.612 1 95.93 261 THR B CA 1
ATOM 4142 C C . THR B 1 261 ? 6.38 12.583 3.793 1 95.93 261 THR B C 1
ATOM 4144 O O . THR B 1 261 ? 7.472 12.765 4.335 1 95.93 261 THR B O 1
ATOM 4147 N N . GLY B 1 262 ? 5.303 13.21 4.144 1 96.73 262 GLY B N 1
ATOM 4148 C CA . GLY B 1 262 ? 5.277 14.079 5.309 1 96.73 262 GLY B CA 1
ATOM 4149 C C . GLY B 1 262 ? 5.807 15.472 5.027 1 96.73 262 GLY B C 1
ATOM 4150 O O . GLY B 1 262 ? 5.834 16.324 5.918 1 96.73 262 GLY B O 1
ATOM 4151 N N . ALA B 1 263 ? 6.237 15.8 3.809 1 97.02 263 ALA B N 1
ATOM 4152 C CA . ALA B 1 263 ? 6.754 17.123 3.468 1 97.02 263 ALA B CA 1
ATOM 4153 C C . ALA B 1 263 ? 5.701 18.202 3.706 1 97.02 263 ALA B C 1
ATOM 4155 O O . ALA B 1 263 ? 6.016 19.287 4.2 1 97.02 263 ALA B O 1
ATOM 4156 N N . GLY B 1 264 ? 4.464 17.885 3.305 1 96.71 264 GLY B N 1
ATOM 4157 C CA . GLY B 1 264 ? 3.375 18.813 3.564 1 96.71 264 GLY B CA 1
ATOM 4158 C C . GLY B 1 264 ? 3.124 19.041 5.043 1 96.71 264 GLY B C 1
ATOM 4159 O O . GLY B 1 264 ? 2.833 20.163 5.463 1 96.71 264 GLY B O 1
ATOM 4160 N N . ASP B 1 265 ? 3.252 17.999 5.803 1 98.15 265 ASP B N 1
ATOM 4161 C CA . ASP B 1 265 ? 3.078 18.111 7.248 1 98.15 265 ASP B CA 1
ATOM 4162 C C . ASP B 1 265 ? 4.189 18.954 7.871 1 98.15 265 ASP B C 1
ATOM 4164 O O . ASP B 1 265 ? 3.946 19.712 8.812 1 98.15 265 ASP B O 1
ATOM 4168 N N . SER B 1 266 ? 5.387 18.753 7.385 1 98.61 266 SER B N 1
ATOM 4169 C CA . SER B 1 266 ? 6.518 19.556 7.84 1 98.61 266 SER B CA 1
ATOM 4170 C C . SER B 1 266 ? 6.303 21.035 7.536 1 98.61 266 SER B C 1
ATOM 4172 O O . SER B 1 266 ? 6.576 21.893 8.379 1 98.61 266 SER B O 1
ATOM 4174 N N . PHE B 1 267 ? 5.83 21.328 6.344 1 98.63 267 PHE B N 1
ATOM 4175 C CA . PHE B 1 267 ? 5.501 22.688 5.935 1 98.63 267 PHE B CA 1
ATOM 4176 C C . PHE B 1 267 ? 4.44 23.287 6.851 1 98.63 267 PHE B C 1
ATOM 4178 O O . PHE B 1 267 ? 4.621 24.383 7.385 1 98.63 267 PHE B O 1
ATOM 4185 N N . PHE B 1 268 ? 3.438 22.532 7.074 1 98.6 268 PHE B N 1
ATOM 4186 C CA . PHE B 1 268 ? 2.315 22.913 7.923 1 98.6 268 PHE B CA 1
ATOM 4187 C C . PHE B 1 268 ? 2.783 23.194 9.346 1 98.6 268 PHE B C 1
ATOM 4189 O O . PHE B 1 268 ? 2.447 24.231 9.922 1 98.6 268 PHE B O 1
ATOM 4196 N N . ALA B 1 269 ? 3.548 22.295 9.886 1 98.86 269 ALA B N 1
ATOM 4197 C CA . ALA B 1 269 ? 4.061 22.391 11.25 1 98.86 269 ALA B CA 1
ATOM 4198 C C . ALA B 1 269 ? 4.903 23.65 11.433 1 98.86 269 ALA B C 1
ATOM 4200 O O . ALA B 1 269 ? 4.864 24.282 12.491 1 98.86 269 ALA B O 1
ATOM 4201 N N . THR B 1 270 ? 5.684 23.94 10.435 1 98.84 270 THR B N 1
ATOM 4202 C CA . THR B 1 270 ? 6.554 25.11 10.49 1 98.84 270 THR B CA 1
ATOM 4203 C C . THR B 1 270 ? 5.731 26.395 10.523 1 98.84 270 THR B C 1
ATOM 4205 O O . THR B 1 270 ? 6.082 27.345 11.225 1 98.84 270 THR B O 1
ATOM 4208 N N . LEU B 1 271 ? 4.678 26.442 9.782 1 98.77 271 LEU B N 1
ATOM 4209 C CA . LEU B 1 271 ? 3.779 27.59 9.843 1 98.77 271 LEU B CA 1
ATOM 4210 C C . LEU B 1 271 ? 3.2 27.753 11.244 1 98.77 271 LEU B C 1
ATOM 4212 O O . LEU B 1 271 ? 3.092 28.873 11.749 1 98.77 271 LEU B O 1
ATOM 4216 N N . LEU B 1 272 ? 2.797 26.619 11.861 1 98.81 272 LEU B N 1
ATOM 4217 C CA . LEU B 1 272 ? 2.287 26.66 13.227 1 98.81 272 LEU B CA 1
ATOM 4218 C C . LEU B 1 272 ? 3.324 27.249 14.177 1 98.81 272 LEU B C 1
ATOM 4220 O O . LEU B 1 272 ? 3.025 28.178 14.932 1 98.81 272 LEU B O 1
ATOM 4224 N N . ALA B 1 273 ? 4.533 26.735 14.139 1 98.81 273 ALA B N 1
ATOM 4225 C CA . ALA B 1 273 ? 5.608 27.169 15.027 1 98.81 273 ALA B CA 1
ATOM 4226 C C . ALA B 1 273 ? 5.953 28.637 14.794 1 98.81 273 ALA B C 1
ATOM 4228 O O . ALA B 1 273 ? 6.189 29.385 15.746 1 98.81 273 ALA B O 1
ATOM 4229 N N . ALA B 1 274 ? 6.046 29.038 13.535 1 98.64 274 ALA B N 1
ATOM 4230 C CA . ALA B 1 274 ? 6.373 30.418 13.185 1 98.64 274 ALA B CA 1
ATOM 4231 C C . ALA B 1 274 ? 5.319 31.384 13.719 1 98.64 274 ALA B C 1
ATOM 4233 O O . ALA B 1 274 ? 5.653 32.42 14.298 1 98.64 274 ALA B O 1
ATOM 4234 N N . THR B 1 275 ? 4.061 31.02 13.522 1 98.29 275 THR B N 1
ATOM 4235 C CA . THR B 1 275 ? 2.971 31.845 14.031 1 98.29 275 THR B CA 1
ATOM 4236 C C . THR B 1 275 ? 3.039 31.954 15.551 1 98.29 275 THR B C 1
ATOM 4238 O O . THR B 1 275 ? 2.885 33.043 16.108 1 98.29 275 THR B O 1
ATOM 4241 N N . ALA B 1 276 ? 3.275 30.866 16.186 1 98.55 276 ALA B N 1
ATOM 4242 C CA . ALA B 1 276 ? 3.366 30.841 17.643 1 98.55 276 ALA B CA 1
ATOM 4243 C C . ALA B 1 276 ? 4.531 31.695 18.135 1 98.55 276 ALA B C 1
ATOM 4245 O O . ALA B 1 276 ? 4.483 32.245 19.238 1 98.55 276 ALA B O 1
ATOM 4246 N N . ALA B 1 277 ? 5.536 31.801 17.323 1 98.01 277 ALA B N 1
ATOM 4247 C CA . ALA B 1 277 ? 6.725 32.57 17.681 1 98.01 277 ALA B CA 1
ATOM 4248 C C . ALA B 1 277 ? 6.555 34.043 17.319 1 98.01 277 ALA B C 1
ATOM 4250 O O . ALA B 1 277 ? 7.451 34.856 17.561 1 98.01 277 ALA B O 1
ATOM 4251 N N . GLY B 1 278 ? 5.479 34.375 16.628 1 97.52 278 GLY B N 1
ATOM 4252 C CA . GLY B 1 278 ? 5.172 35.772 16.367 1 97.52 278 GLY B CA 1
ATOM 4253 C C . GLY B 1 278 ? 5.556 36.216 14.968 1 97.52 278 GLY B C 1
ATOM 4254 O O . GLY B 1 278 ? 5.462 37.4 14.639 1 97.52 278 GLY B O 1
ATOM 4255 N N . LEU B 1 279 ? 5.962 35.333 14.117 1 97.58 279 LEU B N 1
ATOM 4256 C CA . LEU B 1 279 ? 6.279 35.678 12.736 1 97.58 279 LEU B CA 1
ATOM 4257 C C . LEU B 1 279 ? 5.008 35.829 11.908 1 97.58 279 LEU B C 1
ATOM 4259 O O . LEU B 1 279 ? 3.981 35.223 12.222 1 97.58 279 LEU B O 1
ATOM 4263 N N . ASP B 1 280 ? 5.089 36.626 10.849 1 96.47 280 ASP B N 1
ATOM 4264 C CA . ASP B 1 280 ? 3.918 36.727 9.984 1 96.47 280 ASP B CA 1
ATOM 4265 C C . ASP B 1 280 ? 3.848 35.551 9.013 1 96.47 280 ASP B C 1
ATOM 4267 O O . ASP B 1 280 ? 4.744 34.706 8.988 1 96.47 280 ASP B O 1
ATOM 4271 N N . LEU B 1 281 ? 2.787 35.504 8.286 1 97.73 281 LEU B N 1
ATOM 4272 C CA . LEU B 1 281 ? 2.476 34.325 7.485 1 97.73 281 LEU B CA 1
ATOM 4273 C C . LEU B 1 281 ? 3.484 34.155 6.353 1 97.73 281 LEU B C 1
ATOM 4275 O O . LEU B 1 281 ? 3.891 33.034 6.041 1 97.73 281 LEU B O 1
ATOM 4279 N N . ALA B 1 282 ? 3.914 35.236 5.698 1 97.49 282 ALA B N 1
ATOM 4280 C CA . ALA B 1 282 ? 4.88 35.169 4.604 1 97.49 282 ALA B CA 1
ATOM 4281 C C . ALA B 1 282 ? 6.251 34.728 5.109 1 97.49 282 ALA B C 1
ATOM 4283 O O . ALA B 1 282 ? 6.925 33.919 4.467 1 97.49 282 ALA B O 1
ATOM 4284 N N . GLU B 1 283 ? 6.663 35.291 6.25 1 97.54 283 GLU B N 1
ATOM 4285 C CA . GLU B 1 283 ? 7.909 34.855 6.874 1 97.54 283 GLU B CA 1
ATOM 4286 C C . GLU B 1 283 ? 7.857 33.373 7.233 1 97.54 283 GLU B C 1
ATOM 4288 O O . GLU B 1 283 ? 8.824 32.641 7.012 1 97.54 283 GLU B O 1
ATOM 4293 N N . GLY B 1 284 ? 6.705 32.963 7.815 1 98.24 284 GLY B N 1
ATOM 4294 C CA . GLY B 1 284 ? 6.523 31.557 8.137 1 98.24 284 GLY B CA 1
ATOM 4295 C C . GLY B 1 284 ? 6.621 30.65 6.924 1 98.24 284 GLY B C 1
ATOM 4296 O O . GLY B 1 284 ? 7.239 29.585 6.988 1 98.24 284 GLY B O 1
ATOM 4297 N N . ALA B 1 285 ? 6.022 31.075 5.815 1 98.38 285 ALA B N 1
ATOM 4298 C CA . ALA B 1 285 ? 6.051 30.287 4.585 1 98.38 285 ALA B CA 1
ATOM 4299 C C . ALA B 1 285 ? 7.472 30.175 4.04 1 98.38 285 ALA B C 1
ATOM 4301 O O . ALA B 1 285 ? 7.85 29.142 3.482 1 98.38 285 ALA B O 1
ATOM 4302 N N . HIS B 1 286 ? 8.212 31.204 4.218 1 97.92 286 HIS B N 1
ATOM 4303 C CA . HIS B 1 286 ? 9.61 31.183 3.804 1 97.92 286 HIS B CA 1
ATOM 4304 C C . HIS B 1 286 ? 10.403 30.147 4.593 1 97.92 286 HIS B C 1
ATOM 4306 O O . HIS B 1 286 ? 11.15 29.356 4.012 1 97.92 286 HIS B O 1
ATOM 4312 N N . VAL B 1 287 ? 10.239 30.152 5.874 1 98.26 287 VAL B N 1
ATOM 4313 C CA . VAL B 1 287 ? 10.914 29.177 6.724 1 98.26 287 VAL B CA 1
ATOM 4314 C C . VAL B 1 287 ? 10.411 27.772 6.399 1 98.26 287 VAL B C 1
ATOM 4316 O O . VAL B 1 287 ? 11.199 26.827 6.317 1 98.26 287 VAL B O 1
ATOM 4319 N N . ALA B 1 288 ? 9.095 27.64 6.218 1 98.62 288 ALA B N 1
ATOM 4320 C CA . ALA B 1 288 ? 8.471 26.35 5.936 1 98.62 288 ALA B CA 1
ATOM 4321 C C . ALA B 1 288 ? 9.026 25.742 4.651 1 98.62 288 ALA B C 1
ATOM 4323 O O . ALA B 1 288 ? 9.183 24.522 4.551 1 98.62 288 ALA B O 1
ATOM 4324 N N . SER B 1 289 ? 9.293 26.579 3.665 1 98.11 289 SER B N 1
ATOM 4325 C CA . SER B 1 289 ? 9.865 26.11 2.406 1 98.11 289 SER B CA 1
ATOM 4326 C C . SER B 1 289 ? 11.208 25.424 2.631 1 98.11 289 SER B C 1
ATOM 4328 O O . SER B 1 289 ? 11.465 24.355 2.074 1 98.11 289 SER B O 1
ATOM 4330 N N . ALA B 1 290 ? 12.004 25.957 3.466 1 98.11 290 ALA B N 1
ATOM 4331 C CA . ALA B 1 290 ? 13.323 25.397 3.75 1 98.11 290 ALA B CA 1
ATOM 4332 C C . ALA B 1 290 ? 13.209 24.116 4.572 1 98.11 290 ALA B C 1
ATOM 4334 O O . ALA B 1 290 ? 13.847 23.109 4.255 1 98.11 290 ALA B O 1
ATOM 4335 N N . VAL B 1 291 ? 12.418 24.176 5.605 1 98.43 291 VAL B N 1
ATOM 4336 C CA . VAL B 1 291 ? 12.281 23.056 6.529 1 98.43 291 VAL B CA 1
ATOM 4337 C C . VAL B 1 291 ? 11.695 21.851 5.797 1 98.43 291 VAL B C 1
ATOM 4339 O O . VAL B 1 291 ? 12.182 20.728 5.947 1 98.43 291 VAL B O 1
ATOM 4342 N N . SER B 1 292 ? 10.657 22.099 5.032 1 98.23 292 SER B N 1
ATOM 4343 C CA . SER B 1 292 ? 10.025 21.022 4.276 1 98.23 292 SER B CA 1
ATOM 4344 C C . SER B 1 292 ? 10.97 20.458 3.22 1 98.23 292 SER B C 1
ATOM 4346 O O . SER B 1 292 ? 11.021 19.245 3.01 1 98.23 292 SER B O 1
ATOM 4348 N N . ALA B 1 293 ? 11.703 21.32 2.516 1 98 293 ALA B N 1
ATOM 4349 C CA . ALA B 1 293 ? 12.679 20.859 1.532 1 98 293 ALA B CA 1
ATOM 4350 C C . ALA B 1 293 ? 13.713 19.94 2.175 1 98 293 ALA B C 1
ATOM 4352 O O . ALA B 1 293 ? 14.06 18.897 1.614 1 98 293 ALA B O 1
ATOM 4353 N N . PHE B 1 294 ? 14.165 20.286 3.331 1 98.09 294 PHE B N 1
ATOM 4354 C CA . PHE B 1 294 ? 15.141 19.478 4.052 1 98.09 294 PHE B CA 1
ATOM 4355 C C . PHE B 1 294 ? 14.589 18.085 4.332 1 98.09 294 PHE B C 1
ATOM 4357 O O . PHE B 1 294 ? 15.299 17.089 4.183 1 98.09 294 PHE B O 1
ATOM 4364 N N . SER B 1 295 ? 13.335 18.014 4.693 1 98.11 295 SER B N 1
ATOM 4365 C CA . SER B 1 295 ? 12.713 16.766 5.124 1 98.11 295 SER B CA 1
ATOM 4366 C C . SER B 1 295 ? 12.595 15.779 3.967 1 98.11 295 SER B C 1
ATOM 4368 O O . SER B 1 295 ? 12.433 14.576 4.185 1 98.11 295 SER B O 1
ATOM 4370 N N . THR B 1 296 ? 12.637 16.188 2.704 1 97.69 296 THR B N 1
ATOM 4371 C CA . THR B 1 296 ? 12.402 15.31 1.562 1 97.69 296 THR B CA 1
ATOM 4372 C C . THR B 1 296 ? 13.675 14.555 1.19 1 97.69 296 THR B C 1
ATOM 4374 O O . THR B 1 296 ? 13.651 13.675 0.327 1 97.69 296 THR B O 1
ATOM 4377 N N . GLN B 1 297 ? 14.783 14.835 1.846 1 97.02 297 GLN B N 1
ATOM 4378 C CA . GLN B 1 297 ? 16.09 14.334 1.432 1 97.02 297 GLN B CA 1
ATOM 4379 C C . GLN B 1 297 ? 16.387 12.98 2.07 1 97.02 297 GLN B C 1
ATOM 4381 O O . GLN B 1 297 ? 17.419 12.368 1.787 1 97.02 297 GLN B O 1
ATOM 4386 N N . LYS B 1 298 ? 15.535 12.516 2.912 1 95.31 298 LYS B N 1
ATOM 4387 C CA . LYS B 1 298 ? 15.666 11.218 3.567 1 95.31 298 LYS B CA 1
ATOM 4388 C C . LYS B 1 298 ? 14.336 10.47 3.576 1 95.31 298 LYS B C 1
ATOM 4390 O O . LYS B 1 298 ? 13.274 11.08 3.433 1 95.31 298 LYS B O 1
ATOM 4395 N N . LEU B 1 299 ? 14.407 9.206 3.826 1 93.75 299 LEU B N 1
ATOM 4396 C CA . LEU B 1 299 ? 13.222 8.355 3.836 1 93.75 299 LEU B CA 1
ATOM 4397 C C . LEU B 1 299 ? 12.399 8.584 5.1 1 93.75 299 LEU B C 1
ATOM 4399 O O . LEU B 1 299 ? 12.951 8.655 6.2 1 93.75 299 LEU B O 1
ATOM 4403 N N . GLY B 1 300 ? 11.086 8.681 4.847 1 95 300 GLY B N 1
ATOM 4404 C CA . GLY B 1 300 ? 10.169 8.734 5.974 1 95 300 GLY B CA 1
ATOM 4405 C C . GLY B 1 300 ? 9.717 10.142 6.311 1 95 300 GLY B C 1
ATOM 4406 O O . GLY B 1 300 ? 10.403 11.114 5.986 1 95 300 GLY B O 1
ATOM 4407 N N . ALA B 1 301 ? 8.651 10.219 7.058 1 96.25 301 ALA B N 1
ATOM 4408 C CA . ALA B 1 301 ? 8.151 11.507 7.532 1 96.25 301 ALA B CA 1
ATOM 4409 C C . ALA B 1 301 ? 8.946 11.993 8.74 1 96.25 301 ALA B C 1
ATOM 4411 O O . ALA B 1 301 ? 9.998 12.619 8.588 1 96.25 301 ALA B O 1
ATOM 4412 N N . GLN B 1 302 ? 8.634 11.615 9.907 1 98.23 302 GLN B N 1
ATOM 4413 C CA . GLN B 1 302 ? 9.257 12.1 11.134 1 98.23 302 GLN B CA 1
ATOM 4414 C C . GLN B 1 302 ? 10.752 11.796 11.149 1 98.23 302 GLN B C 1
ATOM 4416 O O . GLN B 1 302 ? 11.548 12.59 11.655 1 98.23 302 GLN B O 1
ATOM 4421 N N . ALA B 1 303 ? 11.131 10.678 10.558 1 95.6 303 ALA B N 1
ATOM 4422 C CA . ALA B 1 303 ? 12.524 10.239 10.561 1 95.6 303 ALA B CA 1
ATOM 4423 C C . ALA B 1 303 ? 13.412 11.228 9.811 1 95.6 303 ALA B C 1
ATOM 4425 O O . ALA B 1 303 ? 14.629 11.256 10.011 1 95.6 303 ALA B O 1
ATOM 4426 N N . SER B 1 304 ? 12.861 12.063 8.989 1 97.3 304 SER B N 1
ATOM 4427 C CA . SER B 1 304 ? 13.634 12.982 8.16 1 97.3 304 SER B CA 1
ATOM 4428 C C . SER B 1 304 ? 13.587 14.401 8.716 1 97.3 304 SER B C 1
ATOM 4430 O O . SER B 1 304 ? 14.203 15.313 8.16 1 97.3 304 SER B O 1
ATOM 4432 N N . TYR B 1 305 ? 12.823 14.624 9.783 1 98.6 305 TYR B N 1
ATOM 4433 C CA . TYR B 1 305 ? 12.609 15.962 10.323 1 98.6 305 TYR B CA 1
ATOM 4434 C C . TYR B 1 305 ? 13.829 16.436 11.104 1 98.6 305 TYR B C 1
ATOM 4436 O O . TYR B 1 305 ? 14.642 15.624 11.55 1 98.6 305 TYR B O 1
ATOM 4444 N N . ALA B 1 306 ? 14.024 17.744 11.171 1 97.73 306 ALA B N 1
ATOM 4445 C CA . ALA B 1 306 ? 15.246 18.276 11.767 1 97.73 306 ALA B CA 1
ATOM 4446 C C . ALA B 1 306 ? 14.951 19.509 12.617 1 97.73 306 ALA B C 1
ATOM 4448 O O . ALA B 1 306 ? 13.918 20.159 12.439 1 97.73 306 ALA B O 1
ATOM 4449 N N . GLU B 1 307 ? 15.88 19.803 13.455 1 98.07 307 GLU B N 1
ATOM 4450 C CA . GLU B 1 307 ? 15.864 21.021 14.259 1 98.07 307 GLU B CA 1
ATOM 4451 C C . GLU B 1 307 ? 16.236 22.241 13.422 1 98.07 307 GLU B C 1
ATOM 4453 O O . GLU B 1 307 ? 16.832 22.107 12.351 1 98.07 307 GLU B O 1
ATOM 4458 N N . ALA B 1 308 ? 15.917 23.39 13.998 1 97.28 308 ALA B N 1
ATOM 4459 C CA . ALA B 1 308 ? 16.152 24.657 13.311 1 97.28 308 ALA B CA 1
ATOM 4460 C C . ALA B 1 308 ? 17.629 24.83 12.968 1 97.28 308 ALA B C 1
ATOM 4462 O O . ALA B 1 308 ? 17.97 25.274 11.869 1 97.28 308 ALA B O 1
ATOM 4463 N N . GLY B 1 309 ? 18.468 24.448 13.871 1 96.68 309 GLY B N 1
ATOM 4464 C CA . GLY B 1 309 ? 19.897 24.591 13.643 1 96.68 309 GLY B CA 1
ATOM 4465 C C . GLY B 1 309 ? 20.404 23.75 12.486 1 96.68 309 GLY B C 1
ATOM 4466 O O . GLY B 1 309 ? 21.266 24.19 11.723 1 96.68 309 GLY B O 1
ATOM 4467 N N . THR B 1 310 ? 19.929 22.546 12.362 1 97.47 310 THR B N 1
ATOM 4468 C CA . THR B 1 310 ? 20.326 21.64 11.29 1 97.47 310 THR B CA 1
ATOM 4469 C C . THR B 1 310 ? 19.891 22.184 9.933 1 97.47 310 THR B C 1
ATOM 4471 O O . THR B 1 310 ? 20.645 22.117 8.96 1 97.47 310 THR B O 1
ATOM 4474 N N . VAL B 1 311 ? 18.665 22.758 9.872 1 97.77 311 VAL B N 1
ATOM 4475 C CA . VAL B 1 311 ? 18.158 23.342 8.634 1 97.77 311 VAL B CA 1
ATOM 4476 C C . VAL B 1 311 ? 18.99 24.567 8.262 1 97.77 311 VAL B C 1
ATOM 4478 O O . VAL B 1 311 ? 19.346 24.753 7.096 1 97.77 311 VAL B O 1
ATOM 4481 N N . SER B 1 312 ? 19.321 25.365 9.225 1 96.58 312 SER B N 1
ATOM 4482 C CA . SER B 1 312 ? 20.148 26.547 9.005 1 96.58 312 SER B CA 1
ATOM 4483 C C . SER B 1 312 ? 21.504 26.171 8.416 1 96.58 312 SER B C 1
ATOM 4485 O O . SER B 1 312 ? 21.967 26.797 7.46 1 96.58 312 SER B O 1
ATOM 4487 N N . ALA B 1 313 ? 22.139 25.134 8.916 1 96.06 313 ALA B N 1
ATOM 4488 C CA . ALA B 1 313 ? 23.447 24.679 8.454 1 96.06 313 ALA B CA 1
ATOM 4489 C C . ALA B 1 313 ? 23.379 24.195 7.008 1 96.06 313 ALA B C 1
ATOM 4491 O O . ALA B 1 313 ? 24.347 24.329 6.256 1 96.06 313 ALA B O 1
ATOM 4492 N N . ALA B 1 314 ? 22.261 23.752 6.652 1 95.63 314 ALA B N 1
ATOM 4493 C CA . ALA B 1 314 ? 22.114 23.164 5.323 1 95.63 314 ALA B CA 1
ATOM 4494 C C . ALA B 1 314 ? 21.897 24.244 4.267 1 95.63 314 ALA B C 1
ATOM 4496 O O . ALA B 1 314 ? 22.336 24.1 3.123 1 95.63 314 ALA B O 1
ATOM 4497 N N . PHE B 1 315 ? 21.171 25.356 4.633 1 94.75 315 PHE B N 1
ATOM 4498 C CA . PHE B 1 315 ? 20.706 26.242 3.572 1 94.75 315 PHE B CA 1
ATOM 4499 C C . PHE B 1 315 ? 21.294 27.638 3.737 1 94.75 315 PHE B C 1
ATOM 4501 O O . PHE B 1 315 ? 21.155 28.485 2.852 1 94.75 315 PHE B O 1
ATOM 4508 N N . CYS B 1 316 ? 21.809 28.038 4.86 1 88.48 316 CYS B N 1
ATOM 4509 C CA . CYS B 1 316 ? 22.293 29.392 5.105 1 88.48 316 CYS B CA 1
ATOM 4510 C C . CYS B 1 316 ? 23.816 29.44 5.079 1 88.48 316 CYS B C 1
ATOM 4512 O O . CYS B 1 316 ? 24.415 30.46 5.421 1 88.48 316 CYS B O 1
ATOM 4514 N N . ARG B 1 317 ? 24.619 28.84 4.29 1 66.17 317 ARG B N 1
ATOM 4515 C CA . ARG B 1 317 ? 26.063 29.038 4.212 1 66.17 317 ARG B CA 1
ATOM 4516 C C . ARG B 1 317 ? 26.399 30.345 3.502 1 66.17 317 ARG B C 1
ATOM 4518 O O . ARG B 1 317 ? 25.62 30.827 2.677 1 66.17 317 ARG B O 1
#

pLDDT: mean 95.52, std 4.98, range [66.17, 98.91]

Foldseek 3Di:
DDLLVLLVLLAVQAFAEEEEAAKAWEFEWEFQDDDDVPDDGDTDDTDTAIDDLRLLLLLQLLLSHHAYEYAAEAEPDPSRVRSVVSNVVSVYHCVLYYYDHWHGKYWYWYAHQQQDIDIDIDLTRLAVQALVSCVVVLVSLLRGQAYEDEPSHPLRNLLNSLVSNQVNVRAYEYECPVHDLDRDLSNLQSHAEYEEEPVSLCSNCVVPPDDSVDVQVSQVSSVVSNYQWYWYQHPQQAIWIGHHNDIDGAGADDDRFRHLVQLSSQLRSQQSSSSRSPHDNNSSSNNSRQQSRQQRNDDDRSVRGHYSVVSCVVRVD/DDLLVLLVLLAVQAFAEEEEAAKAWEFEWEFQDDDDVPDDGDTDDTDTAIDDLRLLLLLQLLLSHHAYEYAAEAEPDPSRVRSVVSNVVSVYHCVLYYYDHWHGKYWYWYAHQQQDIDIDIDLTRLAVQALVSCVVVLVSLLRGQAYEDEPSHPLRNLLNSLVSNQVNVRAYEYECPVHDLDRDLSNLQSHAEYEEEPVSLCSNCVVPPDDSVDVQVSQVSSVVSNYQWYWYQHPQQAIWIGHHRDIDGAGADDDRFRHLVQLSSQLRSQQSSSSRSPHDNNSSSNNSRQQSRQQRNDDDRSVRGHYSVVSCVVRVD

Organism: NCBI:txid888439

Radius of gyration: 27.85 Å; Cα contacts (8 Å, |Δi|>4): 1694; chains: 2; bounding box: 53×81×63 Å

Solvent-accessible surface area (backbone atoms only — not comparable to full-atom values): 29859 Å² total; per-residue (Å²): 133,56,66,56,61,56,43,48,40,24,56,74,39,49,24,30,34,20,30,44,31,19,38,17,35,28,44,34,32,39,25,72,62,82,56,50,81,75,31,55,36,69,32,44,68,74,42,81,39,51,29,29,64,35,40,30,17,43,32,37,18,14,41,35,42,23,47,26,40,38,38,33,26,24,9,81,48,70,54,23,52,48,41,51,52,54,32,49,75,28,60,32,42,58,86,54,40,44,72,41,91,44,54,40,8,33,26,47,32,45,31,27,70,78,9,46,30,31,30,39,31,17,39,50,20,10,64,69,36,29,41,67,57,44,59,75,49,41,64,58,40,41,68,15,47,18,34,43,36,42,46,57,27,36,68,54,19,45,36,44,46,32,51,49,16,50,76,52,69,16,43,27,37,37,34,70,40,46,71,66,78,82,67,56,64,72,43,35,58,37,33,50,31,40,41,39,38,59,68,54,47,49,56,63,42,58,90,45,97,67,64,86,86,38,62,66,58,53,41,51,55,37,41,74,56,42,31,59,25,34,39,36,38,50,70,87,66,17,34,38,34,36,52,65,89,44,74,44,79,35,73,48,51,91,70,76,54,50,16,46,48,51,24,66,28,34,26,51,14,34,35,42,32,24,46,25,34,67,43,53,71,66,60,14,49,48,51,13,33,47,52,16,40,56,19,12,56,30,69,45,34,53,78,24,52,62,34,44,68,61,50,36,68,72,72,60,121,131,55,66,58,60,56,44,49,40,23,56,73,38,49,23,29,34,18,32,43,30,19,38,17,35,28,42,34,32,40,26,74,62,82,56,50,82,74,30,54,36,70,31,41,68,74,43,82,41,52,29,30,62,34,40,30,18,42,32,37,19,14,39,35,42,23,47,26,38,38,40,34,26,23,8,81,47,72,54,24,51,50,40,53,51,53,32,48,75,27,60,33,43,58,86,54,39,44,72,40,92,43,54,39,9,34,26,45,32,44,30,27,72,78,11,47,29,29,30,40,31,17,40,52,18,10,66,69,37,28,40,67,57,43,59,76,49,41,65,57,41,41,70,15,46,19,35,44,36,46,46,56,28,37,69,54,20,45,36,45,46,31,50,50,15,51,76,51,67,15,45,27,38,36,33,70,41,47,72,64,76,81,67,58,64,72,44,36,58,37,33,50,32,41,41,38,38,58,68,55,46,48,56,63,41,57,90,45,97,67,64,85,86,39,63,68,56,51,40,52,55,38,41,75,57,43,31,58,24,34,38,38,38,50,71,88,67,16,34,37,36,36,52,66,90,45,75,45,80,35,73,47,50,90,69,76,54,51,16,46,46,51,24,67,29,34,27,51,14,34,36,42,31,24,47,26,32,68,44,53,71,66,60,14,48,49,51,12,34,48,52,15,38,55,19,12,56,31,68,44,34,53,77,25,52,63,34,44,66,59,48,36,67,72,72,60,119

Secondary structure (DSSP, 8-state):
--HHHHHHHHHHS--EEEEES--EEEEEEEBSSPPPTT-EEEB---EEEEE-HHHHHHHHHHHTT-EEEEEEEEESSHHHHHHHHHHHHTT-B-TTEEEESSPPEEEEEEE-TTS-EEEEEE-GGGGG--HHHHHHTHHHHHT-SEEEE-SSS-HHHHHHHHHHHHHHTPEEEEE--S--S---HHHHHT-SEEEEEHHHHHHHTTTS---TT-HHHHHHHHHHTT--EEEEE-GGG-EEEEETTEEEEE-------S--TTHHHHHHHHHHHHHHTT--HHHHHHHHHHHHHHHTTSSSSGGG---HHHHHHHH--/--HHHHHHHHHHS--EEEEES--EEEEEEEBSSPPPTT-EEEB---EEEEE-HHHHHHHHHHHTT-EEEEEEEEESSHHHHHHHHHHHHTT-B-TTEEEESSPPEEEEEEE-TTS-EEEEEE-GGGGG--HHHHHHTHHHHHT-SEEEE-SSS-HHHHHHHHHHHHHHTPEEEEE--S--S---HHHHHT-SEEEEEHHHHHHHTTTS---TT-HHHHHHHHHHTT--EEEEE-GGG-EEEEETTEEEEE-------S--TTHHHHHHHHHHHHHHTT--HHHHHHHHHHHHHHHTTSSSSGGG---HHHHHHHH--